Protein AF-A0A9R1VFV7-F1 (afdb_monomer)

Structure (mmCIF, N/CA/C/O backbone):
data_AF-A0A9R1VFV7-F1
#
_entry.id   AF-A0A9R1VFV7-F1
#
loop_
_atom_site.group_PDB
_atom_site.id
_atom_site.type_symbol
_atom_site.label_atom_id
_atom_site.label_alt_id
_atom_site.label_comp_id
_atom_site.label_asym_id
_atom_site.label_entity_id
_atom_site.label_seq_id
_atom_site.pdbx_PDB_ins_code
_atom_site.Cartn_x
_atom_site.Cartn_y
_atom_site.Cartn_z
_atom_site.occupancy
_atom_site.B_iso_or_equiv
_atom_site.auth_seq_id
_atom_site.auth_comp_id
_atom_site.auth_asym_id
_atom_site.auth_atom_id
_atom_site.pdbx_PDB_model_num
ATOM 1 N N . MET A 1 1 ? 31.420 9.671 32.120 1.00 35.88 1 MET A N 1
ATOM 2 C CA . MET A 1 1 ? 32.542 8.918 32.723 1.00 35.88 1 MET A CA 1
ATOM 3 C C . MET A 1 1 ? 32.533 7.517 32.139 1.00 35.88 1 MET A C 1
ATOM 5 O O . MET A 1 1 ? 31.451 6.956 32.094 1.00 35.88 1 MET A O 1
ATOM 9 N N . ALA A 1 2 ? 33.716 7.031 31.729 1.00 34.94 2 ALA A N 1
ATOM 10 C CA . ALA A 1 2 ? 34.080 5.657 31.325 1.00 34.94 2 ALA A CA 1
ATOM 11 C C . ALA A 1 2 ? 33.270 5.057 30.147 1.00 34.94 2 ALA A C 1
ATOM 13 O O . ALA A 1 2 ? 32.084 4.809 30.283 1.00 34.94 2 ALA A O 1
ATOM 14 N N . ALA A 1 3 ? 33.772 4.902 28.915 1.00 38.59 3 ALA A N 1
ATOM 15 C CA . ALA A 1 3 ? 34.985 4.222 28.431 1.00 38.59 3 ALA A CA 1
ATOM 16 C C . ALA A 1 3 ? 35.086 2.756 28.885 1.00 38.59 3 ALA A C 1
ATOM 18 O O . ALA A 1 3 ? 35.377 2.530 30.052 1.00 38.59 3 ALA A O 1
ATOM 19 N N . VAL A 1 4 ? 34.884 1.814 27.947 1.00 32.47 4 VAL A N 1
ATOM 20 C CA . VAL A 1 4 ? 35.770 0.676 27.597 1.00 32.47 4 VAL A CA 1
ATOM 21 C C . VAL A 1 4 ? 35.176 -0.064 26.373 1.00 32.47 4 VAL A C 1
ATOM 23 O O . VAL A 1 4 ? 34.070 -0.588 26.421 1.00 32.47 4 VAL A O 1
ATOM 26 N N . SER A 1 5 ? 35.923 -0.050 25.265 1.00 33.59 5 SER A N 1
ATOM 27 C CA . SER A 1 5 ? 35.802 -0.882 24.042 1.00 33.59 5 SER A CA 1
ATOM 28 C C . SER A 1 5 ? 36.440 -2.285 24.282 1.00 33.59 5 SER A C 1
ATOM 30 O O . SER A 1 5 ? 36.865 -2.503 25.414 1.00 33.59 5 SER A O 1
ATOM 32 N N . PRO A 1 6 ? 36.704 -3.203 23.308 1.00 50.75 6 PRO A N 1
ATOM 33 C CA . PRO A 1 6 ? 36.389 -3.259 21.867 1.00 50.75 6 PRO A CA 1
ATOM 34 C C . PRO A 1 6 ? 36.013 -4.685 21.343 1.00 50.75 6 PRO A C 1
ATOM 36 O O . PRO A 1 6 ? 35.930 -5.651 22.092 1.00 50.75 6 PRO A O 1
ATOM 39 N N . SER A 1 7 ? 35.944 -4.801 20.008 1.00 27.62 7 SER A N 1
ATOM 40 C CA . SER A 1 7 ? 36.258 -5.973 19.160 1.00 27.62 7 SER A CA 1
ATOM 41 C C . SER A 1 7 ? 35.084 -6.722 18.521 1.00 27.62 7 SER A C 1
ATOM 43 O O . SER A 1 7 ? 34.422 -7.535 19.143 1.00 27.62 7 SER A O 1
ATOM 45 N N . LEU A 1 8 ? 34.918 -6.494 17.215 1.00 30.03 8 LEU A N 1
ATOM 46 C CA . LEU A 1 8 ? 34.858 -7.555 16.210 1.00 30.03 8 LEU A CA 1
ATOM 47 C C . LEU A 1 8 ? 35.412 -6.981 14.899 1.00 30.03 8 LEU A C 1
ATOM 49 O O . LEU A 1 8 ? 34.871 -6.047 14.312 1.00 30.03 8 LEU A O 1
ATOM 53 N N . GLN A 1 9 ? 36.573 -7.501 14.508 1.00 34.50 9 GLN A N 1
ATOM 54 C CA . GLN A 1 9 ? 37.175 -7.289 13.199 1.00 34.50 9 GLN A CA 1
ATOM 55 C C . GLN A 1 9 ? 36.287 -7.956 12.146 1.00 34.50 9 GLN A C 1
ATOM 57 O O . GLN A 1 9 ? 36.057 -9.159 12.217 1.00 34.50 9 GLN A O 1
ATOM 62 N N . ALA A 1 10 ? 35.864 -7.202 11.137 1.00 29.47 10 ALA A N 1
ATOM 63 C CA . ALA A 1 10 ? 35.450 -7.766 9.863 1.00 29.47 10 ALA A CA 1
ATOM 64 C C . ALA A 1 10 ? 36.141 -6.978 8.747 1.00 29.47 10 ALA A C 1
ATOM 66 O O . ALA A 1 10 ? 36.064 -5.756 8.647 1.00 29.47 10 ALA A O 1
ATOM 67 N N . SER A 1 11 ? 36.910 -7.727 7.974 1.00 27.67 11 SER A N 1
ATOM 68 C CA . SER A 1 11 ? 37.728 -7.351 6.833 1.00 27.67 11 SER A CA 1
ATOM 69 C C . SER A 1 11 ? 37.006 -6.461 5.815 1.00 27.67 11 SER A C 1
ATOM 71 O O . SER A 1 11 ? 36.109 -6.919 5.109 1.00 27.67 11 SER A O 1
ATOM 73 N N . PHE A 1 12 ? 37.483 -5.226 5.650 1.00 25.97 12 PHE A N 1
ATOM 74 C CA . PHE A 1 12 ? 37.239 -4.435 4.444 1.00 25.97 12 PHE A CA 1
ATOM 75 C C . PHE A 1 12 ? 38.085 -5.004 3.298 1.00 25.97 12 PHE A C 1
ATOM 77 O O . PHE A 1 12 ? 39.218 -4.586 3.068 1.00 25.97 12 PHE A O 1
ATOM 84 N N . ASN A 1 13 ? 37.527 -5.971 2.570 1.00 28.41 13 ASN A N 1
ATOM 85 C CA . ASN A 1 13 ? 37.997 -6.283 1.226 1.00 28.41 13 ASN A CA 1
ATOM 86 C C . ASN A 1 13 ? 37.398 -5.252 0.268 1.00 28.41 13 ASN A C 1
ATOM 88 O O . ASN A 1 13 ? 36.244 -5.356 -0.145 1.00 28.41 13 ASN A O 1
ATOM 92 N N . ALA A 1 14 ? 38.207 -4.257 -0.090 1.00 32.44 14 ALA A N 1
ATOM 93 C CA . ALA A 1 14 ? 37.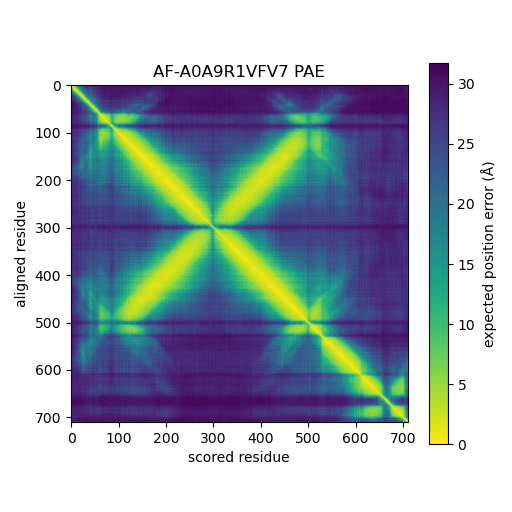961 -3.393 -1.232 1.00 32.44 14 ALA A CA 1
ATOM 94 C C . ALA A 1 14 ? 38.007 -4.241 -2.515 1.00 32.44 14 ALA A C 1
ATOM 96 O O . ALA A 1 14 ? 39.058 -4.433 -3.121 1.00 32.44 14 ALA A O 1
ATOM 97 N N . SER A 1 15 ? 36.853 -4.773 -2.910 1.00 30.17 15 SER A N 1
ATOM 98 C CA . SER A 1 15 ? 36.656 -5.368 -4.228 1.00 30.17 15 SER A CA 1
ATOM 99 C C . SER A 1 15 ? 36.107 -4.270 -5.123 1.00 30.17 15 SER A C 1
ATOM 101 O O . SER A 1 15 ? 34.937 -3.911 -5.029 1.00 30.17 15 SER A O 1
ATOM 103 N N . SER A 1 16 ? 36.969 -3.687 -5.954 1.00 33.12 16 SER A N 1
ATOM 104 C CA . SER A 1 16 ? 36.544 -2.769 -7.004 1.00 33.12 16 SER A CA 1
ATOM 105 C C . SER A 1 16 ? 35.653 -3.526 -7.991 1.00 33.12 16 SER A C 1
ATOM 107 O O . SER A 1 16 ? 36.114 -4.336 -8.799 1.00 33.12 16 SER A O 1
ATOM 109 N N . SER A 1 17 ? 34.345 -3.290 -7.911 1.00 28.91 17 SER A N 1
ATOM 110 C CA . SER A 1 17 ? 33.389 -3.758 -8.904 1.00 28.91 17 SER A CA 1
ATOM 111 C C . SER A 1 17 ? 33.622 -2.973 -10.192 1.00 28.91 17 SER A C 1
ATOM 113 O O . SER A 1 17 ? 33.165 -1.851 -10.391 1.00 28.91 17 SER A O 1
ATOM 115 N N . LYS A 1 18 ? 34.403 -3.581 -11.086 1.00 33.56 18 LYS A N 1
ATOM 116 C CA . LYS A 1 18 ? 34.443 -3.224 -12.501 1.00 33.56 18 LYS A CA 1
ATOM 117 C C . LYS A 1 18 ? 33.012 -3.310 -13.034 1.00 33.56 18 LYS A C 1
ATOM 119 O O . LYS A 1 18 ? 32.481 -4.407 -13.189 1.00 33.56 18 LYS A O 1
ATOM 124 N N . LEU A 1 19 ? 32.403 -2.160 -13.310 1.00 28.11 19 LEU A N 1
ATOM 125 C CA . LEU A 1 19 ? 31.178 -2.056 -14.097 1.00 28.11 19 LEU A CA 1
ATOM 126 C C . LEU A 1 19 ? 31.478 -2.543 -15.520 1.00 28.11 19 LEU A C 1
ATOM 128 O O . LEU A 1 19 ? 31.919 -1.797 -16.392 1.00 28.11 19 LEU A O 1
ATOM 132 N N . CYS A 1 20 ? 31.292 -3.843 -15.730 1.00 26.14 20 CYS A N 1
ATOM 133 C CA . CYS A 1 20 ? 31.208 -4.443 -17.047 1.00 26.14 20 CYS A CA 1
ATOM 134 C C . CYS A 1 20 ? 29.867 -4.044 -17.668 1.00 26.14 20 CYS A C 1
ATOM 136 O O . CYS A 1 20 ? 28.825 -4.586 -17.310 1.00 26.14 20 CYS A O 1
ATOM 138 N N . PHE A 1 21 ? 29.904 -3.124 -18.632 1.00 25.69 21 PHE A N 1
ATOM 139 C CA . PHE A 1 21 ? 28.820 -2.930 -19.590 1.00 25.69 21 PHE A CA 1
ATOM 140 C C . PHE A 1 21 ? 28.635 -4.223 -20.393 1.00 25.69 21 PHE A C 1
ATOM 142 O O . PHE A 1 21 ? 29.341 -4.487 -21.366 1.00 25.69 21 PHE A O 1
ATOM 149 N N . VAL A 1 22 ? 27.691 -5.060 -19.970 1.00 29.09 22 VAL A N 1
ATOM 150 C CA . VAL A 1 22 ? 27.203 -6.184 -20.766 1.00 29.09 22 VAL A CA 1
ATOM 151 C C . VAL A 1 22 ? 26.049 -5.659 -21.609 1.00 29.09 22 VAL A C 1
ATOM 153 O O . VAL A 1 22 ? 24.908 -5.628 -21.162 1.00 29.09 22 VAL A O 1
ATOM 156 N N . ARG A 1 23 ? 26.345 -5.262 -22.853 1.00 29.94 23 ARG A N 1
ATOM 157 C CA . ARG A 1 23 ? 25.314 -5.150 -23.891 1.00 29.94 23 ARG A CA 1
ATOM 158 C C . ARG A 1 23 ? 24.674 -6.531 -24.070 1.00 29.94 23 ARG A C 1
ATOM 160 O O . ARG A 1 23 ? 25.354 -7.540 -24.313 1.00 29.94 23 ARG A O 1
ATOM 167 N N . LEU A 1 24 ? 23.369 -6.582 -23.832 1.00 30.23 24 LEU A N 1
ATOM 168 C CA . LEU A 1 24 ? 22.514 -7.719 -24.119 1.00 30.23 24 LEU A CA 1
ATOM 169 C C . LEU A 1 24 ? 21.962 -7.499 -25.520 1.00 30.23 24 LEU A C 1
ATOM 171 O O . LEU A 1 24 ? 21.436 -6.442 -25.832 1.00 30.23 24 LEU A O 1
ATOM 175 N N . ASP A 1 25 ? 22.174 -8.489 -26.364 1.00 36.62 25 ASP A N 1
ATOM 176 C CA . ASP A 1 25 ? 22.058 -8.364 -27.801 1.00 36.62 25 ASP A CA 1
ATOM 177 C C . ASP A 1 25 ? 21.383 -9.647 -28.286 1.00 36.62 25 ASP A C 1
ATOM 179 O O . ASP A 1 25 ? 22.013 -10.703 -28.249 1.00 36.62 25 ASP A O 1
ATOM 183 N N . ARG A 1 26 ? 20.083 -9.572 -28.603 1.00 33.28 26 ARG A N 1
ATOM 184 C CA . ARG A 1 26 ? 19.175 -10.600 -29.172 1.00 33.28 26 ARG A CA 1
ATOM 185 C C . ARG A 1 26 ? 17.804 -9.921 -29.350 1.00 33.28 26 ARG A C 1
ATOM 187 O O . ARG A 1 26 ? 17.348 -9.310 -28.402 1.00 33.28 26 ARG A O 1
ATOM 194 N N . PHE A 1 27 ? 17.021 -10.027 -30.421 1.00 28.38 27 PHE A N 1
ATOM 195 C CA . PHE A 1 27 ? 17.021 -10.784 -31.677 1.00 28.38 27 PHE A CA 1
ATOM 196 C C . PHE A 1 27 ? 15.933 -10.114 -32.549 1.00 28.38 27 PHE A C 1
ATOM 198 O O . PHE A 1 27 ? 14.828 -9.933 -32.048 1.00 28.38 27 PHE A O 1
ATOM 205 N N . ASN A 1 28 ? 16.139 -9.907 -33.856 1.00 26.11 28 ASN A N 1
ATOM 206 C CA . ASN A 1 28 ? 15.265 -10.562 -34.836 1.00 26.11 28 ASN A CA 1
ATOM 207 C C . ASN A 1 28 ? 15.829 -10.546 -36.258 1.00 26.11 28 ASN A C 1
ATOM 209 O O . ASN A 1 28 ? 16.295 -9.537 -36.780 1.00 26.11 28 ASN A O 1
ATOM 213 N N . ARG A 1 29 ? 15.724 -11.709 -36.899 1.00 40.19 29 ARG A N 1
ATOM 214 C CA . ARG A 1 29 ? 16.043 -11.925 -38.305 1.00 40.19 29 ARG A CA 1
ATOM 215 C C . ARG A 1 29 ? 15.117 -11.080 -39.174 1.00 40.19 29 ARG A C 1
ATOM 217 O O . ARG A 1 29 ? 13.907 -11.296 -39.166 1.00 40.19 29 ARG A O 1
ATOM 224 N N . ARG A 1 30 ? 15.687 -10.269 -40.061 1.00 26.03 30 ARG A N 1
ATOM 225 C CA . ARG A 1 30 ? 15.102 -10.055 -41.387 1.00 26.03 30 ARG A CA 1
ATOM 226 C C . ARG A 1 30 ? 16.166 -10.268 -42.446 1.00 26.03 30 ARG A C 1
ATOM 228 O O . ARG A 1 30 ? 17.239 -9.681 -42.422 1.00 26.03 30 ARG A O 1
ATOM 235 N N . SER A 1 31 ? 15.833 -11.194 -43.337 1.00 34.66 31 SER A N 1
ATOM 236 C CA . SER A 1 31 ? 16.522 -11.478 -44.584 1.00 34.66 31 SER A CA 1
ATOM 237 C C . SER A 1 31 ? 16.691 -10.178 -45.363 1.00 34.66 31 SER A C 1
ATOM 239 O O . SER A 1 31 ? 15.744 -9.705 -45.988 1.00 34.66 31 SER A O 1
ATOM 241 N N . PHE A 1 32 ? 17.886 -9.594 -45.337 1.00 26.88 32 PHE A N 1
ATOM 242 C CA . PHE A 1 32 ? 18.258 -8.626 -46.351 1.00 26.88 32 PHE A CA 1
ATOM 243 C C . PHE A 1 32 ? 18.908 -9.393 -47.490 1.00 26.88 32 PHE A C 1
ATOM 245 O O . PHE A 1 32 ? 20.097 -9.700 -47.507 1.00 26.88 32 PHE A O 1
ATOM 252 N N . HIS A 1 33 ? 18.058 -9.719 -48.462 1.00 29.36 33 HIS A N 1
ATOM 253 C CA . HIS A 1 33 ? 18.467 -9.774 -49.853 1.00 29.36 33 HIS A CA 1
ATOM 254 C C . HIS A 1 33 ? 19.195 -8.466 -50.185 1.00 29.36 33 HIS A C 1
ATOM 256 O O . HIS A 1 33 ? 18.577 -7.506 -50.645 1.00 29.36 33 HIS A O 1
ATOM 262 N N . CYS A 1 34 ? 20.513 -8.429 -50.000 1.00 25.59 34 CYS A N 1
ATOM 263 C CA . CYS A 1 34 ? 21.324 -7.480 -50.737 1.00 25.59 34 CYS A CA 1
ATOM 264 C C . CYS A 1 34 ? 21.365 -8.008 -52.171 1.00 25.59 34 CYS A C 1
ATOM 266 O O . CYS A 1 34 ? 22.183 -8.851 -52.548 1.00 25.59 34 CYS A O 1
ATOM 268 N N . LYS A 1 35 ? 20.353 -7.602 -52.949 1.00 29.08 35 LYS A N 1
ATOM 269 C CA . LYS A 1 35 ? 20.354 -7.765 -54.396 1.00 29.08 35 LYS A CA 1
ATOM 270 C C . LYS A 1 35 ? 21.691 -7.233 -54.890 1.00 29.08 35 LYS A C 1
ATOM 272 O O . LYS A 1 35 ? 21.997 -6.059 -54.710 1.00 29.08 35 LYS A O 1
ATOM 277 N N . LYS A 1 36 ? 22.449 -8.137 -55.512 1.00 42.97 36 LYS A N 1
ATOM 278 C CA . LYS A 1 36 ? 23.548 -7.858 -56.433 1.00 42.97 36 LYS A CA 1
ATOM 279 C C . LYS A 1 36 ? 23.432 -6.459 -57.036 1.00 42.97 36 LYS A C 1
ATOM 281 O O . LYS A 1 36 ? 22.487 -6.209 -57.782 1.00 42.97 36 LYS A O 1
ATOM 286 N N . LYS A 1 37 ? 24.444 -5.633 -56.793 1.00 32.47 37 LYS A N 1
ATOM 287 C CA . LYS A 1 37 ? 25.005 -4.715 -57.787 1.00 32.47 37 LYS A CA 1
ATOM 288 C C . LYS A 1 37 ? 26.513 -4.634 -57.572 1.00 32.47 37 LYS A C 1
ATOM 290 O O . LYS A 1 37 ? 27.033 -3.668 -57.033 1.00 32.47 37 LYS A O 1
ATOM 295 N N . SER A 1 38 ? 27.211 -5.692 -57.974 1.00 29.86 38 SER A N 1
ATOM 296 C CA . SER A 1 38 ? 28.655 -5.654 -58.205 1.00 29.86 38 SER A CA 1
ATOM 297 C C . SER A 1 38 ? 28.916 -5.114 -59.615 1.00 29.86 38 SER A C 1
ATOM 299 O O . SER A 1 38 ? 29.451 -5.832 -60.450 1.00 29.86 38 SER A O 1
ATOM 301 N N . ASP A 1 39 ? 28.472 -3.893 -59.913 1.00 32.25 39 ASP A N 1
ATOM 302 C CA . ASP A 1 39 ? 28.566 -3.352 -61.281 1.00 32.25 39 ASP A CA 1
ATOM 303 C C . ASP A 1 39 ? 29.435 -2.087 -61.385 1.00 32.25 39 ASP A C 1
ATOM 305 O O . ASP A 1 39 ? 29.641 -1.578 -62.486 1.00 32.25 39 ASP A O 1
ATOM 309 N N . SER A 1 40 ? 30.001 -1.576 -60.289 1.00 36.75 40 SER A N 1
ATOM 310 C CA . SER A 1 40 ? 30.558 -0.213 -60.309 1.00 36.75 40 SER A CA 1
ATOM 311 C C . SER A 1 40 ? 31.988 -0.082 -60.843 1.00 36.75 40 SER A C 1
ATOM 313 O O . SER A 1 40 ? 32.343 1.001 -61.294 1.00 36.75 40 SER A O 1
ATOM 315 N N . CYS A 1 41 ? 32.774 -1.161 -60.939 1.00 34.41 41 CYS A N 1
ATOM 316 C CA . CYS A 1 41 ? 34.041 -1.107 -61.693 1.00 34.41 41 CYS A CA 1
ATOM 317 C C . CYS A 1 41 ? 33.850 -1.328 -63.205 1.00 34.41 41 CYS A C 1
ATOM 319 O O . CYS A 1 41 ? 34.775 -1.119 -63.981 1.00 34.41 41 CYS A O 1
ATOM 321 N N . SER A 1 42 ? 32.651 -1.719 -63.659 1.00 34.56 42 SER A N 1
ATOM 322 C CA . SER A 1 42 ? 32.397 -2.025 -65.078 1.00 34.56 42 SER A CA 1
ATOM 323 C C . SER A 1 42 ? 32.013 -0.810 -65.931 1.00 34.56 42 SER A C 1
ATOM 325 O O . SER A 1 42 ? 32.014 -0.908 -67.157 1.00 34.56 42 SER A O 1
ATOM 327 N N . TRP A 1 43 ? 31.650 0.329 -65.331 1.00 27.88 43 TRP A N 1
ATOM 328 C CA . TRP A 1 43 ? 31.010 1.426 -66.076 1.00 27.88 43 TRP A CA 1
ATOM 329 C C . TRP A 1 43 ? 31.966 2.414 -66.747 1.00 27.88 43 TRP A C 1
ATOM 331 O O . TRP A 1 43 ? 31.548 3.103 -67.672 1.00 27.88 43 TRP A O 1
ATOM 341 N N . ILE A 1 44 ? 33.246 2.445 -66.367 1.00 34.38 44 ILE A N 1
ATOM 342 C CA . ILE A 1 44 ? 34.223 3.344 -67.007 1.00 34.38 44 ILE A CA 1
ATOM 343 C C . ILE A 1 44 ? 34.843 2.712 -68.273 1.00 34.38 44 ILE A C 1
ATOM 345 O O . ILE A 1 44 ? 35.400 3.416 -69.105 1.00 34.38 44 ILE A O 1
ATOM 349 N N . ILE A 1 45 ? 34.645 1.409 -68.520 1.00 35.19 45 ILE A N 1
ATOM 350 C CA . ILE A 1 45 ? 35.242 0.692 -69.666 1.00 35.19 45 ILE A CA 1
ATOM 351 C C . ILE A 1 45 ? 34.170 0.229 -70.666 1.00 35.19 45 ILE A C 1
ATOM 353 O O . ILE A 1 45 ? 34.130 -0.927 -71.082 1.00 35.19 45 ILE A O 1
ATOM 357 N N . LYS A 1 46 ? 33.254 1.121 -71.060 1.00 31.78 46 LYS A N 1
ATOM 358 C CA . LYS A 1 46 ? 32.340 0.856 -72.192 1.00 31.78 46 LYS A CA 1
ATOM 359 C C . LYS A 1 46 ? 32.481 1.803 -73.377 1.00 31.78 46 LYS A C 1
ATOM 361 O O . LYS A 1 46 ? 31.831 1.567 -74.390 1.00 31.78 46 LYS A O 1
ATOM 366 N N . SER A 1 47 ? 33.347 2.812 -73.309 1.00 35.28 47 SER A N 1
ATOM 367 C CA . SER A 1 47 ? 33.549 3.747 -74.426 1.00 35.28 47 SER A CA 1
ATOM 368 C C . SER A 1 47 ? 34.876 3.600 -75.171 1.00 35.28 47 SER A C 1
ATOM 370 O O . SER A 1 47 ? 35.060 4.295 -76.162 1.00 35.28 47 SER A O 1
ATOM 372 N N . VAL A 1 48 ? 35.772 2.687 -74.777 1.00 37.66 48 VAL A N 1
ATOM 373 C CA . VAL A 1 48 ? 37.101 2.557 -75.416 1.00 37.66 48 VAL A CA 1
ATOM 374 C C . VAL A 1 48 ? 37.423 1.109 -75.793 1.00 37.66 48 VAL A C 1
ATOM 376 O O . VAL A 1 48 ? 38.532 0.629 -75.628 1.00 37.66 48 VAL A O 1
ATOM 379 N N . ILE A 1 49 ? 36.434 0.370 -76.298 1.00 33.66 49 ILE A N 1
ATOM 380 C CA . ILE A 1 49 ? 36.693 -0.901 -76.990 1.00 33.66 49 ILE A CA 1
ATOM 381 C C . ILE A 1 49 ? 35.874 -0.890 -78.273 1.00 33.66 49 ILE A C 1
ATOM 383 O O . ILE A 1 49 ? 34.804 -1.485 -78.369 1.00 33.66 49 ILE A O 1
ATOM 387 N N . ASN A 1 50 ? 36.374 -0.164 -79.269 1.00 27.34 50 ASN A N 1
ATOM 388 C CA . ASN A 1 50 ? 35.995 -0.404 -80.652 1.00 27.34 50 ASN A CA 1
ATOM 389 C C . ASN A 1 50 ? 37.236 -0.949 -81.359 1.00 27.34 50 ASN A C 1
ATOM 391 O O . ASN A 1 50 ? 38.009 -0.214 -81.969 1.00 27.34 50 ASN A O 1
ATOM 395 N N . ASN A 1 51 ? 37.452 -2.256 -81.194 1.00 32.09 51 ASN A N 1
ATOM 396 C CA . ASN A 1 51 ? 38.538 -2.994 -81.823 1.00 32.09 51 ASN A CA 1
ATOM 397 C C . ASN A 1 51 ? 38.336 -3.009 -83.338 1.00 32.09 51 ASN A C 1
ATOM 399 O O . ASN A 1 51 ? 37.631 -3.861 -83.880 1.00 32.09 51 ASN A O 1
ATOM 403 N N . LYS A 1 52 ? 38.998 -2.083 -84.030 1.00 30.00 52 LYS A N 1
ATOM 404 C CA . LYS A 1 52 ? 39.290 -2.217 -85.454 1.00 30.00 52 LYS A CA 1
ATOM 405 C C . LYS A 1 52 ? 40.759 -2.608 -85.580 1.00 30.00 52 LYS A C 1
ATOM 407 O O . LYS A 1 52 ? 41.640 -1.765 -85.668 1.00 30.00 52 LYS A O 1
ATOM 412 N N . SER A 1 53 ? 41.004 -3.916 -85.526 1.00 31.77 53 SER A N 1
ATOM 413 C CA . SER A 1 53 ? 42.296 -4.510 -85.858 1.00 31.77 53 SER A CA 1
ATOM 414 C C . SER A 1 53 ? 42.584 -4.211 -87.332 1.00 31.77 53 SER A C 1
ATOM 416 O O . SER A 1 53 ? 41.932 -4.759 -88.223 1.00 31.77 53 SER A O 1
ATOM 418 N N . ILE A 1 54 ? 43.498 -3.276 -87.591 1.00 29.16 54 ILE A N 1
ATOM 419 C CA . ILE A 1 54 ? 44.037 -3.042 -88.930 1.00 29.16 54 ILE A CA 1
ATOM 420 C C . ILE A 1 54 ? 45.181 -4.039 -89.100 1.00 29.16 54 ILE A C 1
ATOM 422 O O . ILE A 1 54 ? 46.337 -3.758 -88.807 1.00 29.16 54 ILE A O 1
ATOM 426 N N . ASN A 1 55 ? 44.825 -5.245 -89.540 1.00 34.03 55 ASN A N 1
ATOM 427 C CA . ASN A 1 55 ? 45.775 -6.127 -90.198 1.00 34.03 55 ASN A CA 1
ATOM 428 C C . ASN A 1 55 ? 46.125 -5.508 -91.552 1.00 34.03 55 ASN A C 1
ATOM 430 O O . ASN A 1 55 ? 45.250 -5.315 -92.396 1.00 34.03 55 ASN A O 1
ATOM 434 N N . GLY A 1 56 ? 47.405 -5.214 -91.739 1.00 28.03 56 GLY A N 1
ATOM 435 C CA . GLY A 1 56 ? 47.948 -4.661 -92.971 1.00 28.03 56 GLY A CA 1
ATOM 436 C C . GLY A 1 56 ? 49.464 -4.553 -92.905 1.00 28.03 56 GLY A C 1
ATOM 437 O O . GLY A 1 56 ? 50.009 -3.492 -93.192 1.00 28.03 56 GLY A O 1
ATOM 438 N N . ASP A 1 57 ? 50.131 -5.632 -92.486 1.00 38.09 57 ASP A N 1
ATOM 439 C CA . ASP A 1 57 ? 51.579 -5.790 -92.633 1.00 38.09 57 ASP A CA 1
ATOM 440 C C . ASP A 1 57 ? 51.870 -6.131 -94.101 1.00 38.09 57 ASP A C 1
ATOM 442 O O . ASP A 1 57 ? 52.044 -7.281 -94.503 1.00 38.09 57 ASP A O 1
ATOM 446 N N . GLU A 1 58 ? 51.776 -5.110 -94.947 1.00 34.12 58 GLU A N 1
ATOM 447 C CA . GLU A 1 58 ? 52.298 -5.165 -96.301 1.00 34.12 58 GLU A CA 1
ATOM 448 C C . GLU A 1 58 ? 53.761 -4.740 -96.191 1.00 34.12 58 GLU A C 1
ATOM 450 O O . GLU A 1 58 ? 54.048 -3.608 -95.795 1.00 34.12 58 GLU A O 1
ATOM 455 N N . ALA A 1 59 ? 54.678 -5.677 -96.456 1.00 43.00 59 ALA A N 1
ATOM 456 C CA . ALA A 1 59 ? 56.124 -5.488 -96.385 1.00 43.00 59 ALA A CA 1
ATOM 457 C C . ALA A 1 59 ? 56.585 -4.467 -97.439 1.00 43.00 59 ALA A C 1
ATOM 459 O O . ALA A 1 59 ? 57.108 -4.805 -98.500 1.00 43.00 59 ALA A O 1
ATOM 460 N N . ILE A 1 60 ? 56.333 -3.198 -97.144 1.00 52.34 60 ILE A N 1
ATOM 461 C CA . ILE A 1 60 ? 56.770 -2.043 -97.907 1.00 52.34 60 ILE A CA 1
ATOM 462 C C . ILE A 1 60 ? 58.245 -1.833 -97.577 1.00 52.34 60 ILE A C 1
ATOM 464 O O . ILE A 1 60 ? 58.644 -1.784 -96.413 1.00 52.34 60 ILE A O 1
ATOM 468 N N . GLU A 1 61 ? 59.064 -1.722 -98.618 1.00 55.31 61 GLU A N 1
ATOM 469 C CA . GLU A 1 61 ? 60.485 -1.426 -98.491 1.00 55.31 61 GLU A CA 1
ATOM 470 C C . GLU A 1 61 ? 60.681 -0.151 -97.637 1.00 55.31 61 GLU A C 1
ATOM 472 O O . GLU A 1 61 ? 60.101 0.887 -97.967 1.00 55.31 61 GLU A O 1
ATOM 477 N N . PRO A 1 62 ? 61.442 -0.200 -96.521 1.00 63.69 62 PRO A N 1
ATOM 478 C CA . PRO A 1 62 ? 61.562 0.925 -95.598 1.00 63.69 62 PRO A CA 1
ATOM 479 C C . PRO A 1 62 ? 61.958 2.213 -96.322 1.00 63.69 62 PRO A C 1
ATOM 481 O O . PRO A 1 62 ? 62.869 2.188 -97.152 1.00 63.69 62 PRO A O 1
ATOM 484 N N . ALA A 1 63 ? 61.344 3.348 -95.959 1.00 65.06 63 ALA A N 1
ATOM 485 C CA . ALA A 1 63 ? 61.650 4.661 -96.549 1.00 65.06 63 ALA A CA 1
ATOM 486 C C . ALA A 1 63 ? 63.164 4.939 -96.601 1.00 65.06 63 ALA A C 1
ATOM 488 O O . ALA A 1 63 ? 63.663 5.501 -97.569 1.00 65.06 63 ALA A O 1
ATOM 489 N N . ARG A 1 64 ? 63.907 4.447 -95.601 1.00 64.50 64 ARG A N 1
ATOM 490 C CA . ARG A 1 64 ? 65.375 4.441 -95.543 1.00 64.50 64 ARG A CA 1
ATOM 491 C C . ARG A 1 64 ? 66.035 3.769 -96.752 1.00 64.50 64 ARG A C 1
ATOM 493 O O . ARG A 1 64 ? 66.930 4.356 -97.346 1.00 64.50 64 ARG A O 1
ATOM 500 N N . ILE A 1 65 ? 65.617 2.554 -97.109 1.00 66.81 65 ILE A N 1
ATOM 501 C CA . ILE A 1 65 ? 66.197 1.774 -98.217 1.00 66.81 65 ILE A CA 1
ATOM 502 C C . ILE A 1 65 ? 65.868 2.438 -99.559 1.00 66.81 65 ILE A C 1
ATOM 504 O O . ILE A 1 65 ? 66.711 2.478 -100.458 1.00 66.81 65 ILE A O 1
ATOM 508 N N . LEU A 1 66 ? 64.673 3.020 -99.671 1.00 67.75 66 LEU A N 1
ATOM 509 C CA . LEU A 1 66 ? 64.259 3.789 -100.842 1.00 67.75 66 LEU A CA 1
ATOM 510 C C . LEU A 1 66 ? 65.068 5.088 -100.984 1.00 67.75 66 LEU A C 1
ATOM 512 O O . LEU A 1 66 ? 65.579 5.372 -102.062 1.00 67.75 66 LEU A O 1
ATOM 516 N N . LEU A 1 67 ? 65.275 5.840 -99.900 1.00 68.81 67 LEU A N 1
ATOM 517 C CA . LEU A 1 67 ? 66.080 7.069 -99.899 1.00 68.81 67 LEU A CA 1
ATOM 518 C C . LEU A 1 67 ? 67.575 6.798 -100.128 1.00 68.81 67 LEU A C 1
ATOM 520 O O . LEU A 1 67 ? 68.235 7.554 -100.837 1.00 68.81 67 LEU A O 1
ATOM 524 N N . GLU A 1 68 ? 68.106 5.696 -99.597 1.00 68.62 68 GLU A N 1
ATOM 525 C CA . GLU A 1 68 ? 69.474 5.230 -99.853 1.00 68.62 68 GLU A CA 1
ATOM 526 C C . GLU A 1 68 ? 69.668 4.851 -101.328 1.00 68.62 68 GLU A C 1
ATOM 528 O O . GLU A 1 68 ? 70.640 5.265 -101.965 1.00 68.62 68 GLU A O 1
ATOM 533 N N . ARG A 1 69 ? 68.699 4.140 -101.918 1.00 72.81 69 ARG A N 1
ATOM 534 C CA . ARG A 1 69 ? 68.682 3.832 -103.354 1.00 72.81 69 ARG A CA 1
ATOM 535 C C . ARG A 1 69 ? 68.618 5.097 -104.207 1.00 72.81 69 ARG A C 1
ATOM 537 O O . ARG A 1 69 ? 69.381 5.209 -105.167 1.00 72.81 69 ARG A O 1
ATOM 544 N N . LEU A 1 70 ? 67.762 6.047 -103.837 1.00 69.25 70 LEU A N 1
ATOM 545 C CA . LEU A 1 70 ? 67.628 7.340 -104.504 1.00 69.25 70 LEU A CA 1
ATOM 546 C C . LEU A 1 70 ? 68.905 8.160 -104.450 1.00 69.25 70 LEU A C 1
ATOM 548 O O . LEU A 1 70 ? 69.329 8.710 -105.465 1.00 69.25 70 LEU A O 1
ATOM 552 N N . PHE A 1 71 ? 69.558 8.209 -103.295 1.00 68.06 71 PHE A N 1
ATOM 553 C CA . PHE A 1 71 ? 70.803 8.941 -103.139 1.00 68.06 71 PHE A CA 1
ATOM 554 C C . PHE A 1 71 ? 71.917 8.352 -104.012 1.00 68.06 71 PHE A C 1
ATOM 556 O O . PHE A 1 71 ? 72.565 9.078 -104.763 1.00 68.06 71 PHE A O 1
ATOM 563 N N . VAL A 1 72 ? 72.081 7.025 -103.996 1.00 71.25 72 VAL A N 1
ATOM 564 C CA . VAL A 1 72 ? 73.062 6.320 -104.838 1.00 71.25 72 VAL A CA 1
ATOM 565 C C . VAL A 1 72 ? 72.777 6.527 -106.330 1.00 71.25 72 VAL A C 1
ATOM 567 O O . VAL A 1 72 ? 73.708 6.661 -107.127 1.00 71.25 72 VAL A O 1
ATOM 570 N N . GLN A 1 73 ? 71.507 6.562 -106.737 1.00 68.94 73 GLN A N 1
ATOM 571 C CA . GLN A 1 73 ? 71.128 6.869 -108.118 1.00 68.94 73 GLN A CA 1
ATOM 572 C C . GLN A 1 73 ? 71.388 8.337 -108.487 1.00 68.94 73 GLN A C 1
ATOM 574 O O . GLN A 1 73 ? 71.888 8.598 -109.579 1.00 68.94 73 GLN A O 1
ATOM 579 N N . THR A 1 74 ? 71.138 9.277 -107.572 1.00 67.75 74 THR A N 1
ATOM 580 C CA . THR A 1 74 ? 71.395 10.715 -107.767 1.00 67.75 74 THR A CA 1
ATOM 581 C C . THR A 1 74 ? 72.893 11.004 -107.876 1.00 67.75 74 THR A C 1
ATOM 583 O O . THR A 1 74 ? 73.312 11.730 -108.769 1.00 67.75 74 THR A O 1
ATOM 586 N N . GLN A 1 75 ? 73.726 10.364 -107.050 1.00 66.44 75 GLN A N 1
ATOM 587 C CA . GLN A 1 75 ? 75.186 10.485 -107.111 1.00 66.44 75 GLN A CA 1
ATOM 588 C C . GLN A 1 75 ? 75.753 9.912 -108.421 1.00 66.44 75 GLN A C 1
ATOM 590 O O . GLN A 1 75 ? 76.616 10.523 -109.047 1.00 66.44 75 GLN A O 1
ATOM 595 N N . LYS A 1 76 ? 75.224 8.774 -108.894 1.00 67.69 76 LYS A N 1
ATOM 596 C CA . LYS A 1 76 ? 75.566 8.217 -110.218 1.00 67.69 76 LYS A CA 1
ATOM 597 C C . LYS A 1 76 ? 75.169 9.146 -111.369 1.00 67.69 76 LYS A C 1
ATOM 599 O O . LYS A 1 76 ? 75.810 9.110 -112.417 1.00 67.69 76 LYS A O 1
ATOM 604 N N . LEU A 1 77 ? 74.119 9.949 -111.195 1.00 66.56 77 LEU A N 1
ATOM 605 C CA . LEU A 1 77 ? 73.678 10.955 -112.160 1.00 66.56 77 LEU A CA 1
ATOM 606 C C .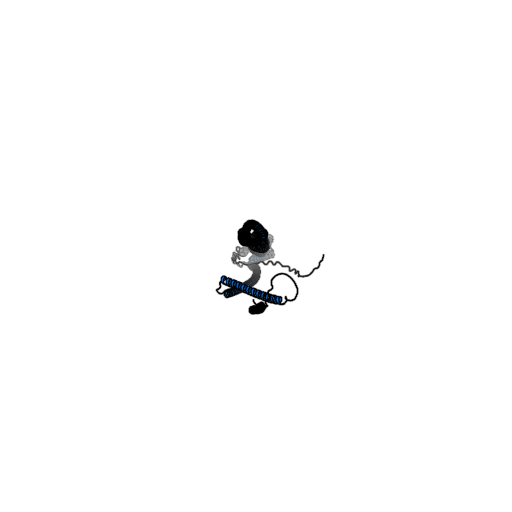 LEU A 1 77 ? 74.574 12.208 -112.111 1.00 66.56 77 LEU A C 1
ATOM 608 O O . LEU A 1 77 ? 75.036 12.666 -113.151 1.00 66.56 77 LEU A O 1
ATOM 612 N N . GLU A 1 78 ? 74.917 12.689 -110.916 1.00 63.00 78 GLU A N 1
ATOM 613 C CA . GLU A 1 78 ? 75.840 13.810 -110.678 1.00 63.00 78 GLU A CA 1
ATOM 614 C C . GLU A 1 78 ? 77.261 13.520 -111.201 1.00 63.00 78 GLU A C 1
ATOM 616 O O . GLU A 1 78 ? 77.860 14.356 -111.878 1.00 63.00 78 GLU A O 1
ATOM 621 N N . GLU A 1 79 ? 77.780 12.302 -111.001 1.00 64.38 79 GLU A N 1
ATOM 622 C CA . GLU A 1 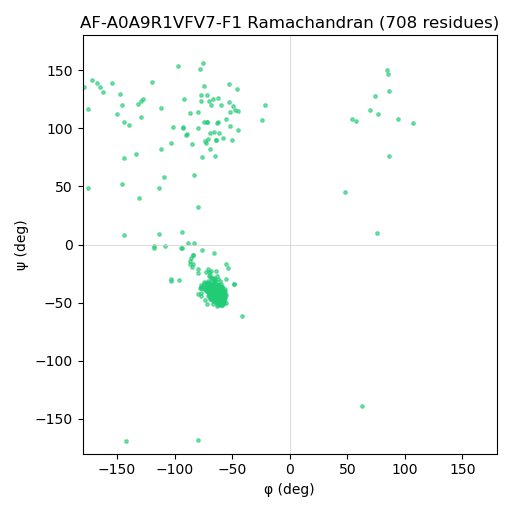79 ? 79.058 11.865 -111.581 1.00 64.38 79 GLU A CA 1
ATOM 623 C C . GLU A 1 79 ? 79.023 11.784 -113.113 1.00 64.38 79 GLU A C 1
ATOM 625 O O . GLU A 1 79 ? 80.025 12.094 -113.760 1.00 64.38 79 GLU A O 1
ATOM 630 N N . LYS A 1 80 ? 77.888 11.383 -113.707 1.00 62.91 80 LYS A N 1
ATOM 631 C CA . LYS A 1 80 ? 77.707 11.343 -115.169 1.00 62.91 80 LYS A CA 1
ATOM 632 C C . LYS A 1 80 ? 77.610 12.744 -115.783 1.00 62.91 80 LYS A C 1
ATOM 634 O O . LYS A 1 80 ? 78.061 12.919 -116.914 1.00 62.91 80 LYS A O 1
ATOM 639 N N . ILE A 1 81 ? 77.066 13.719 -115.049 1.00 59.62 81 ILE A N 1
ATOM 640 C CA . ILE A 1 81 ? 76.965 15.127 -115.467 1.00 59.62 81 ILE A CA 1
ATOM 641 C C . ILE A 1 81 ? 78.315 15.853 -115.317 1.00 59.62 81 ILE A C 1
ATOM 643 O O . ILE A 1 81 ? 78.714 16.571 -116.228 1.00 59.62 81 ILE A O 1
ATOM 647 N N . ASN A 1 82 ? 79.067 15.632 -114.230 1.00 56.88 82 ASN A N 1
ATOM 648 C CA . ASN A 1 82 ? 80.348 16.320 -113.987 1.00 56.88 82 ASN A CA 1
ATOM 649 C C . ASN A 1 82 ? 81.554 15.742 -114.756 1.00 56.88 82 ASN A C 1
ATOM 651 O O . ASN A 1 82 ? 82.556 16.437 -114.915 1.00 56.88 82 ASN A O 1
ATOM 655 N N . LYS A 1 83 ? 81.504 14.485 -115.226 1.00 53.41 83 LYS A N 1
ATOM 656 C CA . LYS A 1 83 ? 82.639 13.837 -115.923 1.00 53.41 83 LYS A CA 1
ATOM 657 C C . LYS A 1 83 ? 82.616 13.952 -117.457 1.00 53.41 83 LYS A C 1
ATOM 659 O O . LYS A 1 83 ? 83.587 13.532 -118.078 1.00 53.41 83 LYS A O 1
ATOM 664 N N . ASN A 1 84 ? 81.590 14.543 -118.082 1.00 41.78 84 ASN A N 1
ATOM 665 C CA . ASN A 1 84 ? 81.458 14.562 -119.547 1.00 41.78 84 ASN A CA 1
ATOM 666 C C . ASN A 1 84 ? 81.199 15.963 -120.127 1.00 41.78 84 ASN A C 1
ATOM 668 O O . ASN A 1 84 ? 80.088 16.477 -120.072 1.00 41.78 84 ASN A O 1
ATOM 672 N N . SER A 1 85 ? 82.194 16.522 -120.820 1.00 46.81 85 SER A N 1
ATOM 673 C CA . SER A 1 85 ? 82.046 17.696 -121.699 1.00 46.81 85 SER A CA 1
ATOM 674 C C . SER A 1 85 ? 81.455 17.352 -123.083 1.00 46.81 85 SER A C 1
ATOM 676 O O . SER A 1 85 ? 81.834 17.974 -124.070 1.00 46.81 85 SER A O 1
ATOM 678 N N . ASN A 1 86 ? 80.570 16.351 -123.184 1.00 49.03 86 ASN A N 1
ATOM 679 C CA . ASN A 1 86 ? 79.776 16.024 -124.381 1.00 49.03 86 ASN A CA 1
ATOM 680 C C . ASN A 1 86 ? 78.480 15.287 -123.970 1.00 49.03 86 ASN A C 1
ATOM 682 O O . ASN A 1 86 ? 78.545 14.427 -123.089 1.00 49.03 86 ASN A O 1
ATOM 686 N N . PRO A 1 87 ? 77.319 15.589 -124.586 1.00 44.75 87 PRO A N 1
ATOM 687 C CA . PRO A 1 87 ? 76.026 15.045 -124.169 1.00 44.75 87 PRO A CA 1
ATOM 688 C C . PRO A 1 87 ? 75.905 13.550 -124.536 1.00 44.75 87 PRO A C 1
ATOM 690 O O . PRO A 1 87 ? 76.139 13.199 -125.695 1.00 44.75 87 PRO A O 1
ATOM 693 N N . PRO A 1 88 ? 75.540 12.652 -123.602 1.00 46.00 88 PRO A N 1
ATOM 694 C CA . PRO A 1 88 ? 75.199 11.262 -123.921 1.00 46.00 88 PRO A CA 1
ATOM 695 C C . PRO A 1 88 ? 73.777 11.146 -124.509 1.00 46.00 88 PRO A C 1
ATOM 697 O O . PRO A 1 88 ? 72.911 11.944 -124.165 1.00 46.00 88 PRO A O 1
ATOM 700 N N . GLN A 1 89 ? 73.535 10.142 -125.365 1.00 48.81 89 GLN A N 1
ATOM 701 C CA . GLN A 1 89 ? 72.246 9.841 -126.019 1.00 48.81 89 GLN A CA 1
ATOM 702 C C . GLN A 1 89 ? 71.013 9.865 -125.078 1.00 48.81 89 GLN A C 1
ATOM 704 O O . GLN A 1 89 ? 71.016 9.211 -124.034 1.00 48.81 89 GLN A O 1
ATOM 709 N N . ASP A 1 90 ? 69.930 10.520 -125.528 1.00 53.56 90 ASP A N 1
ATOM 710 C CA . ASP A 1 90 ? 68.659 10.770 -124.809 1.00 53.56 90 ASP A CA 1
ATOM 711 C C . ASP A 1 90 ? 68.029 9.541 -124.111 1.00 53.56 90 ASP A C 1
ATOM 713 O O . ASP A 1 90 ? 67.468 9.672 -123.028 1.00 53.56 90 ASP A O 1
ATOM 717 N N . ILE A 1 91 ? 68.155 8.331 -124.668 1.00 54.78 91 ILE A N 1
ATOM 718 C CA . ILE A 1 91 ? 67.368 7.154 -124.238 1.00 54.78 91 ILE A CA 1
ATOM 719 C C . ILE A 1 91 ? 67.884 6.519 -122.925 1.00 54.78 91 ILE A C 1
ATOM 721 O O . ILE A 1 91 ? 67.099 6.029 -122.113 1.00 54.78 91 ILE A O 1
ATOM 725 N N . GLU A 1 92 ? 69.200 6.519 -122.669 1.00 55.22 92 GLU A N 1
ATOM 726 C CA . GLU A 1 92 ? 69.741 5.978 -121.406 1.00 55.22 92 GLU A CA 1
ATOM 727 C C . GLU A 1 92 ? 69.540 6.948 -120.239 1.00 55.22 92 GLU A C 1
ATOM 729 O O . GLU A 1 92 ? 69.262 6.515 -119.119 1.00 55.22 92 GLU A O 1
ATOM 734 N N . LEU A 1 93 ? 69.651 8.256 -120.491 1.00 61.56 93 LEU A N 1
ATOM 735 C CA . LEU A 1 93 ? 69.340 9.288 -119.502 1.00 61.56 93 LEU A CA 1
ATOM 736 C C . LEU A 1 93 ? 67.865 9.224 -119.101 1.00 61.56 93 LEU A C 1
ATOM 738 O O . LEU A 1 93 ? 67.592 9.225 -117.906 1.00 61.56 93 LEU A O 1
ATOM 742 N N . GLU A 1 94 ? 66.949 9.060 -120.058 1.00 59.56 94 GLU A N 1
ATOM 743 C CA . GLU A 1 94 ? 65.505 8.925 -119.825 1.00 59.56 94 GLU A CA 1
ATOM 744 C C . GLU A 1 94 ? 65.154 7.686 -118.977 1.00 59.56 94 GLU A C 1
ATOM 746 O O . GLU A 1 94 ? 64.352 7.781 -118.051 1.00 59.56 94 GLU A O 1
ATOM 751 N N . HIS A 1 95 ? 65.824 6.544 -119.185 1.00 66.00 95 HIS A N 1
ATOM 752 C CA . HIS A 1 95 ? 65.624 5.345 -118.357 1.00 66.00 95 HIS A CA 1
ATOM 753 C C . HIS A 1 95 ? 66.187 5.492 -116.926 1.00 66.00 95 HIS A C 1
ATOM 755 O O . HIS A 1 95 ? 65.588 5.000 -115.967 1.00 66.00 95 HIS A O 1
ATOM 761 N N . TYR A 1 96 ? 67.333 6.162 -116.741 1.00 66.06 96 TYR A N 1
ATOM 762 C CA . TYR A 1 96 ? 67.863 6.464 -115.400 1.00 66.06 96 TYR A CA 1
ATOM 763 C C . TYR A 1 96 ? 67.019 7.519 -114.673 1.00 66.06 96 TYR A C 1
ATOM 765 O O . TYR A 1 96 ? 66.785 7.365 -113.475 1.00 66.06 96 TYR A O 1
ATOM 773 N N . LEU A 1 97 ? 66.540 8.545 -115.387 1.00 70.50 97 LEU A N 1
ATOM 774 C CA . LEU A 1 97 ? 65.637 9.561 -114.847 1.00 70.50 97 LEU A CA 1
ATOM 775 C C . LEU A 1 97 ? 64.294 8.943 -114.458 1.00 70.50 97 LEU A C 1
ATOM 777 O O . LEU A 1 97 ? 63.844 9.166 -113.345 1.00 70.50 97 LEU A O 1
ATOM 781 N N . GLY A 1 98 ? 63.698 8.117 -115.323 1.00 73.81 98 GLY A N 1
ATOM 782 C CA . GLY A 1 98 ? 62.425 7.446 -115.057 1.00 73.81 98 GLY A CA 1
ATOM 783 C C . GLY A 1 98 ? 62.507 6.451 -113.896 1.00 73.81 98 GLY A C 1
ATOM 784 O O . GLY A 1 98 ? 61.571 6.339 -113.107 1.00 73.81 98 GLY A O 1
ATOM 785 N N . LYS A 1 99 ? 63.651 5.771 -113.720 1.00 72.94 99 LYS A N 1
ATOM 786 C CA . LYS A 1 99 ? 63.890 4.924 -112.540 1.00 72.94 99 LYS A CA 1
ATOM 787 C C . LYS A 1 99 ? 64.056 5.748 -111.259 1.00 72.94 99 LYS A C 1
ATOM 789 O O . LYS A 1 99 ? 63.472 5.384 -110.244 1.00 72.94 99 LYS A O 1
ATOM 794 N N . LEU A 1 100 ? 64.793 6.860 -111.320 1.00 73.56 100 LEU A N 1
ATOM 795 C CA . LEU A 1 100 ? 64.940 7.796 -110.202 1.00 73.56 100 LEU A CA 1
ATOM 796 C C . LEU A 1 100 ? 63.593 8.436 -109.830 1.00 73.56 100 LEU A C 1
ATOM 798 O O . LEU A 1 100 ? 63.286 8.572 -108.653 1.00 73.56 100 LEU A O 1
ATOM 802 N N . GLU A 1 101 ? 62.772 8.785 -110.821 1.00 75.81 101 GLU A N 1
ATOM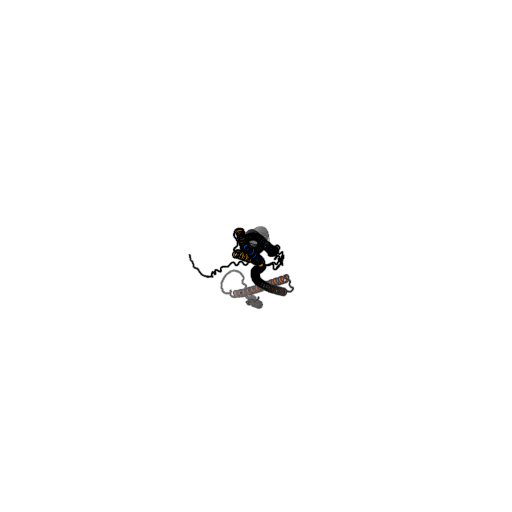 803 C CA . GLU A 1 101 ? 61.422 9.323 -110.650 1.00 75.81 101 GLU A CA 1
ATOM 804 C C . GLU A 1 101 ? 60.478 8.290 -110.021 1.00 75.81 101 GLU A C 1
ATOM 806 O O . GLU A 1 101 ? 59.785 8.610 -109.059 1.00 75.81 101 GLU A O 1
ATOM 811 N N . SER A 1 102 ? 60.500 7.038 -110.490 1.00 78.50 102 SER A N 1
ATOM 812 C CA . SER A 1 102 ? 59.735 5.932 -109.895 1.00 78.50 102 SER A CA 1
ATOM 813 C C . SER A 1 102 ? 60.154 5.658 -108.448 1.00 78.50 102 SER A C 1
ATOM 815 O O . SER A 1 102 ? 59.300 5.489 -107.574 1.00 78.50 102 SER A O 1
ATOM 817 N N . ASP A 1 103 ? 61.459 5.626 -108.167 1.00 74.19 103 ASP A N 1
ATOM 818 C CA . ASP A 1 103 ? 61.979 5.441 -106.811 1.00 74.19 103 ASP A CA 1
ATOM 819 C C . ASP A 1 103 ? 61.622 6.657 -105.919 1.00 74.19 103 ASP A C 1
ATOM 821 O O . ASP A 1 103 ? 61.314 6.475 -104.741 1.00 74.19 103 ASP A O 1
ATOM 825 N N . LEU A 1 104 ? 61.570 7.882 -106.475 1.00 76.38 104 LEU A N 1
ATOM 826 C CA . LEU A 1 104 ? 61.183 9.124 -105.780 1.00 76.38 104 LEU A CA 1
ATOM 827 C C . LEU A 1 104 ? 59.702 9.113 -105.433 1.00 76.38 104 LEU A C 1
ATOM 829 O O . LEU A 1 104 ? 59.336 9.406 -104.298 1.00 76.38 104 LEU A O 1
ATOM 833 N N . GLN A 1 105 ? 58.853 8.745 -106.388 1.00 77.44 105 GLN A N 1
ATOM 834 C CA . GLN A 1 105 ? 57.420 8.591 -106.169 1.00 77.44 105 GLN A CA 1
ATOM 835 C C . GLN A 1 105 ? 57.150 7.520 -105.108 1.00 77.44 105 GLN A C 1
ATOM 837 O O . GLN A 1 105 ? 56.380 7.765 -104.181 1.00 77.44 105 GLN A O 1
ATOM 842 N N . THR A 1 106 ? 57.848 6.382 -105.169 1.00 77.44 106 THR A N 1
ATOM 843 C CA . THR A 1 106 ? 57.732 5.319 -104.161 1.00 77.44 106 THR A CA 1
ATOM 844 C C . THR A 1 106 ? 58.167 5.829 -102.782 1.00 77.44 106 THR A C 1
ATOM 846 O O . THR A 1 106 ? 57.393 5.747 -101.831 1.00 77.44 106 THR A O 1
ATOM 849 N N . ALA A 1 107 ? 59.340 6.459 -102.660 1.00 74.81 107 ALA A N 1
ATOM 850 C CA . ALA A 1 107 ? 59.809 7.030 -101.394 1.00 74.81 107 ALA A CA 1
ATOM 851 C C . ALA A 1 107 ? 58.850 8.091 -100.829 1.00 74.81 107 ALA A C 1
ATOM 853 O O . ALA A 1 107 ? 58.571 8.088 -99.631 1.00 74.81 107 ALA A O 1
ATOM 854 N N . LEU A 1 108 ? 58.294 8.959 -101.681 1.00 76.06 108 LEU A N 1
ATOM 855 C CA . LEU A 1 108 ? 57.307 9.965 -101.286 1.00 76.06 108 LEU A CA 1
ATOM 856 C C . LEU A 1 108 ? 56.010 9.335 -100.774 1.00 76.06 108 LEU A C 1
ATOM 858 O O . LEU A 1 108 ? 55.456 9.828 -99.796 1.00 76.06 108 LEU A O 1
ATOM 862 N N . THR A 1 109 ? 55.529 8.248 -101.385 1.00 78.50 109 THR A N 1
ATOM 863 C CA . THR A 1 109 ? 54.340 7.540 -100.875 1.00 78.50 109 THR A CA 1
ATOM 864 C C . THR A 1 109 ? 54.585 6.904 -99.506 1.00 78.50 109 THR A C 1
ATOM 866 O O . THR A 1 109 ? 53.733 7.019 -98.629 1.00 78.50 109 THR A O 1
ATOM 869 N N . VAL A 1 110 ? 55.761 6.304 -99.283 1.00 76.75 110 VAL A N 1
ATOM 870 C CA . VAL A 1 110 ? 56.113 5.698 -97.987 1.00 76.75 110 VAL A CA 1
ATOM 871 C C . VAL A 1 110 ? 56.306 6.762 -96.904 1.00 76.75 110 VAL A C 1
ATOM 873 O O . VAL A 1 110 ? 55.828 6.585 -95.786 1.00 76.75 110 VAL A O 1
ATOM 876 N N . LEU A 1 111 ? 56.964 7.881 -97.223 1.00 77.25 111 LEU A N 1
ATOM 877 C CA . LEU A 1 111 ? 57.131 8.997 -96.289 1.00 77.25 111 LEU A CA 1
ATOM 878 C C . LEU A 1 111 ? 55.800 9.668 -95.946 1.00 77.25 111 LEU A C 1
ATOM 880 O O . LEU A 1 111 ? 55.571 9.959 -94.779 1.00 77.25 111 LEU A O 1
ATOM 884 N N . ARG A 1 112 ? 54.905 9.851 -96.925 1.00 79.81 112 ARG A N 1
ATOM 885 C CA . ARG A 1 112 ? 53.561 10.395 -96.688 1.00 79.81 112 ARG A CA 1
ATOM 886 C C . ARG A 1 112 ? 52.744 9.494 -95.768 1.00 79.81 112 ARG A C 1
ATOM 888 O O . ARG A 1 112 ? 52.158 9.983 -94.817 1.00 79.81 112 ARG A O 1
ATOM 895 N N . LYS A 1 113 ? 52.787 8.177 -95.986 1.00 80.50 113 LYS A N 1
ATOM 896 C CA . LYS A 1 113 ? 52.154 7.208 -95.081 1.00 80.50 113 LYS A CA 1
ATOM 897 C C . LYS A 1 113 ? 52.726 7.295 -93.660 1.00 80.50 113 LYS A C 1
ATOM 899 O O . LYS A 1 113 ? 51.983 7.183 -92.700 1.00 80.50 113 LYS A O 1
ATOM 904 N N . LYS A 1 114 ? 54.036 7.522 -93.506 1.00 76.94 114 LYS A N 1
ATOM 905 C CA . LYS A 1 114 ? 54.669 7.683 -92.185 1.00 76.94 114 LYS A CA 1
ATOM 906 C C . LYS A 1 114 ? 54.340 9.010 -91.504 1.00 76.94 114 LYS A C 1
ATOM 908 O O . LYS A 1 114 ? 54.243 9.043 -90.285 1.00 76.94 114 LYS A O 1
ATOM 913 N N . GLU A 1 115 ? 54.167 10.076 -92.275 1.00 80.94 115 GLU A N 1
ATOM 914 C CA . GLU A 1 115 ? 53.644 11.354 -91.788 1.00 80.94 115 GLU A CA 1
ATOM 915 C C . GLU A 1 115 ? 52.192 11.197 -91.310 1.00 80.94 115 GLU A C 1
ATOM 917 O O . GLU A 1 115 ? 51.878 11.625 -90.205 1.00 80.94 115 GLU A O 1
ATOM 922 N N . GLU A 1 116 ? 51.352 10.484 -92.068 1.00 81.25 116 GLU A N 1
ATOM 923 C CA . GLU A 1 116 ? 49.982 10.123 -91.671 1.00 81.25 116 GLU A CA 1
ATOM 924 C C . GLU A 1 116 ? 49.953 9.232 -90.411 1.00 81.25 116 GLU A C 1
ATOM 926 O O . GLU A 1 116 ? 49.158 9.484 -89.506 1.00 81.25 116 GLU A O 1
ATOM 931 N N . ASP A 1 117 ? 50.828 8.220 -90.312 1.00 79.62 117 ASP A N 1
ATOM 932 C CA . ASP A 1 117 ? 50.970 7.361 -89.123 1.00 79.62 117 ASP A CA 1
ATOM 933 C C . ASP A 1 117 ? 51.377 8.190 -87.884 1.00 79.62 117 ASP A C 1
ATOM 935 O O . ASP A 1 117 ? 50.837 7.997 -86.792 1.00 79.62 117 ASP A O 1
ATOM 939 N N . LEU A 1 118 ? 52.314 9.133 -88.045 1.00 81.31 118 LEU A N 1
ATOM 940 C CA . LEU A 1 118 ? 52.794 10.003 -86.968 1.00 81.31 118 LEU A CA 1
ATOM 941 C C . LEU A 1 118 ? 51.724 11.008 -86.531 1.00 81.31 118 LEU A C 1
ATOM 943 O O . LEU A 1 118 ? 51.508 11.183 -85.333 1.00 81.31 118 LEU A O 1
ATOM 947 N N . GLU A 1 119 ? 51.007 11.614 -87.478 1.00 83.12 119 GLU A N 1
ATOM 948 C CA . GLU A 1 119 ? 49.854 12.476 -87.199 1.00 83.12 119 GLU A CA 1
ATOM 949 C C . GLU A 1 119 ? 48.733 11.685 -86.499 1.00 83.12 119 GLU A C 1
ATOM 951 O O . GLU A 1 119 ? 48.096 12.172 -85.561 1.00 83.12 119 GLU A O 1
ATOM 956 N N . ALA A 1 120 ? 48.502 10.428 -86.890 1.00 82.75 120 ALA A N 1
ATOM 957 C CA . ALA A 1 120 ? 47.564 9.543 -86.206 1.00 82.75 120 ALA A CA 1
ATOM 958 C C . ALA A 1 120 ? 48.012 9.224 -84.767 1.00 82.75 120 ALA A C 1
ATOM 960 O O . ALA A 1 120 ? 47.179 9.231 -83.855 1.00 82.75 120 ALA A O 1
ATOM 961 N N . ALA A 1 121 ? 49.309 8.995 -84.539 1.00 80.25 121 ALA A N 1
ATOM 962 C CA . ALA A 1 121 ? 49.877 8.790 -83.207 1.00 80.25 121 ALA A CA 1
ATOM 963 C C . ALA A 1 121 ? 49.763 10.051 -82.328 1.00 80.25 121 ALA A C 1
ATOM 965 O O . ALA A 1 121 ? 49.362 9.950 -81.167 1.00 80.25 121 ALA A O 1
ATOM 966 N N . GLU A 1 122 ? 50.024 11.239 -82.878 1.00 82.81 122 GLU A N 1
ATOM 967 C CA . GLU A 1 122 ? 49.863 12.529 -82.192 1.00 82.81 122 GLU A CA 1
ATOM 968 C C . GLU A 1 122 ? 48.400 12.784 -81.790 1.00 82.81 122 GLU A C 1
ATOM 970 O O . GLU A 1 122 ? 48.099 13.147 -80.644 1.00 82.81 122 GLU A O 1
ATOM 975 N N . ASN A 1 123 ? 47.466 12.515 -82.704 1.00 85.56 123 ASN A N 1
ATOM 976 C CA . ASN A 1 123 ? 46.033 12.595 -82.433 1.00 85.56 123 ASN A CA 1
ATOM 977 C C . ASN A 1 123 ? 45.591 11.585 -81.362 1.00 85.56 123 ASN A C 1
ATOM 979 O O . ASN A 1 123 ? 44.769 11.919 -80.502 1.00 85.56 123 ASN A O 1
ATOM 983 N N . LYS A 1 124 ? 46.150 10.367 -81.372 1.00 84.94 124 LYS A N 1
ATOM 984 C CA . LYS A 1 124 ? 45.875 9.336 -80.362 1.00 84.94 124 LYS A CA 1
ATOM 985 C C . LYS A 1 124 ? 46.405 9.735 -78.983 1.00 84.94 124 LYS A C 1
ATOM 987 O O . LYS A 1 124 ? 45.646 9.671 -78.022 1.00 84.94 124 LYS A O 1
ATOM 992 N N . ILE A 1 125 ? 47.646 10.216 -78.882 1.00 84.19 125 ILE A N 1
ATOM 993 C CA . ILE A 1 125 ? 48.213 10.744 -77.627 1.00 84.19 125 ILE A CA 1
ATOM 994 C C . ILE A 1 125 ? 47.341 11.890 -77.093 1.00 84.19 125 ILE A C 1
ATOM 996 O O . ILE A 1 125 ? 47.020 11.929 -75.907 1.00 84.19 125 ILE A O 1
ATOM 1000 N N . SER A 1 126 ? 46.890 12.794 -77.966 1.00 84.19 126 SER A N 1
ATOM 1001 C CA . SER A 1 126 ? 46.007 13.904 -77.584 1.00 84.19 126 SER A CA 1
ATOM 1002 C C . SER A 1 126 ? 44.636 13.443 -77.068 1.00 84.19 126 SER A C 1
ATOM 1004 O O . SER A 1 126 ? 44.081 14.053 -76.151 1.00 84.19 126 SER A O 1
ATOM 1006 N N . LEU A 1 127 ? 44.072 12.374 -77.642 1.00 84.12 127 LEU A N 1
ATOM 1007 C CA . LEU A 1 127 ? 42.834 11.753 -77.163 1.00 84.12 127 LEU A CA 1
ATOM 1008 C C . LEU A 1 127 ? 43.030 11.110 -75.784 1.00 84.12 127 LEU A C 1
ATOM 1010 O O . LEU A 1 127 ? 42.255 11.393 -74.875 1.00 84.12 127 LEU A O 1
ATOM 1014 N N . GLU A 1 128 ? 44.097 10.338 -75.607 1.00 83.50 128 GLU A N 1
ATOM 1015 C CA . GLU A 1 128 ? 44.439 9.698 -74.331 1.00 83.50 128 GLU A CA 1
ATOM 1016 C C . GLU A 1 128 ? 44.705 10.733 -73.222 1.00 83.50 128 GLU A C 1
ATOM 1018 O O . GLU A 1 128 ? 44.246 10.564 -72.096 1.00 83.50 128 GLU A O 1
ATOM 1023 N N . TYR A 1 129 ? 45.353 11.867 -73.524 1.00 84.75 129 TYR A N 1
ATOM 1024 C CA . TYR A 1 129 ? 45.497 12.979 -72.570 1.00 84.75 129 TYR A CA 1
ATOM 1025 C C . TYR A 1 129 ? 44.150 13.592 -72.163 1.00 84.75 129 TYR A C 1
ATOM 1027 O O . TYR A 1 129 ? 43.966 13.979 -71.004 1.00 84.75 129 TYR A O 1
ATOM 1035 N N . ARG A 1 130 ? 43.194 13.692 -73.096 1.00 85.81 130 ARG A N 1
ATOM 1036 C CA . ARG A 1 130 ? 41.833 14.160 -72.793 1.00 85.81 130 ARG A CA 1
ATOM 1037 C C . ARG A 1 130 ? 41.121 13.178 -71.865 1.00 85.81 130 ARG A C 1
ATOM 1039 O O . ARG A 1 130 ? 40.495 13.611 -70.898 1.00 85.81 130 ARG A O 1
ATOM 1046 N N . ASP A 1 131 ? 41.249 11.884 -72.130 1.00 83.56 131 ASP A N 1
ATOM 1047 C CA . ASP A 1 131 ? 40.654 10.826 -71.314 1.00 83.56 131 ASP A CA 1
ATOM 1048 C C . ASP A 1 131 ? 41.308 10.742 -69.926 1.00 83.56 131 ASP A C 1
ATOM 1050 O O . ASP A 1 131 ? 40.597 10.646 -68.924 1.00 83.56 131 ASP A O 1
ATOM 1054 N N . LEU A 1 132 ? 42.630 10.922 -69.834 1.00 85.81 132 LEU A N 1
ATOM 1055 C CA . LEU A 1 132 ? 43.362 11.069 -68.572 1.00 85.81 132 LEU A CA 1
ATOM 1056 C C . LEU A 1 132 ? 42.829 12.256 -67.758 1.00 85.81 132 LEU A C 1
ATOM 1058 O O . LEU A 1 132 ? 42.559 12.123 -66.565 1.00 85.81 132 LEU A O 1
ATOM 1062 N N . ASN A 1 133 ? 42.640 13.418 -68.389 1.00 86.25 133 ASN A N 1
ATOM 1063 C CA . ASN A 1 133 ? 42.102 14.598 -67.713 1.00 86.25 133 ASN A CA 1
ATOM 1064 C C . ASN A 1 133 ? 40.651 14.386 -67.240 1.00 86.25 133 ASN A C 1
ATOM 1066 O O . ASN A 1 133 ? 40.284 14.799 -66.139 1.00 86.25 133 ASN A O 1
ATOM 1070 N N . ASN A 1 134 ? 39.829 13.691 -68.031 1.00 86.00 134 ASN A N 1
ATOM 1071 C CA . ASN A 1 134 ? 38.482 13.294 -67.620 1.00 86.00 134 ASN A CA 1
ATOM 1072 C C . ASN A 1 134 ? 38.514 12.334 -66.419 1.00 86.00 134 ASN A C 1
ATOM 1074 O O . ASN A 1 134 ? 37.741 12.514 -65.477 1.00 86.00 134 ASN A O 1
ATOM 1078 N N . ALA A 1 135 ? 39.434 11.366 -66.408 1.00 84.00 135 ALA A N 1
ATOM 1079 C CA . ALA A 1 135 ? 39.633 10.452 -65.287 1.00 84.00 135 ALA A CA 1
ATOM 1080 C C . ALA A 1 135 ? 40.108 11.182 -64.016 1.00 84.00 135 ALA A C 1
ATOM 1082 O O . ALA A 1 135 ? 39.617 10.876 -62.930 1.00 84.00 135 ALA A O 1
ATOM 1083 N N . LYS A 1 136 ? 40.979 12.198 -64.139 1.00 88.50 136 LYS A N 1
ATOM 1084 C CA . LYS A 1 136 ? 41.388 13.070 -63.017 1.00 88.50 136 LYS A CA 1
ATOM 1085 C C . LYS A 1 136 ? 40.193 13.815 -62.423 1.00 88.50 136 LYS A C 1
ATOM 1087 O O . LYS A 1 136 ? 40.019 13.838 -61.208 1.00 88.50 136 LYS A O 1
ATOM 1092 N N . ASN A 1 137 ? 39.331 14.371 -63.272 1.00 88.75 137 ASN A N 1
ATOM 1093 C CA . ASN A 1 137 ? 38.110 15.036 -62.816 1.00 88.75 137 ASN A CA 1
ATOM 1094 C C . ASN A 1 137 ? 37.159 14.066 -62.099 1.00 88.75 137 ASN A C 1
ATOM 1096 O O . ASN A 1 137 ? 36.541 14.432 -61.103 1.00 88.75 137 ASN A O 1
ATOM 1100 N N . GLU A 1 138 ? 37.047 12.826 -62.574 1.00 87.12 138 GLU A N 1
ATOM 1101 C CA . GLU A 1 138 ? 36.219 11.806 -61.928 1.00 87.12 138 GLU A CA 1
ATOM 1102 C C . GLU A 1 138 ? 36.814 11.315 -60.595 1.00 87.12 138 GLU A C 1
ATOM 1104 O O . GLU A 1 138 ? 36.073 11.029 -59.655 1.00 87.12 138 GLU A O 1
ATOM 1109 N N . LEU A 1 139 ? 38.145 11.266 -60.474 1.00 87.56 139 LEU A N 1
ATOM 1110 C CA . LEU A 1 139 ? 38.834 11.004 -59.208 1.00 87.56 139 LEU A CA 1
ATOM 1111 C C . LEU A 1 139 ? 38.542 12.109 -58.180 1.00 87.56 139 LEU A C 1
ATOM 1113 O O . LEU A 1 139 ? 38.219 11.798 -57.036 1.00 87.56 139 LEU A O 1
ATOM 1117 N N . ASN A 1 140 ? 38.561 13.379 -58.601 1.00 90.62 140 ASN A N 1
ATOM 1118 C CA . ASN A 1 140 ? 38.211 14.512 -57.737 1.00 90.62 140 ASN A CA 1
ATOM 1119 C C . ASN A 1 140 ? 36.765 14.423 -57.225 1.00 90.62 140 ASN A C 1
ATOM 1121 O O . ASN A 1 140 ? 36.532 14.573 -56.030 1.00 90.62 140 ASN A O 1
ATOM 1125 N N . LYS A 1 141 ? 35.793 14.087 -58.085 1.00 90.31 141 LYS A N 1
ATOM 1126 C CA . LYS A 1 141 ? 34.403 13.863 -57.640 1.00 90.31 141 LYS A CA 1
ATOM 1127 C C . LYS A 1 141 ? 34.281 12.713 -56.640 1.00 90.31 141 LYS A C 1
ATOM 1129 O O . LYS A 1 141 ? 33.455 12.761 -55.734 1.00 90.31 141 LYS A O 1
ATOM 1134 N N . ARG A 1 142 ? 35.080 11.650 -56.786 1.00 86.44 142 ARG A N 1
ATOM 1135 C CA . ARG A 1 142 ? 35.110 10.565 -55.793 1.00 86.44 142 ARG A CA 1
ATOM 1136 C C . ARG A 1 142 ? 35.678 11.032 -54.452 1.00 86.44 142 ARG A C 1
ATOM 1138 O O . ARG A 1 142 ? 35.192 10.570 -53.425 1.00 86.44 142 ARG A O 1
ATOM 1145 N N . GLU A 1 143 ? 36.646 11.945 -54.447 1.00 91.38 143 GLU A N 1
ATOM 1146 C CA . GLU A 1 143 ? 37.144 12.573 -53.214 1.00 91.38 143 GLU A CA 1
ATOM 1147 C C . GLU A 1 143 ? 36.053 13.386 -52.510 1.00 91.38 143 GLU A C 1
ATOM 1149 O O . GLU A 1 143 ? 35.890 13.288 -51.291 1.00 91.38 143 GLU A O 1
ATOM 1154 N N . GLU A 1 144 ? 35.257 14.132 -53.279 1.00 93.44 144 GLU A N 1
ATOM 1155 C CA . GLU A 1 144 ? 34.077 14.836 -52.769 1.00 93.44 144 GLU A CA 1
ATOM 1156 C C . GLU A 1 144 ? 33.065 13.842 -52.176 1.00 93.44 144 GLU A C 1
ATOM 1158 O O . GLU A 1 144 ? 32.665 13.996 -51.025 1.00 93.44 144 GLU A O 1
ATOM 1163 N N . ASN A 1 145 ? 32.745 12.750 -52.882 1.00 91.00 145 ASN A N 1
ATOM 1164 C CA . ASN A 1 145 ? 31.844 11.706 -52.374 1.00 91.00 145 ASN A CA 1
ATOM 1165 C C . ASN A 1 145 ? 32.356 11.048 -51.078 1.00 91.00 145 ASN A C 1
ATOM 1167 O O . ASN A 1 145 ? 31.566 10.754 -50.181 1.00 91.00 145 ASN A O 1
ATOM 1171 N N . ILE A 1 146 ? 33.669 10.807 -50.963 1.00 90.62 146 ILE A N 1
ATOM 1172 C CA . ILE A 1 146 ? 34.291 10.292 -49.732 1.00 90.62 146 ILE A CA 1
ATOM 1173 C C . ILE A 1 146 ? 34.132 11.310 -48.600 1.00 90.62 146 ILE A C 1
ATOM 1175 O O . ILE A 1 146 ? 33.782 10.927 -47.484 1.00 90.62 146 ILE A O 1
ATOM 1179 N N . SER A 1 147 ? 34.355 12.593 -48.884 1.00 95.12 147 SER A N 1
ATOM 1180 C CA . SER A 1 147 ? 34.207 13.684 -47.913 1.00 95.12 147 SER A CA 1
ATOM 1181 C C . SER A 1 147 ? 32.760 13.810 -47.422 1.00 95.12 147 SER A C 1
ATOM 1183 O O . SER A 1 147 ? 32.520 13.870 -46.217 1.00 95.12 147 SER A O 1
ATOM 1185 N N . ASP A 1 148 ? 31.787 13.741 -48.329 1.00 95.06 148 ASP A N 1
ATOM 1186 C CA . ASP A 1 148 ? 30.360 13.730 -47.998 1.00 95.06 148 ASP A CA 1
ATOM 1187 C C . ASP A 1 148 ? 29.972 12.511 -47.151 1.00 95.06 148 ASP A C 1
ATOM 1189 O O . ASP A 1 148 ? 29.203 12.630 -46.191 1.00 95.06 148 ASP A O 1
ATOM 1193 N N . ALA A 1 149 ? 30.509 11.329 -47.470 1.00 92.38 149 ALA A N 1
ATOM 1194 C CA . ALA A 1 149 ? 30.282 10.119 -46.686 1.00 92.38 149 ALA A CA 1
ATOM 1195 C C . ALA A 1 149 ? 30.863 10.250 -45.265 1.00 92.38 149 ALA A C 1
ATOM 1197 O O . ALA A 1 149 ? 30.194 9.887 -44.296 1.00 92.38 149 ALA A O 1
ATOM 1198 N N . PHE A 1 150 ? 32.052 10.841 -45.113 1.00 94.12 150 PHE A N 1
ATOM 1199 C CA . PHE A 1 150 ? 32.632 11.147 -43.802 1.00 94.12 150 PHE A CA 1
ATOM 1200 C C . PHE A 1 150 ? 31.791 12.127 -42.987 1.00 94.12 150 PHE A C 1
ATOM 1202 O O . PHE A 1 150 ? 31.566 11.881 -41.804 1.00 94.12 150 PHE A O 1
ATOM 1209 N N . LEU A 1 151 ? 31.282 13.198 -43.603 1.00 95.31 151 LEU A N 1
ATOM 1210 C CA . LEU A 1 151 ? 30.394 14.147 -42.924 1.00 95.31 151 LEU A CA 1
ATOM 1211 C C . LEU A 1 151 ? 29.113 13.459 -42.425 1.00 95.31 151 LEU A C 1
ATOM 1213 O O . LEU A 1 151 ? 28.638 13.737 -41.322 1.00 95.31 151 LEU A O 1
ATOM 1217 N N . ARG A 1 152 ? 28.559 12.517 -43.202 1.00 94.12 152 ARG A N 1
ATOM 1218 C CA . ARG A 1 152 ? 27.424 11.690 -42.756 1.00 94.12 152 ARG A CA 1
ATOM 1219 C C . ARG A 1 152 ? 27.801 10.777 -41.589 1.00 94.12 152 ARG A C 1
ATOM 1221 O O . ARG A 1 152 ? 27.022 10.685 -40.643 1.00 94.12 152 ARG A O 1
ATOM 1228 N N . GLN A 1 153 ? 28.970 10.134 -41.634 1.00 94.81 153 GLN A N 1
ATOM 1229 C CA . GLN A 1 153 ? 29.468 9.300 -40.535 1.00 94.81 153 GLN A CA 1
ATOM 1230 C C . GLN A 1 153 ? 29.627 10.119 -39.247 1.00 94.81 153 GLN A C 1
ATOM 1232 O O . GLN A 1 153 ? 29.127 9.702 -38.207 1.00 94.81 153 GLN A O 1
ATOM 1237 N N . GLU A 1 154 ? 30.272 11.285 -39.310 1.00 95.19 154 GLU A N 1
ATOM 1238 C CA . GLU A 1 154 ? 30.468 12.171 -38.157 1.00 95.19 154 GLU A CA 1
ATOM 1239 C C . GLU A 1 154 ? 29.125 12.611 -37.558 1.00 95.19 154 GLU A C 1
ATOM 1241 O O . GLU A 1 154 ? 28.929 12.571 -36.342 1.00 95.19 154 GLU A O 1
ATOM 1246 N N . LYS A 1 155 ? 28.156 12.972 -38.409 1.00 95.81 155 LYS A N 1
ATOM 1247 C CA . LYS A 1 155 ? 26.801 13.307 -37.964 1.00 95.81 155 LYS A CA 1
ATOM 1248 C C . LYS A 1 155 ? 26.138 12.141 -37.223 1.00 95.81 155 LYS A C 1
ATOM 1250 O O . LYS A 1 155 ? 25.587 12.358 -36.146 1.00 95.81 155 LYS A O 1
ATOM 1255 N N . LEU A 1 156 ? 26.214 10.921 -37.762 1.00 93.19 156 LEU A N 1
ATOM 1256 C CA . LEU A 1 156 ? 25.676 9.721 -37.110 1.00 93.19 156 LEU A CA 1
ATOM 1257 C C . LEU A 1 156 ? 26.378 9.427 -35.776 1.00 93.19 156 LEU A C 1
ATOM 1259 O O . LEU A 1 156 ? 25.707 9.088 -34.806 1.00 93.19 156 LEU A O 1
ATOM 1263 N N . GLU A 1 157 ? 27.702 9.589 -35.693 1.00 93.62 157 GLU A N 1
ATOM 1264 C CA . GLU A 1 157 ? 28.463 9.412 -34.445 1.00 93.62 157 GLU A CA 1
ATOM 1265 C C . GLU A 1 157 ? 28.043 10.420 -33.373 1.00 93.62 157 GLU A C 1
ATOM 1267 O O . GLU A 1 157 ? 27.830 10.046 -32.219 1.00 93.62 157 GLU A O 1
ATOM 1272 N N . ASN A 1 158 ? 27.858 11.685 -33.751 1.00 93.62 158 ASN A N 1
ATOM 1273 C CA . ASN A 1 158 ? 27.396 12.725 -32.837 1.00 93.62 158 ASN A CA 1
ATOM 1274 C C . ASN A 1 158 ? 25.957 12.477 -32.356 1.00 93.62 158 ASN A C 1
ATOM 1276 O O . ASN A 1 158 ? 25.688 12.579 -31.157 1.00 93.62 158 ASN A O 1
ATOM 1280 N N . GLU A 1 159 ? 25.043 12.102 -33.258 1.00 92.31 159 GLU A N 1
ATOM 1281 C CA . GLU A 1 159 ? 23.667 11.717 -32.907 1.00 92.31 159 GLU A CA 1
ATOM 1282 C C . GLU A 1 159 ? 23.641 10.505 -31.962 1.00 92.31 159 GLU A C 1
ATOM 1284 O O . GLU A 1 159 ? 22.880 10.494 -30.993 1.00 92.31 159 GLU A O 1
ATOM 1289 N N . LEU A 1 160 ? 24.503 9.511 -32.200 1.00 92.56 160 LEU A N 1
ATOM 1290 C CA . LEU A 1 160 ? 24.626 8.315 -31.370 1.00 92.56 160 LEU A CA 1
ATOM 1291 C C . LEU A 1 160 ? 25.177 8.639 -29.976 1.00 92.56 160 LEU A C 1
ATOM 1293 O O . LEU A 1 160 ? 24.658 8.146 -28.977 1.00 92.56 160 LEU A O 1
ATOM 1297 N N . ASN A 1 161 ? 26.207 9.482 -29.887 1.00 91.19 161 ASN A N 1
ATOM 1298 C CA . ASN A 1 161 ? 26.768 9.924 -28.609 1.00 91.19 161 ASN A CA 1
ATOM 1299 C C . ASN A 1 161 ? 25.726 10.680 -27.774 1.00 91.19 161 ASN A C 1
ATOM 1301 O O . ASN A 1 161 ? 25.589 10.418 -26.579 1.00 91.19 161 ASN A O 1
ATOM 1305 N N . LEU A 1 162 ? 24.955 11.569 -28.406 1.00 93.69 162 LEU A N 1
ATOM 1306 C CA . LEU A 1 162 ? 23.886 12.306 -27.736 1.00 93.69 162 LEU A CA 1
ATOM 1307 C C . LEU A 1 162 ? 22.759 11.375 -27.262 1.00 93.69 162 LEU A C 1
ATOM 1309 O O . LEU A 1 162 ? 22.318 11.481 -26.121 1.00 93.69 162 LEU A O 1
ATOM 1313 N N . ALA A 1 163 ? 22.323 10.437 -28.107 1.00 92.12 163 ALA A N 1
ATOM 1314 C CA . ALA A 1 163 ? 21.291 9.465 -27.748 1.00 92.12 163 ALA A CA 1
ATOM 1315 C C . ALA A 1 163 ? 21.746 8.505 -26.633 1.00 92.12 163 ALA A C 1
ATOM 1317 O O . ALA A 1 163 ? 20.945 8.151 -25.774 1.00 92.12 163 ALA A O 1
ATOM 1318 N N . ASN A 1 164 ? 23.027 8.123 -26.600 1.00 92.31 164 ASN A N 1
ATOM 1319 C CA . ASN A 1 164 ? 23.602 7.335 -25.506 1.00 92.31 164 ASN A CA 1
ATOM 1320 C C . ASN A 1 164 ? 23.595 8.096 -24.174 1.00 92.31 164 ASN A C 1
ATOM 1322 O O . ASN A 1 164 ? 23.329 7.497 -23.133 1.00 92.31 164 ASN A O 1
ATOM 1326 N N . LEU A 1 165 ? 23.876 9.402 -24.197 1.00 94.00 165 LEU A N 1
ATOM 1327 C CA . LEU A 1 165 ? 23.818 10.238 -22.999 1.00 94.00 165 LEU A CA 1
ATOM 1328 C C . LEU A 1 165 ? 22.378 10.357 -22.469 1.00 94.00 165 LEU A C 1
ATOM 1330 O O . LEU A 1 165 ? 22.161 10.202 -21.270 1.00 94.00 165 LEU A O 1
ATOM 1334 N N . ASP A 1 166 ? 21.402 10.568 -23.359 1.00 92.56 166 ASP A N 1
ATOM 1335 C CA . ASP A 1 166 ? 19.972 10.584 -23.010 1.00 92.56 166 ASP A CA 1
ATOM 1336 C C . ASP A 1 166 ? 19.514 9.234 -22.435 1.00 92.56 166 ASP A C 1
ATOM 1338 O O . ASP A 1 166 ? 18.871 9.182 -21.388 1.00 92.56 166 ASP A O 1
ATOM 1342 N N . LEU A 1 167 ? 19.922 8.122 -23.059 1.00 94.31 167 LEU A N 1
ATOM 1343 C CA . LEU A 1 167 ? 19.612 6.777 -22.575 1.00 94.31 167 LEU A CA 1
ATOM 1344 C C . LEU A 1 167 ? 20.205 6.529 -21.179 1.00 94.31 167 LEU A C 1
ATOM 1346 O O . LEU A 1 167 ? 19.521 5.985 -20.315 1.00 94.31 167 LEU A O 1
ATOM 1350 N N . ALA A 1 168 ? 21.443 6.964 -20.924 1.00 94.12 168 ALA A N 1
ATOM 1351 C CA . ALA A 1 168 ? 22.064 6.858 -19.604 1.00 94.12 168 ALA A CA 1
ATOM 1352 C C . ALA A 1 168 ? 21.317 7.683 -18.541 1.00 94.12 168 ALA A C 1
ATOM 1354 O O . ALA A 1 168 ? 21.075 7.178 -17.447 1.00 94.12 168 ALA A O 1
ATOM 1355 N N . SER A 1 169 ? 20.896 8.909 -18.872 1.00 95.19 169 SER A N 1
ATOM 1356 C CA . SER A 1 169 ? 20.078 9.749 -17.982 1.00 95.19 169 SER A CA 1
ATOM 1357 C C . SER A 1 169 ? 18.733 9.092 -17.654 1.00 95.19 169 SER A C 1
ATOM 1359 O O . SER A 1 169 ? 18.308 9.052 -16.502 1.00 95.19 169 SER A O 1
ATOM 1361 N N . ARG A 1 170 ? 18.064 8.508 -18.651 1.00 95.69 170 ARG A N 1
ATOM 1362 C CA . ARG A 1 170 ? 16.800 7.786 -18.444 1.00 95.69 170 ARG A CA 1
ATOM 1363 C C . ARG A 1 170 ? 16.985 6.508 -17.626 1.00 95.69 170 ARG A C 1
ATOM 1365 O O . ARG A 1 170 ? 16.125 6.183 -16.815 1.00 95.69 170 ARG A O 1
ATOM 1372 N N . ALA A 1 171 ? 18.105 5.799 -17.797 1.00 94.94 171 ALA A N 1
ATOM 1373 C CA . ALA A 1 171 ? 18.438 4.646 -16.959 1.00 94.94 171 ALA A CA 1
ATOM 1374 C C . ALA A 1 171 ? 18.562 5.046 -15.482 1.00 94.94 171 ALA A C 1
ATOM 1376 O O . ALA A 1 171 ? 18.066 4.325 -14.619 1.00 94.94 171 ALA A O 1
ATOM 1377 N N . THR A 1 172 ? 19.184 6.197 -15.195 1.00 95.69 172 THR A N 1
ATOM 1378 C CA . THR A 1 172 ? 19.275 6.708 -13.820 1.00 95.69 172 THR A CA 1
ATOM 1379 C C . THR A 1 172 ? 17.910 7.108 -13.263 1.00 95.69 172 THR A C 1
ATOM 1381 O O . THR A 1 172 ? 17.600 6.729 -12.142 1.00 95.69 172 THR A O 1
ATOM 1384 N N . GLU A 1 173 ? 17.045 7.755 -14.054 1.00 97.12 173 GLU A N 1
ATOM 1385 C CA . GLU A 1 173 ? 15.673 8.085 -13.626 1.00 97.12 173 GLU A CA 1
ATOM 1386 C C . GLU A 1 173 ? 14.839 6.835 -13.302 1.00 97.12 173 GLU A C 1
ATOM 1388 O O . GLU A 1 173 ? 14.098 6.815 -12.322 1.00 97.12 173 GLU A O 1
ATOM 1393 N N . ILE A 1 174 ? 14.956 5.780 -14.117 1.00 98.06 174 ILE A N 1
ATOM 1394 C CA . ILE A 1 174 ? 14.287 4.493 -13.880 1.00 98.06 174 ILE A CA 1
ATOM 1395 C C . ILE A 1 174 ? 14.753 3.880 -12.559 1.00 98.06 174 ILE A C 1
ATOM 1397 O O . ILE A 1 174 ? 13.935 3.360 -11.803 1.00 98.06 174 ILE A O 1
ATOM 1401 N N . GLU A 1 175 ? 16.053 3.930 -12.276 1.00 98.06 175 GLU A N 1
ATOM 1402 C CA . GLU A 1 175 ? 16.603 3.405 -11.029 1.00 98.06 175 GLU A CA 1
ATOM 1403 C C . GLU A 1 175 ? 16.151 4.228 -9.815 1.00 98.06 175 GLU A C 1
ATOM 1405 O O . GLU A 1 175 ? 15.722 3.656 -8.814 1.00 98.06 175 GLU A O 1
ATOM 1410 N N . ASP A 1 176 ? 16.128 5.557 -9.929 1.00 97.94 176 ASP A N 1
ATOM 1411 C CA . ASP A 1 176 ? 15.613 6.442 -8.883 1.00 97.94 176 ASP A CA 1
ATOM 1412 C C . ASP A 1 176 ? 14.131 6.165 -8.577 1.00 97.94 176 ASP A C 1
ATOM 1414 O O . ASP A 1 176 ? 13.734 6.142 -7.410 1.00 97.94 176 ASP A O 1
ATOM 1418 N N . LEU A 1 177 ? 13.305 5.911 -9.602 1.00 98.38 177 LEU A N 1
ATOM 1419 C CA . LEU A 1 177 ? 11.899 5.526 -9.427 1.00 98.38 177 LEU A CA 1
ATOM 1420 C C . LEU A 1 177 ? 11.756 4.169 -8.724 1.00 98.38 177 LEU A C 1
ATOM 1422 O O . LEU A 1 177 ? 10.908 4.035 -7.841 1.00 98.38 177 LEU A O 1
ATOM 1426 N N . LYS A 1 178 ? 12.589 3.173 -9.056 1.00 98.31 178 LYS A N 1
ATOM 1427 C CA . LYS A 1 178 ? 12.590 1.881 -8.344 1.00 98.31 178 LYS A CA 1
ATOM 1428 C C . LYS A 1 178 ? 12.939 2.052 -6.870 1.00 98.31 178 LYS A C 1
ATOM 1430 O O . LYS A 1 178 ? 12.227 1.525 -6.023 1.00 98.31 178 LYS A O 1
ATOM 1435 N N . LEU A 1 179 ? 13.980 2.826 -6.561 1.00 97.38 179 LEU A N 1
ATOM 1436 C CA . LEU A 1 179 ? 14.376 3.102 -5.178 1.00 97.38 179 LEU A CA 1
ATOM 1437 C C . LEU A 1 179 ? 13.271 3.837 -4.405 1.00 97.38 179 LEU A C 1
ATOM 1439 O O . LEU A 1 179 ? 13.045 3.557 -3.227 1.00 97.38 179 LEU A O 1
ATOM 1443 N N . GLN A 1 180 ? 12.554 4.759 -5.055 1.00 98.12 180 GLN A N 1
ATOM 1444 C CA . GLN A 1 180 ? 11.389 5.418 -4.456 1.00 98.12 180 GLN A CA 1
ATOM 1445 C C . GLN A 1 180 ? 10.258 4.430 -4.155 1.00 98.12 180 GLN A C 1
ATOM 1447 O O . GLN A 1 180 ? 9.681 4.499 -3.068 1.00 98.12 180 GLN A O 1
ATOM 1452 N N . ILE A 1 181 ? 9.970 3.504 -5.075 1.00 98.00 181 ILE A N 1
ATOM 1453 C CA . ILE A 1 181 ? 8.983 2.436 -4.869 1.00 98.00 181 ILE A CA 1
ATOM 1454 C C . ILE A 1 181 ? 9.391 1.555 -3.691 1.00 98.00 181 ILE A C 1
ATOM 1456 O O . ILE A 1 181 ? 8.585 1.377 -2.788 1.00 98.00 181 ILE A O 1
ATOM 1460 N N . GLU A 1 182 ? 10.629 1.057 -3.650 1.00 97.31 182 GLU A N 1
ATOM 1461 C CA . GLU A 1 182 ? 11.114 0.198 -2.559 1.00 97.31 182 GLU A CA 1
ATOM 1462 C C . GLU A 1 182 ? 11.013 0.890 -1.197 1.00 97.31 182 GLU A C 1
ATOM 1464 O O . GLU A 1 182 ? 10.529 0.306 -0.226 1.00 97.31 182 GLU A O 1
ATOM 1469 N N . LYS A 1 183 ? 11.418 2.165 -1.129 1.00 97.50 183 LYS A N 1
ATOM 1470 C CA . LYS A 1 183 ? 11.315 2.965 0.092 1.00 97.50 183 LYS A CA 1
ATOM 1471 C C . LYS A 1 183 ? 9.860 3.108 0.550 1.00 97.50 183 LYS A C 1
ATOM 1473 O O . LYS A 1 183 ? 9.571 2.896 1.726 1.00 97.50 183 LYS A O 1
ATOM 1478 N N . ARG A 1 184 ? 8.950 3.454 -0.364 1.00 96.81 184 ARG A N 1
ATOM 1479 C CA . ARG A 1 184 ? 7.523 3.646 -0.059 1.00 96.81 184 ARG A CA 1
ATOM 1480 C C . ARG A 1 184 ? 6.822 2.333 0.282 1.00 96.81 184 ARG A C 1
ATOM 1482 O O . ARG A 1 184 ? 6.057 2.303 1.239 1.00 96.81 184 ARG A O 1
ATOM 1489 N N . ASP A 1 185 ? 7.115 1.252 -0.439 1.00 97.88 185 ASP A N 1
ATOM 1490 C CA . ASP A 1 185 ? 6.602 -0.094 -0.152 1.00 97.88 185 ASP A CA 1
ATOM 1491 C C . ASP A 1 185 ? 7.031 -0.537 1.262 1.00 97.88 185 ASP A C 1
ATOM 1493 O O . ASP A 1 185 ? 6.222 -1.097 2.004 1.00 97.88 185 ASP A O 1
ATOM 1497 N N . HIS A 1 186 ? 8.263 -0.223 1.687 1.00 96.62 186 HIS A N 1
ATOM 1498 C CA . HIS A 1 186 ? 8.718 -0.491 3.054 1.00 96.62 186 HIS A CA 1
ATOM 1499 C C . HIS A 1 186 ? 8.000 0.373 4.105 1.00 96.62 186 HIS A C 1
ATOM 1501 O O . HIS A 1 186 ? 7.545 -0.153 5.118 1.00 96.62 186 HIS A O 1
ATOM 1507 N N . GLU A 1 187 ? 7.841 1.679 3.864 1.00 96.75 187 GLU A N 1
ATOM 1508 C CA . GLU A 1 187 ? 7.080 2.581 4.748 1.00 96.75 187 GLU A CA 1
ATOM 1509 C C . GLU A 1 187 ? 5.623 2.106 4.919 1.00 96.75 187 GLU A C 1
ATOM 1511 O O . GLU A 1 187 ? 5.117 2.029 6.040 1.00 96.75 187 GLU A O 1
ATOM 1516 N N . VAL A 1 188 ? 4.967 1.710 3.823 1.00 97.81 188 VAL A N 1
ATOM 1517 C CA . VAL A 1 188 ? 3.605 1.156 3.821 1.00 97.81 188 VAL A CA 1
ATOM 1518 C C . VAL A 1 188 ? 3.532 -0.190 4.541 1.00 97.81 188 VAL A C 1
ATOM 1520 O O . VAL A 1 188 ? 2.557 -0.444 5.245 1.00 97.81 188 VAL A O 1
ATOM 1523 N N . MET A 1 189 ? 4.539 -1.056 4.395 1.00 97.62 189 MET A N 1
ATOM 1524 C CA . MET A 1 189 ? 4.619 -2.325 5.126 1.00 97.62 189 MET A CA 1
ATOM 1525 C C . MET A 1 189 ? 4.675 -2.088 6.639 1.00 97.62 189 MET A C 1
ATOM 1527 O O . MET A 1 189 ? 3.886 -2.676 7.374 1.00 97.62 189 MET A O 1
ATOM 1531 N N . LEU A 1 190 ? 5.558 -1.196 7.100 1.00 97.50 190 LEU A N 1
ATOM 1532 C CA . LEU A 1 190 ? 5.671 -0.857 8.522 1.00 97.50 190 LEU A CA 1
ATOM 1533 C C . LEU A 1 190 ? 4.373 -0.245 9.063 1.00 97.50 190 LEU A C 1
ATOM 1535 O O . LEU A 1 190 ? 3.918 -0.618 10.144 1.00 97.50 190 LEU A O 1
ATOM 1539 N N . ALA A 1 191 ? 3.753 0.658 8.298 1.00 96.69 191 ALA A N 1
ATOM 1540 C CA . ALA A 1 191 ? 2.477 1.261 8.664 1.00 96.69 191 ALA A CA 1
ATOM 1541 C C . ALA A 1 191 ? 1.346 0.221 8.743 1.00 96.69 191 ALA A C 1
ATOM 1543 O O . ALA A 1 191 ? 0.550 0.279 9.674 1.00 96.69 191 ALA A O 1
ATOM 1544 N N . ARG A 1 192 ? 1.297 -0.760 7.827 1.00 98.00 192 ARG A N 1
ATOM 1545 C CA . ARG A 1 192 ? 0.337 -1.880 7.880 1.00 98.00 192 ARG A CA 1
ATOM 1546 C C . ARG A 1 192 ? 0.470 -2.687 9.164 1.00 98.00 192 ARG A C 1
ATOM 1548 O O . ARG A 1 192 ? -0.525 -2.859 9.851 1.00 98.00 192 ARG A O 1
ATOM 1555 N N . SER A 1 193 ? 1.680 -3.129 9.504 1.00 97.50 193 SER A N 1
ATOM 1556 C CA . SER A 1 193 ? 1.904 -3.929 10.716 1.00 97.50 193 SER A CA 1
ATOM 1557 C C . SER A 1 193 ? 1.595 -3.152 11.996 1.00 97.50 193 SER A C 1
ATOM 1559 O O . SER A 1 193 ? 1.051 -3.707 12.944 1.00 97.50 193 SER A O 1
ATOM 1561 N N . MET A 1 194 ? 1.908 -1.852 12.035 1.00 98.12 194 MET A N 1
ATOM 1562 C CA . MET A 1 194 ? 1.533 -1.000 13.167 1.00 98.12 194 MET A CA 1
ATOM 1563 C C . MET A 1 194 ? 0.013 -0.837 13.283 1.00 98.12 194 MET A C 1
ATOM 1565 O O . MET A 1 194 ? -0.519 -0.799 14.389 1.00 98.12 194 MET A O 1
ATOM 1569 N N . LEU A 1 195 ? -0.681 -0.727 12.151 1.00 97.75 195 LEU A N 1
ATOM 1570 C CA . LEU A 1 195 ? -2.125 -0.551 12.110 1.00 97.75 195 LEU A CA 1
ATOM 1571 C C . LEU A 1 195 ? -2.875 -1.830 12.512 1.00 97.75 195 LEU A C 1
ATOM 1573 O O . LEU A 1 195 ? -3.856 -1.737 13.238 1.00 97.75 195 LEU A O 1
ATOM 1577 N N . GLU A 1 196 ? -2.375 -2.999 12.111 1.00 97.50 196 GLU A N 1
ATOM 1578 C CA . GLU A 1 196 ? -2.870 -4.317 12.540 1.00 97.50 196 GLU A CA 1
ATOM 1579 C C . GLU A 1 196 ? -2.771 -4.488 14.066 1.00 97.50 196 GLU A C 1
ATOM 1581 O O . GLU A 1 196 ? -3.745 -4.858 14.714 1.00 97.50 196 GLU A O 1
ATOM 1586 N N . LEU A 1 197 ? -1.645 -4.094 14.674 1.00 97.94 197 LEU A N 1
ATOM 1587 C CA . LEU A 1 197 ? -1.497 -4.112 16.134 1.00 97.94 197 LEU A CA 1
ATOM 1588 C C . LEU A 1 197 ? -2.552 -3.234 16.834 1.00 97.94 197 LEU A C 1
ATOM 1590 O O . LEU A 1 197 ? -3.156 -3.654 17.818 1.00 97.94 197 LEU A O 1
ATOM 1594 N N . LYS A 1 198 ? -2.780 -2.014 16.326 1.00 97.81 198 LYS A N 1
ATOM 1595 C CA . LYS A 1 198 ? -3.797 -1.101 16.873 1.00 97.81 198 LYS A CA 1
ATOM 1596 C C . LYS A 1 198 ? -5.219 -1.634 16.676 1.00 97.81 198 LYS A C 1
ATOM 1598 O O . LYS A 1 198 ? -6.067 -1.420 17.537 1.00 97.81 198 LYS A O 1
ATOM 1603 N N . GLU A 1 199 ? -5.496 -2.298 15.553 1.00 98.19 199 GLU A N 1
ATOM 1604 C CA . GLU A 1 199 ? -6.777 -2.974 15.309 1.00 98.19 199 GLU A CA 1
ATOM 1605 C C . GLU A 1 199 ? -7.052 -4.049 16.353 1.00 98.19 199 GLU A C 1
ATOM 1607 O O . GLU A 1 199 ? -8.145 -4.073 16.921 1.00 98.19 199 GLU A O 1
ATOM 1612 N N . ASP A 1 200 ? -6.065 -4.902 16.618 1.00 97.56 200 ASP A N 1
ATOM 1613 C CA . ASP A 1 200 ? -6.181 -5.967 17.608 1.00 97.56 200 ASP A CA 1
ATOM 1614 C C . ASP A 1 200 ? -6.356 -5.402 19.024 1.00 97.56 200 ASP A C 1
ATOM 1616 O O . ASP A 1 200 ? -7.223 -5.865 19.764 1.00 97.56 200 ASP A O 1
ATOM 1620 N N . GLU A 1 201 ? -5.609 -4.355 19.390 1.00 98.25 201 GLU A N 1
ATOM 1621 C CA . GLU A 1 201 ? -5.750 -3.677 20.686 1.00 98.25 201 GLU A CA 1
ATOM 1622 C C . GLU A 1 201 ? -7.150 -3.061 20.859 1.00 98.25 201 GLU A C 1
ATOM 1624 O O . GLU A 1 201 ? -7.811 -3.288 21.874 1.00 98.25 201 GLU A O 1
ATOM 1629 N N . ILE A 1 202 ? -7.655 -2.342 19.848 1.00 98.25 202 ILE A N 1
ATOM 1630 C CA . ILE A 1 202 ? -9.015 -1.778 19.867 1.00 98.25 202 ILE A CA 1
ATOM 1631 C C . ILE A 1 202 ? -10.065 -2.884 19.948 1.00 98.25 202 ILE A C 1
ATOM 1633 O O . ILE A 1 202 ? -11.055 -2.731 20.660 1.00 98.25 202 ILE A O 1
ATOM 1637 N N . LYS A 1 203 ? -9.867 -4.005 19.249 1.00 98.38 203 LYS A N 1
ATOM 1638 C CA . LYS A 1 203 ? -10.783 -5.146 19.306 1.00 98.38 203 LYS A CA 1
ATOM 1639 C C . LYS A 1 203 ? -10.859 -5.737 20.714 1.00 98.38 203 LYS A C 1
ATOM 1641 O O . LYS A 1 203 ? -11.964 -5.975 21.193 1.00 98.38 203 LYS A O 1
ATOM 1646 N N . VAL A 1 204 ? -9.716 -5.918 21.378 1.00 98.31 204 VAL A N 1
ATOM 1647 C CA . VAL A 1 204 ? -9.669 -6.374 22.776 1.00 98.31 204 VAL A CA 1
ATOM 1648 C C . VAL A 1 204 ? -10.414 -5.394 23.684 1.00 98.31 204 VAL A C 1
ATOM 1650 O O . VAL A 1 204 ? -11.291 -5.822 24.427 1.00 98.31 204 VAL A O 1
ATOM 1653 N N . MET A 1 205 ? -10.165 -4.086 23.560 1.00 98.19 205 MET A N 1
ATOM 1654 C CA . MET A 1 205 ? -10.877 -3.070 24.350 1.00 98.19 205 MET A CA 1
ATOM 1655 C C . MET A 1 205 ? -12.395 -3.078 24.106 1.00 98.19 205 MET A C 1
ATOM 1657 O O . MET A 1 205 ? -13.177 -2.933 25.042 1.00 98.19 205 MET A O 1
ATOM 1661 N N . VAL A 1 206 ? -12.840 -3.276 22.860 1.00 98.38 206 VAL A N 1
ATOM 1662 C CA . VAL A 1 206 ? -14.269 -3.402 22.521 1.00 98.38 206 VAL A CA 1
ATOM 1663 C C . VAL A 1 206 ? -14.891 -4.637 23.179 1.00 98.38 206 VAL A C 1
ATOM 1665 O O . VAL A 1 206 ? -16.005 -4.553 23.701 1.00 98.38 206 VAL A O 1
ATOM 1668 N N . ASP A 1 207 ? -14.197 -5.776 23.157 1.00 97.75 207 ASP A N 1
ATOM 1669 C CA . ASP A 1 207 ? -14.662 -7.006 23.800 1.00 97.75 207 ASP A CA 1
ATOM 1670 C C . ASP A 1 207 ? -14.714 -6.868 25.331 1.00 97.75 207 ASP A C 1
ATOM 1672 O O . ASP A 1 207 ? -15.702 -7.275 25.943 1.00 97.75 207 ASP A O 1
ATOM 1676 N N . GLU A 1 208 ? -13.714 -6.231 25.946 1.00 97.69 208 GLU A N 1
ATOM 1677 C CA . GLU A 1 208 ? -13.705 -5.917 27.381 1.00 97.69 208 GLU A CA 1
ATOM 1678 C C . GLU A 1 208 ? -14.852 -4.972 27.770 1.00 97.69 208 GLU A C 1
ATOM 1680 O O . GLU A 1 208 ? -15.580 -5.246 28.727 1.00 97.69 208 GLU A O 1
ATOM 1685 N N . LEU A 1 209 ? -15.074 -3.895 27.004 1.00 97.75 209 LEU A N 1
ATOM 1686 C CA . LEU A 1 209 ? -16.182 -2.962 27.227 1.00 97.75 209 LEU A CA 1
ATOM 1687 C C . LEU A 1 209 ? -17.540 -3.671 27.123 1.00 97.75 209 LEU A C 1
ATOM 1689 O O . LEU A 1 209 ? -18.446 -3.399 27.912 1.00 97.75 209 LEU A O 1
ATOM 1693 N N . ARG A 1 210 ? -17.691 -4.592 26.164 1.00 97.81 210 ARG A N 1
ATOM 1694 C CA . ARG A 1 210 ? -18.914 -5.388 26.000 1.00 97.81 210 ARG A CA 1
ATOM 1695 C C . ARG A 1 210 ? -19.207 -6.216 27.249 1.00 97.81 210 ARG A C 1
ATOM 1697 O O . ARG A 1 210 ? -20.328 -6.154 27.746 1.00 97.81 210 ARG A O 1
ATOM 1704 N N . VAL A 1 211 ? -18.209 -6.926 27.777 1.00 97.50 211 VAL A N 1
ATOM 1705 C CA . VAL A 1 211 ? -18.363 -7.728 29.002 1.00 97.50 211 VAL A CA 1
ATOM 1706 C C . VAL A 1 211 ? -18.731 -6.839 30.192 1.00 97.50 211 VAL A C 1
ATOM 1708 O O . VAL A 1 211 ? -19.738 -7.093 30.850 1.00 97.50 211 VAL A O 1
ATOM 1711 N N . LYS A 1 212 ? -18.003 -5.737 30.419 1.00 96.81 212 LYS A N 1
ATOM 1712 C CA . LYS A 1 212 ? -18.319 -4.797 31.511 1.00 96.81 212 LYS A CA 1
ATOM 1713 C C . LYS A 1 212 ? -19.720 -4.185 31.371 1.00 96.81 212 LYS A C 1
ATOM 1715 O O . LYS A 1 212 ? -20.402 -3.952 32.368 1.00 96.81 212 LYS A O 1
ATOM 1720 N N . SER A 1 213 ? -20.176 -3.924 30.143 1.00 96.38 213 SER A N 1
ATOM 1721 C CA . SER A 1 213 ? -21.528 -3.417 29.883 1.00 96.38 213 SER A CA 1
ATOM 1722 C C . SER A 1 213 ? -22.610 -4.446 30.219 1.00 96.38 213 SER A C 1
ATOM 1724 O O . SER A 1 213 ? -23.668 -4.059 30.716 1.00 96.38 213 SER A O 1
ATOM 1726 N N . GLU A 1 214 ? -22.376 -5.732 29.949 1.00 96.19 214 GLU A N 1
ATOM 1727 C CA . GLU A 1 214 ? -23.283 -6.821 30.338 1.00 96.19 214 GLU A CA 1
ATOM 1728 C C . GLU A 1 214 ? -23.323 -6.979 31.868 1.00 96.19 214 GLU A C 1
ATOM 1730 O O . GLU A 1 214 ? -24.403 -7.074 32.455 1.00 96.19 214 GLU A O 1
ATOM 1735 N N . GLU A 1 215 ? -22.166 -6.916 32.534 1.00 93.75 215 GLU A N 1
ATOM 1736 C CA . GLU A 1 215 ? -22.068 -6.929 33.999 1.00 93.75 215 GLU A CA 1
ATOM 1737 C C . GLU A 1 215 ? -22.812 -5.746 34.638 1.00 93.75 215 GLU A C 1
ATOM 1739 O O . GLU A 1 215 ? -23.588 -5.946 35.573 1.00 93.75 215 GLU A O 1
ATOM 1744 N N . SER A 1 216 ? -22.651 -4.525 34.109 1.00 94.56 216 SER A N 1
ATOM 1745 C CA . SER A 1 216 ? -23.377 -3.342 34.597 1.00 94.56 216 SER A CA 1
ATOM 1746 C C . SER A 1 216 ? -24.893 -3.502 34.480 1.00 94.56 216 SER A C 1
ATOM 1748 O O . SER A 1 216 ? -25.612 -3.147 35.413 1.00 94.56 216 SER A O 1
ATOM 1750 N N . ALA A 1 217 ? -25.383 -4.074 33.375 1.00 95.56 217 ALA A N 1
ATOM 1751 C CA . ALA A 1 217 ? -26.810 -4.328 33.189 1.00 95.56 217 ALA A CA 1
ATOM 1752 C C . AL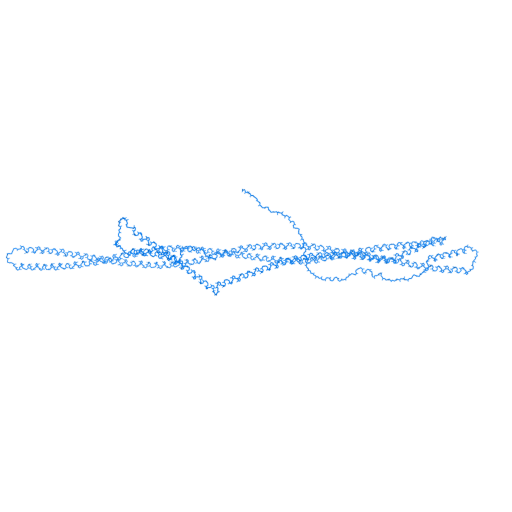A A 1 217 ? -27.346 -5.356 34.202 1.00 95.56 217 ALA A C 1
ATOM 1754 O O . ALA A 1 217 ? -28.433 -5.177 34.753 1.00 95.56 217 ALA A O 1
ATOM 1755 N N . ASN A 1 218 ? -26.571 -6.404 34.497 1.00 94.69 218 ASN A N 1
ATOM 1756 C CA . ASN A 1 218 ? -26.933 -7.395 35.512 1.00 94.69 218 ASN A CA 1
ATOM 1757 C C . ASN A 1 218 ? -26.972 -6.784 36.923 1.00 94.69 218 ASN A C 1
ATOM 1759 O O . ASN A 1 218 ? -27.929 -7.022 37.663 1.00 94.69 218 ASN A O 1
ATOM 1763 N N . PHE A 1 219 ? -25.986 -5.954 37.286 1.00 92.75 219 PHE A N 1
ATOM 1764 C CA . PHE A 1 219 ? -25.987 -5.241 38.568 1.00 92.75 219 PHE A CA 1
ATOM 1765 C C . PHE A 1 219 ? -27.164 -4.270 38.696 1.00 92.75 219 PHE A C 1
ATOM 1767 O O . PHE A 1 219 ? -27.771 -4.171 39.762 1.00 92.75 219 PHE A O 1
ATOM 1774 N N . GLU A 1 220 ? -27.526 -3.577 37.618 1.00 95.38 220 GLU A N 1
ATOM 1775 C CA . GLU A 1 220 ? -28.674 -2.671 37.607 1.00 95.38 220 GLU A CA 1
ATOM 1776 C C . GLU A 1 220 ? -29.998 -3.419 37.837 1.00 95.38 220 GLU A C 1
ATOM 1778 O O . GLU A 1 220 ? -30.835 -2.959 38.618 1.00 95.38 220 GLU A O 1
ATOM 1783 N N . LEU A 1 221 ? -30.159 -4.616 37.257 1.00 95.31 221 LEU A N 1
ATOM 1784 C CA . LEU A 1 221 ? -31.303 -5.493 37.533 1.00 95.31 221 LEU A CA 1
ATOM 1785 C C . LEU A 1 221 ? -31.342 -5.965 38.995 1.00 95.31 221 LEU A C 1
ATOM 1787 O O . LEU A 1 221 ? -32.408 -5.947 39.613 1.00 95.31 221 LEU A O 1
ATOM 1791 N N . GLU A 1 222 ? -30.199 -6.352 39.569 1.00 95.06 222 GLU A N 1
ATOM 1792 C CA . GLU A 1 222 ? -30.119 -6.758 40.979 1.00 95.06 222 GLU A CA 1
ATOM 1793 C C . GLU A 1 222 ? -30.495 -5.601 41.921 1.00 95.06 222 GLU A C 1
ATOM 1795 O O . GLU A 1 222 ? -31.254 -5.787 42.877 1.00 95.06 222 GLU A O 1
ATOM 1800 N N . ILE A 1 223 ? -30.009 -4.388 41.638 1.00 94.88 223 ILE A N 1
ATOM 1801 C CA . ILE A 1 223 ? -30.360 -3.172 42.383 1.00 94.88 223 ILE A CA 1
ATOM 1802 C C . ILE A 1 223 ? -31.863 -2.894 42.252 1.00 94.88 223 ILE A C 1
ATOM 1804 O O . ILE A 1 223 ? -32.532 -2.670 43.262 1.00 94.88 223 ILE A O 1
ATOM 1808 N N . MET A 1 224 ? -32.439 -2.962 41.050 1.00 94.94 224 MET A N 1
ATOM 1809 C CA . MET A 1 224 ? -33.882 -2.776 40.863 1.00 94.94 224 MET A CA 1
ATOM 1810 C C . MET A 1 224 ? -34.716 -3.752 41.701 1.00 94.94 224 MET A C 1
ATOM 1812 O O . MET A 1 224 ? -35.686 -3.340 42.343 1.00 94.94 224 MET A O 1
ATOM 1816 N N . GLU A 1 225 ? -34.327 -5.024 41.738 1.00 95.31 225 GLU A N 1
ATOM 1817 C CA . GLU A 1 225 ? -35.046 -6.041 42.503 1.00 95.31 225 GLU A CA 1
ATOM 1818 C C . GLU A 1 225 ? -34.910 -5.824 44.019 1.00 95.31 225 GLU A C 1
ATOM 1820 O O . GLU A 1 225 ? -35.908 -5.862 44.744 1.00 95.31 225 GLU A O 1
ATOM 1825 N N . LYS A 1 226 ? -33.710 -5.483 44.510 1.00 95.56 226 LYS A N 1
ATOM 1826 C CA . LYS A 1 226 ? -33.513 -5.099 45.920 1.00 95.56 226 LYS A CA 1
ATOM 1827 C C . LYS A 1 226 ? -34.346 -3.877 46.304 1.00 95.56 226 LYS A C 1
ATOM 1829 O O . LYS A 1 226 ? -34.933 -3.853 47.385 1.00 95.56 226 LYS A O 1
ATOM 1834 N N . SER A 1 227 ? -34.442 -2.884 45.419 1.00 95.25 227 SER A N 1
ATOM 1835 C CA . SER A 1 227 ? -35.280 -1.698 45.625 1.00 95.25 227 SER A CA 1
ATOM 1836 C C . SER A 1 227 ? -36.752 -2.077 45.803 1.00 95.25 227 SER A C 1
ATOM 1838 O O . SER A 1 227 ? -37.394 -1.637 46.759 1.00 95.25 227 SER A O 1
ATOM 1840 N N . ARG A 1 228 ? -37.269 -2.965 44.940 1.00 96.50 228 ARG A N 1
ATOM 1841 C CA . ARG A 1 228 ? -38.642 -3.483 45.020 1.00 96.50 228 ARG A CA 1
ATOM 1842 C C . ARG A 1 228 ? -38.914 -4.153 46.369 1.00 96.50 228 ARG A C 1
ATOM 1844 O O . ARG A 1 228 ? -39.870 -3.785 47.050 1.00 96.50 228 ARG A O 1
ATOM 1851 N N . VAL A 1 229 ? -38.044 -5.070 46.791 1.00 95.69 229 VAL A N 1
ATOM 1852 C CA . VAL A 1 229 ? -38.186 -5.791 48.069 1.00 95.69 229 VAL A CA 1
ATOM 1853 C C . VAL A 1 229 ? -38.106 -4.838 49.270 1.00 95.69 229 VAL A C 1
ATOM 1855 O O . VAL A 1 229 ? -38.903 -4.954 50.203 1.00 95.69 229 VAL A O 1
ATOM 1858 N N . LEU A 1 230 ? -37.206 -3.848 49.257 1.00 95.88 230 LEU A N 1
ATOM 1859 C CA . LEU A 1 230 ? -37.092 -2.847 50.331 1.00 95.88 230 LEU A CA 1
ATOM 1860 C C . LEU A 1 230 ? -38.317 -1.928 50.449 1.00 95.88 230 LEU A C 1
ATOM 1862 O O . LEU A 1 230 ? -38.616 -1.420 51.537 1.00 95.88 230 LEU A O 1
ATOM 1866 N N . ILE A 1 231 ? -39.020 -1.678 49.344 1.00 93.94 231 ILE A N 1
ATOM 1867 C CA . ILE A 1 231 ? -40.292 -0.947 49.348 1.00 93.94 231 ILE A CA 1
ATOM 1868 C C . ILE A 1 231 ? -41.386 -1.821 49.968 1.00 93.94 231 ILE A C 1
ATOM 1870 O O . ILE A 1 231 ? -42.032 -1.380 50.919 1.00 93.94 231 ILE A O 1
ATOM 1874 N N . GLU A 1 232 ? -41.539 -3.061 49.496 1.00 96.56 232 GLU A N 1
ATOM 1875 C CA . GLU A 1 232 ? -42.561 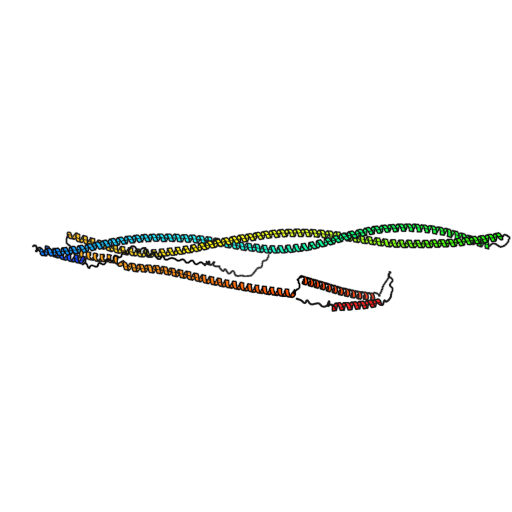-4.005 49.974 1.00 96.56 232 GLU A CA 1
ATOM 1876 C C . GLU A 1 232 ? -42.420 -4.310 51.475 1.00 96.56 232 GLU A C 1
ATOM 1878 O O . GLU A 1 232 ? -43.387 -4.216 52.231 1.00 96.56 232 GLU A O 1
ATOM 1883 N N . THR A 1 233 ? -41.206 -4.608 51.938 1.00 96.38 233 THR A N 1
ATOM 1884 C CA . THR A 1 233 ? -40.908 -4.872 53.361 1.00 96.38 233 THR A CA 1
ATOM 1885 C C . THR A 1 233 ? -41.222 -3.679 54.261 1.00 96.38 233 THR A C 1
ATOM 1887 O O . THR A 1 233 ? -41.805 -3.840 55.330 1.00 96.38 233 THR A O 1
ATOM 1890 N N . ASN A 1 234 ? -40.907 -2.464 53.818 1.00 94.88 234 ASN A N 1
ATOM 1891 C CA . ASN A 1 234 ? -41.217 -1.245 54.559 1.00 94.88 234 ASN A CA 1
ATOM 1892 C C . ASN A 1 234 ? -42.724 -0.947 54.608 1.00 94.88 234 ASN A C 1
ATOM 1894 O O . ASN A 1 234 ? -43.215 -0.410 55.597 1.00 94.88 234 ASN A O 1
ATOM 1898 N N . GLU A 1 235 ? -43.478 -1.290 53.561 1.00 95.81 235 GLU A N 1
ATOM 1899 C CA . GLU A 1 235 ? -44.942 -1.223 53.602 1.00 95.81 235 GLU A CA 1
ATOM 1900 C C . 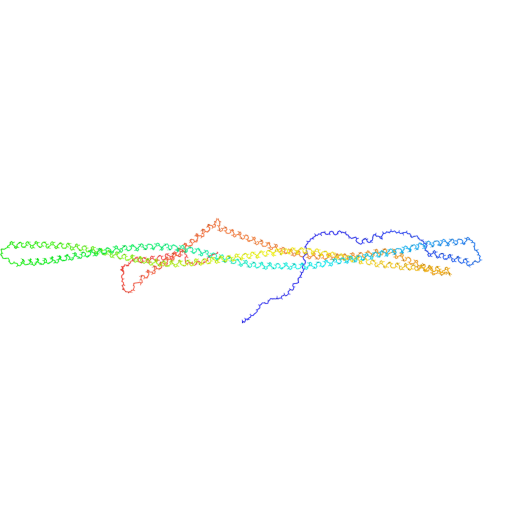GLU A 1 235 ? -45.538 -2.222 54.597 1.00 95.81 235 GLU A C 1
ATOM 1902 O O . GLU A 1 235 ? -46.503 -1.888 55.285 1.00 95.81 235 GLU A O 1
ATOM 1907 N N . ILE A 1 236 ? -44.971 -3.428 54.693 1.00 96.12 236 ILE A N 1
ATOM 1908 C CA . ILE A 1 236 ? -45.384 -4.436 55.678 1.00 96.12 236 ILE A CA 1
ATOM 1909 C C . ILE A 1 236 ? -45.077 -3.953 57.098 1.00 96.12 236 ILE A C 1
ATOM 1911 O O . ILE A 1 236 ? -45.980 -3.966 57.930 1.00 96.12 236 ILE A O 1
ATOM 1915 N N . LEU A 1 237 ? -43.867 -3.449 57.363 1.00 96.12 237 LEU A N 1
ATOM 1916 C CA . LEU A 1 237 ? -43.500 -2.924 58.684 1.00 96.12 237 LEU A CA 1
ATOM 1917 C C . LEU A 1 237 ? -44.426 -1.796 59.135 1.00 96.12 237 LEU A C 1
ATOM 1919 O O . LEU A 1 237 ? -44.938 -1.840 60.246 1.00 96.12 237 LEU A O 1
ATOM 1923 N N . LYS A 1 238 ? -44.748 -0.847 58.247 1.00 95.25 238 LYS A N 1
ATOM 1924 C CA . LYS A 1 238 ? -45.724 0.214 58.549 1.00 95.25 238 LYS A CA 1
ATOM 1925 C C . LYS A 1 238 ? -47.101 -0.331 58.923 1.00 95.25 238 LYS A C 1
ATOM 1927 O O . LYS A 1 238 ? -47.773 0.248 59.769 1.00 95.25 238 LYS A O 1
ATOM 1932 N N . LYS A 1 239 ? -47.548 -1.421 58.288 1.00 96.62 239 LYS A N 1
ATOM 1933 C CA . LYS A 1 239 ? -48.815 -2.077 58.652 1.00 96.62 239 LYS A CA 1
ATOM 1934 C C . LYS A 1 239 ? -48.724 -2.725 60.035 1.00 96.62 239 LYS A C 1
ATOM 1936 O O . LYS A 1 239 ? -49.652 -2.566 60.818 1.00 96.62 239 LYS A O 1
ATOM 1941 N N . GLN A 1 240 ? -47.617 -3.403 60.342 1.00 95.88 240 GLN A N 1
ATOM 1942 C CA . GLN A 1 240 ? -47.388 -4.018 61.656 1.00 95.88 240 GLN A CA 1
ATOM 1943 C C . GLN A 1 240 ? -47.257 -2.973 62.774 1.00 95.88 240 GLN A C 1
ATOM 1945 O O . GLN A 1 240 ? -47.744 -3.192 63.878 1.00 95.88 240 GLN A O 1
ATOM 1950 N N . GLU A 1 241 ? -46.652 -1.818 62.493 1.00 95.38 241 GLU A N 1
ATOM 1951 C CA . GLU A 1 241 ? -46.552 -0.700 63.437 1.00 95.38 241 GLU A CA 1
ATOM 1952 C C . GLU A 1 241 ? -47.940 -0.144 63.800 1.00 95.38 241 GLU A C 1
ATOM 1954 O O . GLU A 1 241 ? -48.227 0.082 64.977 1.00 95.38 241 GLU A O 1
ATOM 1959 N N . VAL A 1 242 ? -48.832 -0.001 62.810 1.00 95.62 242 VAL A N 1
ATOM 1960 C CA . VAL A 1 242 ? -50.237 0.384 63.036 1.00 95.62 242 VAL A CA 1
ATOM 1961 C C . VAL A 1 242 ? -50.976 -0.672 63.866 1.00 95.62 242 VAL A C 1
ATOM 1963 O O . VAL A 1 242 ? -51.629 -0.316 64.843 1.00 95.62 242 VAL A O 1
ATOM 1966 N N . GLU A 1 243 ? -50.833 -1.959 63.534 1.00 96.00 243 GLU A N 1
ATOM 1967 C CA . GLU A 1 243 ? -51.446 -3.069 64.285 1.00 96.00 243 GLU A CA 1
ATOM 1968 C C . GLU A 1 243 ? -50.988 -3.094 65.754 1.00 96.00 243 GLU A C 1
ATOM 1970 O O . GLU A 1 243 ? -51.802 -3.244 66.664 1.00 96.00 243 GLU A O 1
ATOM 1975 N N . ILE A 1 244 ? -49.691 -2.895 66.013 1.00 95.75 244 ILE A N 1
ATOM 1976 C CA . ILE A 1 244 ? -49.152 -2.792 67.376 1.00 95.75 244 ILE A CA 1
ATOM 1977 C C . ILE A 1 244 ? -49.815 -1.650 68.144 1.00 95.75 244 ILE A C 1
ATOM 1979 O O . ILE A 1 244 ? -50.125 -1.810 69.325 1.00 95.75 244 ILE A O 1
ATOM 1983 N N . GLU A 1 245 ? -50.007 -0.494 67.511 1.00 95.69 245 GLU A N 1
ATOM 1984 C CA . GLU A 1 245 ? -50.600 0.665 68.173 1.00 95.69 245 GLU A CA 1
ATOM 1985 C C . GLU A 1 245 ? -52.082 0.433 68.506 1.00 95.69 245 GLU A C 1
ATOM 1987 O O . GLU A 1 245 ? -52.513 0.730 69.620 1.00 95.69 245 GLU A O 1
ATOM 1992 N N . GLU A 1 246 ? -52.832 -0.206 67.604 1.00 96.31 246 GLU A N 1
ATOM 1993 C CA . GLU A 1 246 ? -54.211 -0.649 67.855 1.00 96.31 246 GLU A CA 1
ATOM 1994 C C . GLU A 1 246 ? -54.292 -1.672 69.008 1.00 96.31 246 GLU A C 1
ATOM 1996 O O . GLU A 1 246 ? -55.171 -1.589 69.875 1.00 96.31 246 GLU A O 1
ATOM 2001 N N . LEU A 1 247 ? -53.346 -2.614 69.086 1.00 95.12 247 LEU A N 1
ATOM 2002 C CA . LEU A 1 247 ? -53.271 -3.584 70.185 1.00 95.12 247 LEU A CA 1
ATOM 2003 C C . LEU A 1 247 ? -52.908 -2.924 71.526 1.00 95.12 247 LEU A C 1
ATOM 2005 O O . LEU A 1 247 ? -53.472 -3.290 72.560 1.00 95.12 247 LEU A O 1
ATOM 2009 N N . LYS A 1 248 ? -52.003 -1.935 71.535 1.00 95.06 248 LYS A N 1
ATOM 2010 C CA . LYS A 1 248 ? -51.665 -1.168 72.751 1.00 95.06 248 LYS A CA 1
ATOM 2011 C C . LYS A 1 248 ? -52.871 -0.404 73.281 1.00 95.06 248 LYS A C 1
ATOM 2013 O O . LYS A 1 248 ? -53.060 -0.347 74.495 1.00 95.06 248 LYS A O 1
ATOM 2018 N N . GLU A 1 249 ? -53.656 0.183 72.382 1.00 95.44 249 GLU A N 1
ATOM 2019 C CA . GLU A 1 249 ? -54.905 0.865 72.714 1.00 95.44 249 GLU A CA 1
ATOM 2020 C C . GLU A 1 249 ? -55.877 -0.094 73.403 1.00 95.44 249 GLU A C 1
ATOM 2022 O O . GLU A 1 249 ? -56.299 0.154 74.531 1.00 95.44 249 GLU A O 1
ATOM 2027 N N . THR A 1 250 ? -56.122 -1.247 72.778 1.00 95.75 250 THR A N 1
ATOM 2028 C CA . THR A 1 250 ? -57.044 -2.275 73.283 1.00 95.75 250 THR A CA 1
ATOM 2029 C C . THR A 1 250 ? -56.636 -2.787 74.670 1.00 95.75 250 THR A C 1
ATOM 2031 O O . THR A 1 250 ? -57.469 -2.920 75.567 1.00 95.75 250 THR A O 1
ATOM 2034 N N . ILE A 1 251 ? -55.342 -3.056 74.883 1.00 94.06 251 ILE A N 1
ATOM 2035 C CA . ILE A 1 251 ? -54.827 -3.485 76.192 1.00 94.06 251 ILE A CA 1
ATOM 2036 C C . ILE A 1 251 ? -54.986 -2.382 77.243 1.00 94.06 251 ILE A C 1
ATOM 2038 O O . ILE A 1 251 ? -55.283 -2.682 78.400 1.00 94.06 251 ILE A O 1
ATOM 2042 N N . ARG A 1 252 ? -54.795 -1.110 76.872 1.00 94.94 252 ARG A N 1
ATOM 2043 C CA . ARG A 1 252 ? -54.957 0.016 77.797 1.00 94.94 252 ARG A CA 1
ATOM 2044 C C . ARG A 1 252 ? -56.405 0.160 78.254 1.00 94.94 252 ARG A C 1
ATOM 2046 O O . ARG A 1 252 ? -56.632 0.230 79.457 1.00 94.94 252 ARG A O 1
ATOM 2053 N N . GLU A 1 253 ? -57.356 0.129 77.321 1.00 95.00 253 GLU A N 1
ATOM 2054 C CA . GLU A 1 253 ? -58.792 0.157 77.630 1.00 95.00 253 GLU A CA 1
ATOM 2055 C C . GLU A 1 253 ? -59.180 -0.981 78.587 1.00 95.00 253 GLU A C 1
ATOM 2057 O O . GLU A 1 253 ? -59.878 -0.762 79.577 1.00 95.00 253 GLU A O 1
ATOM 2062 N N . LYS A 1 254 ? -58.668 -2.197 78.348 1.00 94.19 254 LYS A N 1
ATOM 2063 C CA . LYS A 1 254 ? -58.910 -3.351 79.227 1.00 94.19 254 LYS A CA 1
ATOM 2064 C C . LYS A 1 254 ? -58.289 -3.203 80.613 1.00 94.19 254 LYS A C 1
ATOM 2066 O O . LYS A 1 254 ? -58.909 -3.580 81.603 1.00 94.19 254 LYS A O 1
ATOM 2071 N N . ASN A 1 255 ? -57.088 -2.642 80.701 1.00 93.31 255 ASN A N 1
ATOM 2072 C CA . ASN A 1 255 ? -56.428 -2.391 81.978 1.00 93.31 255 ASN A CA 1
ATOM 2073 C C . ASN A 1 255 ? -57.210 -1.366 82.821 1.00 93.31 255 ASN A C 1
ATOM 2075 O O . ASN A 1 255 ? -57.353 -1.559 84.025 1.00 93.31 255 ASN A O 1
ATOM 2079 N N . GLU A 1 256 ? -57.751 -0.316 82.193 1.00 93.38 256 GLU A N 1
ATOM 2080 C CA . GLU A 1 256 ? -58.642 0.656 82.847 1.00 93.38 256 GLU A CA 1
ATOM 2081 C C . GLU A 1 256 ? -59.950 -0.007 83.332 1.00 93.38 256 GLU A C 1
ATOM 2083 O O . GLU A 1 256 ? -60.391 0.241 84.455 1.00 93.38 256 GLU A O 1
ATOM 2088 N N . GLU A 1 257 ? -60.551 -0.897 82.531 1.00 93.75 257 GLU A N 1
ATOM 2089 C CA . GLU A 1 257 ? -61.754 -1.664 82.905 1.00 93.75 257 GLU A CA 1
ATOM 2090 C C . GLU A 1 257 ? -61.515 -2.577 84.126 1.00 93.75 257 GLU A C 1
ATOM 2092 O O . GLU A 1 257 ? -62.336 -2.609 85.055 1.00 93.75 257 GLU A O 1
ATOM 2097 N N . LEU A 1 258 ? -60.380 -3.288 84.165 1.00 92.06 258 LEU A N 1
ATOM 2098 C CA . LEU A 1 258 ? -60.006 -4.129 85.308 1.00 92.06 258 LEU A CA 1
ATOM 2099 C C . LEU A 1 258 ? -59.664 -3.306 86.556 1.00 92.06 258 LEU A C 1
ATOM 2101 O O . LEU A 1 258 ? -60.029 -3.706 87.662 1.00 92.06 258 LEU A O 1
ATOM 2105 N N . GLU A 1 259 ? -59.018 -2.146 86.410 1.00 92.94 259 GLU A N 1
ATOM 2106 C CA . GLU A 1 259 ? -58.723 -1.240 87.529 1.00 92.94 259 GLU A CA 1
ATOM 2107 C C . GLU A 1 259 ? -60.019 -0.740 88.189 1.00 92.94 259 GLU A C 1
ATOM 2109 O O . GLU A 1 259 ? -60.175 -0.833 89.409 1.00 92.94 259 GLU A O 1
ATOM 2114 N N . ILE A 1 260 ? -61.004 -0.320 87.383 1.00 94.00 260 ILE A N 1
ATOM 2115 C CA . ILE A 1 260 ? -62.342 0.058 87.867 1.00 94.00 260 ILE A CA 1
ATOM 2116 C C . ILE A 1 260 ? -63.019 -1.117 88.591 1.00 94.00 260 ILE A C 1
ATOM 2118 O O . ILE A 1 260 ? -63.593 -0.932 89.669 1.00 94.00 260 ILE A O 1
ATOM 2122 N N . SER A 1 261 ? -62.951 -2.325 88.023 1.00 92.25 261 SER A N 1
ATOM 2123 C CA . SER A 1 261 ? -63.564 -3.530 88.603 1.00 92.25 261 SER A CA 1
ATOM 2124 C C . SER A 1 261 ? -62.913 -3.938 89.930 1.00 92.25 261 SER A C 1
ATOM 2126 O O . SER A 1 261 ? -63.614 -4.303 90.875 1.00 92.25 261 SER A O 1
ATOM 2128 N N . THR A 1 262 ? -61.592 -3.793 90.040 1.00 92.81 262 THR A N 1
ATOM 2129 C CA . THR A 1 262 ? -60.823 -4.054 91.267 1.00 92.81 262 THR A CA 1
ATOM 2130 C C . THR A 1 262 ? -61.194 -3.062 92.369 1.00 92.81 262 THR A C 1
ATOM 2132 O O . THR A 1 262 ? -61.535 -3.476 93.477 1.00 92.81 262 THR A O 1
ATOM 2135 N N . MET A 1 263 ? -61.241 -1.759 92.057 1.00 91.94 263 MET A N 1
ATOM 2136 C CA . MET A 1 263 ? -61.683 -0.727 93.007 1.00 91.94 263 MET A CA 1
ATOM 2137 C C . MET A 1 263 ? -63.119 -0.965 93.499 1.00 91.94 263 MET A C 1
ATOM 2139 O O . MET A 1 263 ? -63.435 -0.737 94.672 1.00 91.94 263 MET A O 1
ATOM 2143 N N . LEU A 1 264 ? -64.010 -1.421 92.611 1.00 92.94 264 LEU A N 1
ATOM 2144 C CA . LEU A 1 264 ? -65.381 -1.767 92.977 1.00 92.94 264 LEU A CA 1
ATOM 2145 C C . LEU A 1 264 ? -65.408 -2.947 93.960 1.00 92.94 264 LEU A C 1
ATOM 2147 O O . LEU A 1 264 ? -66.068 -2.838 94.999 1.00 92.94 264 LEU A O 1
ATOM 2151 N N . LEU A 1 265 ? -64.666 -4.021 93.669 1.00 92.06 265 LEU A N 1
ATOM 2152 C CA . LEU A 1 265 ? -64.561 -5.210 94.518 1.00 92.06 265 LEU A CA 1
ATOM 2153 C C . LEU A 1 265 ? -64.006 -4.866 95.913 1.00 92.06 265 LEU A C 1
ATOM 2155 O O . LEU A 1 265 ? -64.583 -5.269 96.922 1.00 92.06 265 LEU A O 1
ATOM 2159 N N . GLU A 1 266 ? -62.945 -4.061 95.998 1.00 90.56 266 GLU A N 1
ATOM 2160 C CA . GLU A 1 266 ? -62.391 -3.587 97.276 1.00 90.56 266 GLU A CA 1
ATOM 2161 C C . GLU A 1 266 ? -63.435 -2.826 98.104 1.00 90.56 266 GLU A C 1
ATOM 2163 O O . GLU A 1 266 ? -63.583 -3.062 99.307 1.00 90.56 266 GLU A O 1
ATOM 2168 N N . SER A 1 267 ? -64.214 -1.952 97.457 1.00 91.00 267 SER A N 1
ATOM 2169 C CA . SER A 1 267 ? -65.273 -1.193 98.128 1.00 91.00 267 SER A CA 1
ATOM 2170 C C . SER A 1 267 ? -66.400 -2.086 98.668 1.00 91.00 267 SER A C 1
ATOM 2172 O O . SER A 1 267 ? -66.994 -1.776 99.704 1.00 91.00 267 SER A O 1
ATOM 2174 N N . GLU A 1 268 ? -66.723 -3.186 97.981 1.00 89.38 268 GLU A N 1
ATOM 2175 C CA . GLU A 1 268 ? -67.701 -4.177 98.441 1.00 89.38 268 GLU A CA 1
ATOM 2176 C C . GLU A 1 268 ? -67.142 -5.043 99.573 1.00 89.38 268 GLU A C 1
ATOM 2178 O O . GLU A 1 268 ? -67.853 -5.314 100.543 1.00 89.38 268 GLU A O 1
ATOM 2183 N N . ASN A 1 269 ? -65.861 -5.409 99.506 1.00 89.62 269 ASN A N 1
ATOM 2184 C CA . ASN A 1 269 ? -65.186 -6.165 100.554 1.00 89.62 269 ASN A CA 1
ATOM 2185 C C . ASN A 1 269 ? -65.107 -5.364 101.866 1.00 89.62 269 ASN A C 1
ATOM 2187 O O . ASN A 1 269 ? -65.405 -5.894 102.936 1.00 89.62 269 ASN A O 1
ATOM 2191 N N . GLU A 1 270 ? -64.809 -4.062 101.792 1.00 88.62 270 GLU A N 1
ATOM 2192 C CA . GLU A 1 270 ? -64.811 -3.182 102.968 1.00 88.62 270 GLU A CA 1
ATOM 2193 C C . GLU A 1 270 ? -66.219 -3.052 103.576 1.00 88.62 270 GLU A C 1
ATOM 2195 O O . GLU A 1 270 ? -66.382 -3.100 104.796 1.00 88.62 270 GLU A O 1
ATOM 2200 N N . LYS A 1 271 ? -67.274 -2.975 102.747 1.00 90.69 271 LYS A N 1
ATOM 2201 C CA . LYS A 1 271 ? -68.665 -3.014 103.240 1.00 90.69 271 LYS A CA 1
ATOM 2202 C C . LYS A 1 271 ? -68.973 -4.329 103.958 1.00 90.69 271 LYS A C 1
ATOM 2204 O O . LYS A 1 271 ? -69.609 -4.294 105.010 1.00 90.69 271 LYS A O 1
ATOM 2209 N N . LEU A 1 272 ? -68.540 -5.473 103.419 1.00 87.56 272 LEU A N 1
ATOM 2210 C CA . LEU A 1 272 ? -68.732 -6.772 104.074 1.00 87.56 272 LEU A CA 1
ATOM 2211 C C . LEU A 1 272 ? -67.985 -6.868 105.398 1.00 87.56 272 LEU A C 1
ATOM 2213 O O . LEU A 1 272 ? -68.550 -7.389 106.352 1.00 87.56 272 LEU A O 1
ATOM 2217 N N . LYS A 1 273 ? -66.775 -6.316 105.487 1.00 89.19 273 LYS A N 1
ATOM 2218 C CA . LYS A 1 273 ? -66.006 -6.248 106.731 1.00 89.19 273 LYS A CA 1
ATOM 2219 C C . LYS A 1 273 ? -66.720 -5.426 107.808 1.00 89.19 273 LYS A C 1
ATOM 2221 O O . LYS A 1 273 ? -66.818 -5.868 108.945 1.00 89.19 273 LYS A O 1
ATOM 2226 N N . VAL A 1 274 ? -67.307 -4.282 107.449 1.00 90.25 274 VAL A N 1
ATOM 2227 C CA . VAL A 1 274 ? -68.141 -3.493 108.378 1.00 90.25 274 VAL A CA 1
ATOM 2228 C C . VAL A 1 274 ? -69.356 -4.299 108.858 1.00 90.25 274 VAL A C 1
ATOM 2230 O O . VAL A 1 274 ? -69.714 -4.247 110.036 1.00 90.25 274 VAL A O 1
ATOM 2233 N N . VAL A 1 275 ? -70.001 -5.056 107.962 1.00 88.38 275 VAL A N 1
ATOM 2234 C CA . VAL A 1 275 ? -71.115 -5.949 108.328 1.00 88.38 275 VAL A CA 1
ATOM 2235 C C . VAL A 1 275 ? -70.635 -7.089 109.236 1.00 88.38 275 VAL A C 1
ATOM 2237 O O . VAL A 1 275 ? -71.333 -7.429 110.189 1.00 88.38 275 VAL A O 1
ATOM 2240 N N . GLU A 1 276 ? -69.445 -7.636 108.986 1.00 87.44 276 GLU A N 1
ATOM 2241 C CA . GLU A 1 276 ? -68.798 -8.676 109.791 1.00 87.44 276 GLU A CA 1
ATOM 2242 C C . GLU A 1 276 ? -68.492 -8.200 111.210 1.00 87.44 276 GLU A C 1
ATOM 2244 O O . GLU A 1 276 ? -68.956 -8.821 112.162 1.00 87.44 276 GLU A O 1
ATOM 2249 N N . GLU A 1 277 ? -67.808 -7.063 111.362 1.00 89.12 277 GLU A N 1
ATOM 2250 C CA . GLU A 1 277 ? -67.497 -6.449 112.661 1.00 89.12 277 GLU A CA 1
ATOM 2251 C C . GLU A 1 277 ? -68.778 -6.123 113.447 1.00 89.12 277 GLU A C 1
ATOM 2253 O O . GLU A 1 277 ? -68.856 -6.320 114.664 1.00 89.12 277 GLU A O 1
ATOM 2258 N N . ASN A 1 278 ? -69.826 -5.660 112.757 1.00 88.38 278 ASN A N 1
ATOM 2259 C CA . ASN A 1 278 ? -71.119 -5.397 113.380 1.00 88.38 278 ASN A CA 1
ATOM 2260 C C . ASN A 1 278 ? -71.819 -6.690 113.842 1.00 88.38 278 ASN A C 1
ATOM 2262 O O . ASN A 1 278 ? -72.377 -6.722 114.940 1.00 88.38 278 ASN A O 1
ATOM 2266 N N . LEU A 1 279 ? -71.778 -7.764 113.045 1.00 86.25 279 LEU A N 1
ATOM 2267 C CA . LEU A 1 279 ? -72.317 -9.074 113.433 1.00 86.25 279 LEU A CA 1
ATOM 2268 C C . LEU A 1 279 ? -71.504 -9.728 114.554 1.00 86.25 279 LEU A C 1
ATOM 2270 O O . LEU A 1 279 ? -72.087 -10.353 115.438 1.00 86.25 279 LEU A O 1
ATOM 2274 N N . GLU A 1 280 ? -70.181 -9.573 114.564 1.00 86.00 280 GLU A N 1
ATOM 2275 C CA . GLU A 1 280 ? -69.307 -10.037 115.645 1.00 86.00 280 GLU A CA 1
ATOM 2276 C C . GLU A 1 280 ? -69.646 -9.326 116.957 1.00 86.00 280 GLU A C 1
ATOM 2278 O O . GLU A 1 280 ? -69.834 -9.976 117.987 1.00 86.00 280 GLU A O 1
ATOM 2283 N N . LYS A 1 281 ? -69.844 -8.005 116.906 1.00 87.81 281 LYS A N 1
ATOM 2284 C CA . LYS A 1 281 ? -70.321 -7.227 118.050 1.00 87.81 281 LYS A CA 1
ATOM 2285 C C . LYS A 1 281 ? -71.683 -7.716 118.546 1.00 87.81 281 LYS A C 1
ATOM 2287 O O . LYS A 1 281 ? -71.822 -8.001 119.730 1.00 87.81 281 LYS A O 1
ATOM 2292 N N . GLN A 1 282 ? -72.663 -7.878 117.652 1.00 84.19 282 GLN A N 1
ATOM 2293 C CA . GLN A 1 282 ? -73.979 -8.428 118.009 1.00 84.19 282 GLN A CA 1
ATOM 2294 C C . GLN A 1 282 ? -73.878 -9.844 118.595 1.00 84.19 282 GLN A C 1
ATOM 2296 O O . GLN A 1 282 ? -74.641 -10.195 119.492 1.00 84.19 282 GLN A O 1
ATOM 2301 N N . THR A 1 283 ? -72.920 -10.646 118.124 1.00 85.12 283 THR A N 1
ATOM 2302 C CA . THR A 1 283 ? -72.643 -11.985 118.657 1.00 85.12 283 THR A CA 1
ATOM 2303 C C . THR A 1 283 ? -72.101 -11.918 120.081 1.00 85.12 283 THR A C 1
ATOM 2305 O O . THR A 1 283 ? -72.567 -12.669 120.937 1.00 85.12 283 THR A O 1
ATOM 2308 N N . MET A 1 284 ? -71.156 -11.017 120.360 1.00 83.44 284 MET A N 1
ATOM 2309 C CA . MET A 1 284 ? -70.625 -10.823 121.712 1.00 83.44 284 MET A CA 1
ATOM 2310 C C . MET A 1 284 ? -71.674 -10.250 122.664 1.00 83.44 284 MET A C 1
ATOM 2312 O O . MET A 1 284 ? -71.828 -10.766 123.768 1.00 83.44 284 MET A O 1
ATOM 2316 N N . ASP A 1 285 ? -72.451 -9.262 122.220 1.00 83.75 285 ASP A N 1
ATOM 2317 C CA . ASP A 1 285 ? -73.551 -8.688 122.999 1.00 83.75 285 ASP A CA 1
ATOM 2318 C C . ASP A 1 285 ? -74.623 -9.755 123.318 1.00 83.75 285 ASP A C 1
ATOM 2320 O O . ASP A 1 285 ? -75.125 -9.818 124.441 1.00 83.75 285 ASP A O 1
ATOM 2324 N N . TRP A 1 286 ? -74.942 -10.651 122.371 1.00 84.94 286 TRP A N 1
ATOM 2325 C CA . TRP A 1 286 ? -75.842 -11.789 122.604 1.00 84.94 286 TRP A CA 1
ATOM 2326 C C . TRP A 1 286 ? -75.256 -12.818 123.580 1.00 84.94 286 TRP A C 1
ATOM 2328 O O . TRP A 1 286 ? -75.992 -13.336 124.418 1.00 84.94 286 TRP A O 1
ATOM 2338 N N . LEU A 1 287 ? -73.951 -13.114 123.509 1.00 80.94 287 LEU A N 1
ATOM 2339 C CA . LEU A 1 287 ? -73.281 -14.019 124.452 1.00 80.94 287 LEU A CA 1
ATOM 2340 C C . LEU A 1 287 ? -73.331 -13.474 125.883 1.00 80.94 287 LEU A C 1
ATOM 2342 O O . LEU A 1 287 ? -73.685 -14.225 126.789 1.00 80.94 287 LEU A O 1
ATOM 2346 N N . VAL A 1 288 ? -73.064 -12.176 126.063 1.00 81.12 288 VAL A N 1
ATOM 2347 C CA . VAL A 1 288 ? -73.183 -11.484 127.357 1.00 81.12 288 VAL A CA 1
ATOM 2348 C C . VAL A 1 288 ? -74.630 -11.518 127.856 1.00 81.12 288 VAL A C 1
ATOM 2350 O O . VAL A 1 288 ? -74.875 -11.934 128.983 1.00 81.12 288 VAL A O 1
ATOM 2353 N N . ALA A 1 289 ? -75.609 -11.184 127.008 1.00 75.56 289 ALA A N 1
ATOM 2354 C CA . ALA A 1 289 ? -77.026 -11.243 127.376 1.00 75.56 289 ALA A CA 1
ATOM 2355 C C . ALA A 1 289 ? -77.501 -12.672 127.719 1.00 75.56 289 ALA A C 1
ATOM 2357 O O . ALA A 1 289 ? -78.342 -12.860 128.598 1.00 75.56 289 ALA A O 1
ATOM 2358 N N . ASN A 1 290 ? -76.967 -13.696 127.045 1.00 72.50 290 ASN A N 1
ATOM 2359 C CA . ASN A 1 290 ? -77.254 -15.100 127.335 1.00 72.50 290 ASN A CA 1
ATOM 2360 C C . ASN A 1 290 ? -76.607 -15.556 128.656 1.00 72.50 290 ASN A C 1
ATOM 2362 O O . ASN A 1 290 ? -77.244 -16.285 129.413 1.00 72.50 290 ASN A O 1
ATOM 2366 N N . GLU A 1 291 ? -75.383 -15.111 128.954 1.00 73.44 291 GLU A N 1
ATOM 2367 C CA . GLU A 1 291 ? -74.674 -15.380 130.213 1.00 73.44 291 GLU A CA 1
ATOM 2368 C C . GLU A 1 291 ? -75.383 -14.718 131.411 1.00 73.44 291 GLU A C 1
ATOM 2370 O O . GLU A 1 291 ? -75.704 -15.393 132.393 1.00 73.44 291 GLU A O 1
ATOM 2375 N N . GLU A 1 292 ? -75.776 -13.447 131.280 1.00 67.00 292 GLU A N 1
ATOM 2376 C CA . GLU A 1 292 ? -76.601 -12.727 132.262 1.00 67.00 292 GLU A CA 1
ATOM 2377 C C . GLU A 1 292 ? -77.953 -13.417 132.503 1.00 67.00 292 GLU A C 1
ATOM 2379 O O . GLU A 1 292 ? -78.437 -13.495 133.633 1.00 67.00 292 GLU A O 1
ATOM 2384 N N . MET A 1 293 ? -78.557 -13.990 131.459 1.00 59.50 293 MET A N 1
ATOM 2385 C CA . MET A 1 293 ? -79.804 -14.745 131.574 1.00 59.50 293 MET A CA 1
ATOM 2386 C C . MET A 1 293 ? -79.628 -16.113 132.257 1.00 59.50 293 MET A C 1
ATOM 2388 O O . MET A 1 293 ? -80.589 -16.638 132.829 1.00 59.50 293 MET A O 1
ATOM 2392 N N . THR A 1 294 ? -78.418 -16.683 132.237 1.00 56.16 294 THR A N 1
ATOM 2393 C CA . THR A 1 294 ? -78.068 -17.916 132.966 1.00 56.16 294 THR A CA 1
ATOM 2394 C C . THR A 1 294 ? -77.660 -17.686 134.427 1.00 56.16 294 THR A C 1
ATOM 2396 O O . THR A 1 294 ? -77.777 -18.618 135.222 1.00 56.16 294 THR A O 1
ATOM 2399 N N . GLU A 1 295 ? -77.267 -16.464 134.808 1.00 54.53 295 GLU A N 1
ATOM 2400 C CA . GLU A 1 295 ? -76.884 -16.082 136.183 1.00 54.53 295 GLU A CA 1
ATOM 2401 C C . GLU A 1 295 ? -78.053 -15.606 137.075 1.00 54.53 295 GLU A C 1
ATOM 2403 O O . GLU A 1 295 ? -77.864 -15.288 138.252 1.00 54.53 295 GLU A O 1
ATOM 2408 N N . LEU A 1 296 ? -79.294 -15.591 136.577 1.00 50.59 296 LEU A N 1
ATOM 2409 C CA . LEU A 1 296 ? -80.452 -15.190 137.384 1.00 50.59 296 LEU A CA 1
ATOM 2410 C C . LEU A 1 296 ? -80.908 -16.304 138.361 1.00 50.59 296 LEU A C 1
ATOM 2412 O O . LEU A 1 296 ? -81.268 -17.401 137.921 1.00 50.59 296 LEU A O 1
ATOM 2416 N N . PRO A 1 297 ? -80.985 -16.041 139.687 1.00 45.25 297 PRO A N 1
ATOM 2417 C CA . PRO A 1 297 ? -81.487 -16.999 140.668 1.00 45.25 297 PRO A CA 1
ATOM 2418 C C . PRO A 1 297 ? -82.997 -17.204 140.503 1.00 45.25 297 PRO A C 1
ATOM 2420 O O . PRO A 1 297 ? -83.801 -16.273 140.575 1.00 45.25 297 PRO A O 1
ATOM 2423 N N . SER A 1 298 ? -83.392 -18.457 140.298 1.00 39.91 298 SER A N 1
ATOM 2424 C CA . SER A 1 298 ? -84.774 -18.877 140.081 1.00 39.91 298 SER A CA 1
ATOM 2425 C C . SER A 1 298 ? -85.628 -18.742 141.349 1.00 39.91 298 SER A C 1
ATOM 2427 O O . SER A 1 298 ? -85.861 -19.725 142.052 1.00 39.91 298 SER A O 1
ATOM 2429 N N . THR A 1 299 ? -86.137 -17.543 141.633 1.00 43.00 299 THR A N 1
ATOM 2430 C CA . THR A 1 299 ? -87.218 -17.336 142.608 1.00 43.00 299 THR A CA 1
ATOM 2431 C C . THR A 1 299 ? -88.149 -16.192 142.184 1.00 43.00 299 THR A C 1
ATOM 2433 O O . THR A 1 299 ? -87.729 -15.042 142.147 1.00 43.00 299 THR A O 1
ATOM 2436 N N . VAL A 1 300 ? -89.432 -16.552 142.003 1.00 37.38 300 VAL A N 1
ATOM 2437 C CA . VAL A 1 300 ? -90.668 -15.733 141.912 1.00 37.38 300 VAL A CA 1
ATOM 2438 C C . VAL A 1 300 ? -91.176 -15.315 140.504 1.00 37.38 300 VAL A C 1
ATOM 2440 O O . VAL A 1 300 ? -90.630 -14.450 139.836 1.00 37.38 300 VAL A O 1
ATOM 2443 N N . GLU A 1 301 ? -92.283 -15.961 140.098 1.00 46.50 301 GLU A N 1
ATOM 2444 C CA . GLU A 1 301 ? -93.527 -15.413 139.498 1.00 46.50 301 GLU A CA 1
ATOM 2445 C C . GLU A 1 301 ? -93.479 -14.393 138.331 1.00 46.50 301 GLU A C 1
ATOM 2447 O O . GLU A 1 301 ? -94.262 -13.456 138.313 1.00 46.50 301 GLU A O 1
ATOM 2452 N N . TYR A 1 302 ? -92.643 -14.619 137.309 1.00 50.56 302 TYR A N 1
ATOM 2453 C CA . TYR A 1 302 ? -92.803 -14.083 135.933 1.00 50.56 302 TYR A CA 1
ATOM 2454 C C . TYR A 1 302 ? -92.274 -15.104 134.892 1.00 50.56 302 TYR A C 1
ATOM 2456 O O . TYR A 1 302 ? -91.418 -14.823 134.053 1.00 50.56 302 TYR A O 1
ATOM 2464 N N . PHE A 1 303 ? -92.746 -16.357 134.983 1.00 52.28 303 PHE A N 1
ATOM 2465 C CA . PHE A 1 303 ? -92.266 -17.481 134.155 1.00 52.28 303 PHE A CA 1
ATOM 2466 C C . PHE A 1 303 ? -92.567 -17.297 132.653 1.00 52.28 303 PHE A C 1
ATOM 2468 O O . PHE A 1 303 ? -91.780 -17.740 131.814 1.00 52.28 303 PHE A O 1
ATOM 2475 N N . ASP A 1 304 ? -93.659 -16.605 132.311 1.00 56.75 304 ASP A N 1
ATOM 2476 C CA . ASP A 1 304 ? -94.028 -16.313 130.918 1.00 56.75 304 ASP A CA 1
ATOM 2477 C C . ASP A 1 304 ? -93.070 -15.308 130.264 1.00 56.75 304 ASP A C 1
ATOM 2479 O O . ASP A 1 304 ? -92.679 -15.506 129.115 1.00 56.75 304 ASP A O 1
ATOM 2483 N N . ASP A 1 305 ? -92.600 -14.298 131.001 1.00 57.97 305 ASP A N 1
ATOM 2484 C CA . ASP A 1 305 ? -91.643 -13.317 130.479 1.00 57.97 305 ASP A CA 1
ATOM 2485 C C . ASP A 1 305 ? -90.238 -13.916 130.350 1.00 57.97 305 ASP A C 1
ATOM 2487 O O . ASP A 1 305 ? -89.581 -13.713 129.334 1.00 57.97 305 ASP A O 1
ATOM 2491 N N . LEU A 1 306 ? -89.802 -14.757 131.296 1.00 66.50 306 LEU A N 1
ATOM 2492 C CA . LEU A 1 306 ? -88.526 -15.478 131.183 1.00 66.50 306 LEU A CA 1
ATOM 2493 C C . LEU A 1 306 ? -88.529 -16.476 130.006 1.00 66.50 306 LEU A C 1
ATOM 2495 O O . LEU A 1 306 ? -87.515 -16.655 129.331 1.00 66.50 306 LEU A O 1
ATOM 2499 N N . THR A 1 307 ? -89.669 -17.121 129.737 1.00 67.12 307 THR A N 1
ATOM 2500 C CA . THR A 1 307 ? -89.840 -18.034 128.593 1.00 67.12 307 THR A CA 1
ATOM 2501 C C . THR A 1 307 ? -89.908 -17.260 127.275 1.00 67.12 307 THR A C 1
ATOM 2503 O O . THR A 1 307 ? -89.279 -17.666 126.300 1.00 67.12 307 THR A O 1
ATOM 2506 N N . ARG A 1 308 ? -90.584 -16.105 127.250 1.00 72.31 308 ARG A N 1
ATOM 2507 C CA . ARG A 1 308 ? -90.661 -15.206 126.090 1.00 72.31 308 ARG A CA 1
ATOM 2508 C C . ARG A 1 308 ? -89.310 -14.574 125.752 1.00 72.31 308 ARG A C 1
ATOM 2510 O O . ARG A 1 308 ? -88.945 -14.561 124.583 1.00 72.31 308 ARG A O 1
ATOM 2517 N N . VAL A 1 309 ? -88.542 -14.119 126.745 1.00 73.88 309 VAL A N 1
ATOM 2518 C CA . VAL A 1 309 ? -87.173 -13.615 126.535 1.00 73.88 309 VAL A CA 1
ATOM 2519 C C . VAL A 1 309 ? -86.263 -14.743 126.036 1.00 73.88 309 VAL A C 1
ATOM 2521 O O . VAL A 1 309 ? -85.447 -14.503 125.159 1.00 73.88 309 VAL A O 1
ATOM 2524 N N . ARG A 1 310 ? -86.447 -15.994 126.489 1.00 73.38 310 ARG A N 1
ATOM 2525 C CA . ARG A 1 310 ? -85.671 -17.158 126.012 1.00 73.38 310 ARG A CA 1
ATOM 2526 C C . ARG A 1 310 ? -86.018 -17.549 124.575 1.00 73.38 310 ARG A C 1
ATOM 2528 O O . ARG A 1 310 ? -85.132 -17.939 123.820 1.00 73.38 310 ARG A O 1
ATOM 2535 N N . MET A 1 311 ? -87.293 -17.436 124.200 1.00 78.56 311 MET A N 1
ATOM 2536 C CA . MET A 1 311 ? -87.734 -17.586 122.812 1.00 78.56 311 MET A CA 1
ATOM 2537 C C . MET A 1 311 ? -87.133 -16.484 121.936 1.00 78.56 311 MET A C 1
ATOM 2539 O O . MET A 1 311 ? -86.483 -16.808 120.953 1.00 78.56 311 MET A O 1
ATOM 2543 N N . LEU A 1 312 ? -87.218 -15.218 122.358 1.00 80.94 312 LEU A N 1
ATOM 2544 C CA . LEU A 1 312 ? -86.597 -14.090 121.654 1.00 80.94 312 LEU A CA 1
ATOM 2545 C C . LEU A 1 312 ? -85.073 -14.239 121.535 1.00 80.94 312 LEU A C 1
ATOM 2547 O O . LEU A 1 312 ? -84.525 -13.985 120.470 1.00 80.94 312 LEU A O 1
ATOM 2551 N N . LEU A 1 313 ? -84.378 -14.705 122.580 1.00 79.06 313 LEU A N 1
ATOM 2552 C CA . LEU A 1 313 ? -82.936 -14.971 122.523 1.00 79.06 313 LEU A CA 1
ATOM 2553 C C . LEU A 1 313 ? -82.599 -16.080 121.516 1.00 79.06 313 LEU A C 1
ATOM 2555 O O . LEU A 1 313 ? -81.563 -16.016 120.858 1.00 79.06 313 LEU A O 1
ATOM 2559 N N . SER A 1 314 ? -83.458 -17.096 121.395 1.00 80.00 314 SER A N 1
ATOM 2560 C CA . SER A 1 314 ? -83.318 -18.171 120.408 1.00 80.00 314 SER A CA 1
ATOM 2561 C C . SER A 1 314 ? -83.636 -17.704 118.986 1.00 80.00 314 SER A C 1
ATOM 2563 O O . SER A 1 314 ? -82.959 -18.142 118.057 1.00 80.00 314 SER A O 1
ATOM 2565 N N . ASP A 1 315 ? -84.613 -16.813 118.816 1.00 83.38 315 ASP A N 1
ATOM 2566 C CA . ASP A 1 315 ? -84.960 -16.203 117.530 1.00 83.38 315 ASP A CA 1
ATOM 2567 C C . ASP A 1 315 ? -83.813 -15.295 117.059 1.00 83.38 315 ASP A C 1
ATOM 2569 O O . ASP A 1 315 ? -83.290 -15.506 115.967 1.00 83.38 315 ASP A O 1
ATOM 2573 N N . VAL A 1 316 ? -83.296 -14.416 117.932 1.00 85.56 316 VAL A N 1
ATOM 2574 C CA . VAL A 1 316 ? -82.088 -13.603 117.680 1.00 85.56 316 VAL A CA 1
ATOM 2575 C C . VAL A 1 316 ? -80.886 -14.490 117.362 1.00 85.56 316 VAL A C 1
ATOM 2577 O O . VAL A 1 316 ? -80.137 -14.191 116.440 1.00 85.56 316 VAL A O 1
ATOM 2580 N N . ARG A 1 317 ? -80.712 -15.625 118.054 1.00 84.88 317 ARG A N 1
ATOM 2581 C CA . ARG A 1 317 ? -79.662 -16.602 117.724 1.00 84.88 317 ARG A CA 1
ATOM 2582 C C . ARG A 1 317 ? -79.858 -17.195 116.329 1.00 84.88 317 ARG A C 1
ATOM 2584 O O . ARG A 1 317 ? -78.882 -17.365 115.609 1.00 84.88 317 ARG A O 1
ATOM 2591 N N . SER A 1 318 ? -81.086 -17.543 115.950 1.00 83.06 318 SER A N 1
ATOM 2592 C CA . SER A 1 318 ? -81.376 -18.106 114.627 1.00 83.06 318 SER A CA 1
ATOM 2593 C C . SER A 1 318 ? -81.167 -17.086 113.506 1.00 83.06 318 SER A C 1
ATOM 2595 O O . SER A 1 318 ? -80.568 -17.421 112.487 1.00 83.06 318 SER A O 1
ATOM 2597 N N . GLU A 1 319 ? -81.545 -15.826 113.732 1.00 85.31 319 GLU A N 1
ATOM 2598 C CA . GLU A 1 319 ? -81.289 -14.711 112.822 1.00 85.31 319 GLU A CA 1
ATOM 2599 C C . GLU A 1 319 ? -79.787 -14.421 112.713 1.00 85.31 319 GLU A C 1
ATOM 2601 O O . GLU A 1 319 ? -79.265 -14.320 111.605 1.00 85.31 319 GLU A O 1
ATOM 2606 N N . LEU A 1 320 ? -79.065 -14.397 113.837 1.00 85.69 320 LEU A N 1
ATOM 2607 C CA . LEU A 1 320 ? -77.614 -14.209 113.890 1.00 85.69 320 LEU A CA 1
ATOM 2608 C C . LEU A 1 320 ? -76.864 -15.333 113.159 1.00 85.69 320 LEU A C 1
ATOM 2610 O O . LEU A 1 320 ? -75.946 -15.060 112.388 1.00 85.69 320 LEU A O 1
ATOM 2614 N N . VAL A 1 321 ? -77.280 -16.592 113.344 1.00 84.19 321 VAL A N 1
ATOM 2615 C CA . VAL A 1 321 ? -76.733 -17.745 112.610 1.00 84.19 321 VAL A CA 1
ATOM 2616 C C . VAL A 1 321 ? -77.051 -17.641 111.115 1.00 84.19 321 VAL A C 1
ATOM 2618 O O . VAL A 1 321 ? -76.148 -17.823 110.306 1.00 84.19 321 VAL A O 1
ATOM 2621 N N . SER A 1 322 ? -78.274 -17.260 110.728 1.00 84.19 322 SER A N 1
ATOM 2622 C CA . SER A 1 322 ? -78.643 -17.079 109.313 1.00 84.19 322 SER A CA 1
ATOM 2623 C C . SER A 1 322 ? -77.889 -15.925 108.635 1.00 84.19 322 SER A C 1
ATOM 2625 O O . SER A 1 322 ? -77.469 -16.035 107.484 1.00 84.19 322 SER A O 1
ATOM 2627 N N . SER A 1 323 ? -77.643 -14.834 109.366 1.00 84.81 323 SER A N 1
ATOM 2628 C CA . SER A 1 323 ? -76.871 -13.682 108.900 1.00 84.81 323 SER A CA 1
ATOM 2629 C C . SER A 1 323 ? -75.390 -14.036 108.756 1.00 84.81 323 SER A C 1
ATOM 2631 O O . SER A 1 323 ? -74.751 -13.667 107.774 1.00 84.81 323 SER A O 1
ATOM 2633 N N . ARG A 1 324 ? -74.861 -14.856 109.674 1.00 87.25 324 ARG A N 1
ATOM 2634 C CA . ARG A 1 324 ? -73.516 -15.434 109.580 1.00 87.25 324 ARG A CA 1
ATOM 2635 C C . ARG A 1 324 ? -73.374 -16.375 108.383 1.00 87.25 324 ARG A C 1
ATOM 2637 O O . ARG A 1 324 ? -72.384 -16.287 107.666 1.00 87.25 324 ARG A O 1
ATOM 2644 N N . GLU A 1 325 ? -74.349 -17.246 108.135 1.00 88.81 325 GLU A N 1
ATOM 2645 C CA . GLU A 1 325 ? -74.373 -18.112 106.947 1.00 88.81 325 GLU A CA 1
ATOM 2646 C C . GLU A 1 325 ? -74.446 -17.286 105.648 1.00 88.81 325 GLU A C 1
ATOM 2648 O O . GLU A 1 325 ? -73.702 -17.558 104.704 1.00 88.81 325 GLU A O 1
ATOM 2653 N N . SER A 1 326 ? -75.257 -16.222 105.613 1.00 86.00 326 SER A N 1
ATOM 2654 C CA . SER A 1 326 ? -75.324 -15.284 104.481 1.00 86.00 326 SER A CA 1
ATOM 2655 C C . SER A 1 326 ? -74.025 -14.497 104.281 1.00 86.00 326 SER A C 1
ATOM 2657 O O . SER A 1 326 ? -73.634 -14.245 103.141 1.00 86.00 326 SER A O 1
ATOM 2659 N N . LEU A 1 327 ? -73.341 -14.119 105.365 1.00 89.31 327 LEU A N 1
ATOM 2660 C CA . LEU A 1 327 ? -72.041 -13.454 105.316 1.00 89.31 327 LEU A CA 1
ATOM 2661 C C . LEU A 1 327 ? -70.973 -14.382 104.741 1.00 89.31 327 LEU A C 1
ATOM 2663 O O . LEU A 1 327 ? -70.228 -13.960 103.865 1.00 89.31 327 LEU A O 1
ATOM 2667 N N . ILE A 1 328 ? -70.943 -15.652 105.162 1.00 88.38 328 ILE A N 1
ATOM 2668 C CA . ILE A 1 328 ? -70.031 -16.665 104.607 1.00 88.38 328 ILE A CA 1
ATOM 2669 C C . ILE A 1 328 ? -70.280 -16.854 103.104 1.00 88.38 328 ILE A C 1
ATOM 2671 O O . ILE A 1 328 ? -69.328 -16.897 102.328 1.00 88.38 328 ILE A O 1
ATOM 2675 N N . LEU A 1 329 ? -71.543 -16.923 102.665 1.00 90.62 329 LEU A N 1
ATOM 2676 C CA . LEU A 1 329 ? -71.880 -17.020 101.239 1.00 90.62 329 LEU A CA 1
ATOM 2677 C C . LEU A 1 329 ? -71.461 -15.769 100.451 1.00 90.62 329 LEU A C 1
ATOM 2679 O O . LEU A 1 329 ? -70.946 -15.895 99.341 1.00 90.62 329 LEU A O 1
ATOM 2683 N N . SER A 1 330 ? -71.643 -14.572 101.016 1.00 89.38 330 SER A N 1
ATOM 2684 C CA . SER A 1 330 ? -71.211 -13.323 100.379 1.00 89.38 330 SER A CA 1
ATOM 2685 C C . SER A 1 330 ? -69.687 -13.194 100.331 1.00 89.38 330 SER A C 1
ATOM 2687 O O . SER A 1 330 ? -69.158 -12.743 99.322 1.00 89.38 330 SER A O 1
ATOM 2689 N N . ARG A 1 331 ? -68.982 -13.627 101.384 1.00 90.00 331 ARG A N 1
ATOM 2690 C CA . ARG A 1 331 ? -67.515 -13.692 101.446 1.00 90.00 331 ARG A CA 1
ATOM 2691 C C . ARG A 1 331 ? -66.971 -14.621 100.369 1.00 90.00 331 ARG A C 1
ATOM 2693 O O . ARG A 1 331 ? -66.122 -14.212 99.592 1.00 90.00 331 ARG A O 1
ATOM 2700 N N . LYS A 1 332 ? -67.536 -15.827 100.269 1.00 90.94 332 LYS A N 1
ATOM 2701 C CA . LYS A 1 332 ? -67.165 -16.795 99.237 1.00 90.94 332 LYS A CA 1
ATOM 2702 C C . LYS A 1 332 ? -67.385 -16.235 97.831 1.00 90.94 332 LYS A C 1
ATOM 2704 O O . LYS A 1 332 ? -66.519 -16.369 96.983 1.00 90.94 332 LYS A O 1
ATOM 2709 N N . LYS A 1 333 ? -68.517 -15.564 97.590 1.00 92.00 333 LYS A N 1
ATOM 2710 C CA . LYS A 1 333 ? -68.782 -14.908 96.302 1.00 92.00 333 LYS A CA 1
ATOM 2711 C C . LYS A 1 333 ? -67.734 -13.833 95.983 1.00 92.00 333 LYS A C 1
ATOM 2713 O O . LYS A 1 333 ? -67.285 -13.765 94.846 1.00 92.00 333 LYS A O 1
ATOM 2718 N N . MET A 1 334 ? -67.355 -13.015 96.964 1.00 90.62 334 MET A N 1
ATOM 2719 C CA . MET A 1 334 ? -66.306 -12.006 96.792 1.00 90.62 334 MET A CA 1
ATOM 2720 C C . MET A 1 334 ? -64.941 -12.631 96.514 1.00 90.62 334 MET A C 1
ATOM 2722 O O . MET A 1 334 ? -64.239 -12.147 95.639 1.00 90.62 334 MET A O 1
ATOM 2726 N N . GLU A 1 335 ? -64.588 -13.713 97.210 1.00 91.44 335 GLU A N 1
ATOM 2727 C CA . GLU A 1 335 ? -63.358 -14.478 96.963 1.00 91.44 335 GLU A CA 1
ATOM 2728 C C . GLU A 1 335 ? -63.343 -15.081 95.552 1.00 91.44 335 GLU A C 1
ATOM 2730 O O . GLU A 1 335 ? -62.344 -14.966 94.848 1.00 91.44 335 GLU A O 1
ATOM 2735 N N . ASP A 1 336 ? -64.461 -15.653 95.096 1.00 91.81 336 ASP A N 1
ATOM 2736 C CA . ASP A 1 336 ? -64.588 -16.177 93.733 1.00 91.81 336 ASP A CA 1
ATOM 2737 C C . ASP A 1 336 ? -64.456 -15.044 92.689 1.00 91.81 336 ASP A C 1
ATOM 2739 O O . ASP A 1 336 ? -63.777 -15.208 91.677 1.00 91.81 336 ASP A O 1
ATOM 2743 N N . GLN A 1 337 ? -65.062 -13.873 92.935 1.00 92.69 337 GLN A N 1
ATOM 2744 C CA . GLN A 1 337 ? -64.914 -12.693 92.068 1.00 92.69 337 GLN A CA 1
ATOM 2745 C C . GLN A 1 337 ? -63.482 -12.140 92.081 1.00 92.69 337 GLN A C 1
ATOM 2747 O O . GLN A 1 337 ? -62.985 -11.726 91.035 1.00 92.69 337 GLN A O 1
ATOM 2752 N N . GLN A 1 338 ? -62.807 -12.169 93.231 1.00 93.00 338 GLN A N 1
ATOM 2753 C CA . GLN A 1 338 ? -61.402 -11.795 93.358 1.00 93.00 338 GLN A CA 1
ATOM 2754 C C . GLN A 1 338 ? -60.509 -12.718 92.528 1.00 93.00 338 GLN A C 1
ATOM 2756 O O . GLN A 1 338 ? -59.687 -12.229 91.763 1.00 93.00 338 GLN A O 1
ATOM 2761 N N . ALA A 1 339 ? -60.710 -14.035 92.619 1.00 93.81 339 ALA A N 1
ATOM 2762 C CA . ALA A 1 339 ? -59.931 -15.009 91.859 1.00 93.81 339 ALA A CA 1
ATOM 2763 C C . ALA A 1 339 ? -60.101 -14.841 90.337 1.00 93.81 339 ALA A C 1
ATOM 2765 O O . ALA A 1 339 ? -59.141 -15.012 89.588 1.00 93.81 339 ALA A O 1
ATOM 2766 N N . VAL A 1 340 ? -61.305 -14.479 89.872 1.00 94.12 340 VAL A N 1
ATOM 2767 C CA . VAL A 1 340 ? -61.552 -14.171 88.453 1.00 94.12 340 VAL A CA 1
ATOM 2768 C C . VAL A 1 340 ? -60.816 -12.900 88.024 1.00 94.12 340 VAL A C 1
ATOM 2770 O O . VAL A 1 340 ? -60.130 -12.931 87.006 1.00 94.12 340 VAL A O 1
ATOM 2773 N N . LEU A 1 341 ? -60.891 -11.812 88.802 1.00 92.81 341 LEU A N 1
ATOM 2774 C CA . LEU A 1 341 ? -60.154 -10.580 88.485 1.00 92.81 341 LEU A CA 1
ATOM 2775 C C . LEU A 1 341 ? -58.636 -10.797 88.507 1.00 92.81 341 LEU A C 1
ATOM 2777 O O . LEU A 1 341 ? -57.937 -10.316 87.622 1.00 92.81 341 LEU A O 1
ATOM 2781 N N . GLU A 1 342 ? -58.116 -11.549 89.480 1.00 93.62 342 GLU A N 1
ATOM 2782 C CA . GLU A 1 342 ? -56.694 -11.905 89.550 1.00 93.62 342 GLU A CA 1
ATOM 2783 C C . GLU A 1 342 ? -56.247 -12.692 88.309 1.00 93.62 342 GLU A C 1
ATOM 2785 O O . GLU A 1 342 ? -55.172 -12.433 87.769 1.00 93.62 342 GLU A O 1
ATOM 2790 N N . HIS A 1 343 ? -57.082 -13.609 87.815 1.00 94.69 343 HIS A N 1
ATOM 2791 C CA . HIS A 1 343 ? -56.818 -14.339 86.577 1.00 94.69 343 HIS A CA 1
ATOM 2792 C C . HIS A 1 343 ? -56.810 -13.421 85.345 1.00 94.69 343 HIS A C 1
ATOM 2794 O O . HIS A 1 343 ? -55.875 -13.478 84.551 1.00 94.69 343 HIS A O 1
ATOM 2800 N N . GLU A 1 344 ? -57.807 -12.545 85.196 1.00 95.12 344 GLU A N 1
ATOM 2801 C CA . GLU A 1 344 ? -57.884 -11.591 84.077 1.00 95.12 344 GLU A CA 1
ATOM 2802 C C . GLU A 1 344 ? -56.711 -10.591 84.081 1.00 95.12 344 GLU A C 1
ATOM 2804 O O . GLU A 1 344 ? -56.181 -10.247 83.022 1.00 95.12 344 GLU A O 1
ATOM 2809 N N . ILE A 1 345 ? -56.246 -10.160 85.262 1.00 92.50 345 ILE A N 1
ATOM 2810 C CA . ILE A 1 345 ? -55.042 -9.324 85.409 1.00 92.50 345 ILE A CA 1
ATOM 2811 C C . ILE A 1 345 ? -53.800 -10.077 84.920 1.00 92.50 345 ILE A C 1
ATOM 2813 O O . ILE A 1 345 ? -52.984 -9.504 84.195 1.00 92.50 345 ILE A O 1
ATOM 2817 N N . LEU A 1 346 ? -53.655 -11.356 85.283 1.00 94.56 346 LEU A N 1
ATOM 2818 C CA . LEU A 1 346 ? -52.530 -12.182 84.837 1.00 94.56 346 LEU A CA 1
ATOM 2819 C C . LEU A 1 346 ? -52.536 -12.390 83.317 1.00 94.56 346 LEU A C 1
ATOM 2821 O O . LEU A 1 346 ? -51.484 -12.244 82.691 1.00 94.56 346 LEU A O 1
ATOM 2825 N N . GLU A 1 347 ? -53.697 -12.664 82.715 1.00 93.81 347 GLU A N 1
ATOM 2826 C CA . GLU A 1 347 ? -53.839 -12.772 81.256 1.00 93.81 347 GLU A CA 1
ATOM 2827 C C . GLU A 1 347 ? -53.492 -11.450 80.553 1.00 93.81 347 GLU A C 1
ATOM 2829 O O . GLU A 1 347 ? -52.728 -11.445 79.586 1.00 93.81 347 GLU A O 1
ATOM 2834 N N . LEU A 1 348 ? -53.973 -10.301 81.053 1.00 94.00 348 LEU A N 1
ATOM 2835 C CA . LEU A 1 348 ? -53.584 -8.995 80.504 1.00 94.00 348 LEU A CA 1
ATOM 2836 C C . LEU A 1 348 ? -52.083 -8.730 80.633 1.00 94.00 348 LEU A C 1
ATOM 2838 O O . LEU A 1 348 ? -51.483 -8.139 79.732 1.00 94.00 348 LEU A O 1
ATOM 2842 N N . GLU A 1 349 ? -51.456 -9.147 81.728 1.00 93.44 349 GLU A N 1
ATOM 2843 C CA . GLU A 1 349 ? -50.016 -8.998 81.912 1.00 93.44 349 GLU A CA 1
ATOM 2844 C C . GLU A 1 349 ? -49.218 -9.893 80.949 1.00 93.44 349 GLU A C 1
ATOM 2846 O O . GLU A 1 349 ? -48.182 -9.471 80.424 1.00 93.44 349 GLU A O 1
ATOM 2851 N N . GLU A 1 350 ? -49.719 -11.088 80.636 1.00 94.81 350 GLU A N 1
ATOM 2852 C CA . GLU A 1 350 ? -49.171 -11.950 79.587 1.00 94.81 350 GLU A CA 1
ATOM 2853 C C . GLU A 1 350 ? -49.336 -11.326 78.192 1.00 94.81 350 GLU A C 1
ATOM 2855 O O . GLU A 1 350 ? -48.362 -11.238 77.438 1.00 94.81 350 GLU A O 1
ATOM 2860 N N . HIS A 1 351 ? -50.513 -10.778 77.874 1.00 93.75 351 HIS A N 1
ATOM 2861 C CA . HIS A 1 351 ? -50.739 -10.035 76.632 1.00 93.75 351 HIS A CA 1
ATOM 2862 C C . HIS A 1 351 ? -49.830 -8.801 76.517 1.00 93.75 351 HIS A C 1
ATOM 2864 O O . HIS A 1 351 ? -49.281 -8.542 75.445 1.00 93.75 351 HIS A O 1
ATOM 2870 N N . ARG A 1 352 ? -49.587 -8.065 77.614 1.00 94.62 352 ARG A N 1
ATOM 2871 C CA . ARG A 1 352 ? -48.629 -6.940 77.650 1.00 94.62 352 ARG A CA 1
ATOM 2872 C C . ARG A 1 352 ? -47.204 -7.393 77.367 1.00 94.62 352 ARG A C 1
ATOM 2874 O O . ARG A 1 352 ? -46.489 -6.704 76.638 1.00 94.62 352 ARG A O 1
ATOM 2881 N N . LYS A 1 353 ? -46.783 -8.528 77.931 1.00 95.62 353 LYS A N 1
ATOM 2882 C CA . LYS A 1 353 ? -45.460 -9.110 77.657 1.00 95.62 353 LYS A CA 1
ATOM 2883 C C . LYS A 1 353 ? -45.340 -9.503 76.188 1.00 95.62 353 LYS A C 1
ATOM 2885 O O . LYS A 1 353 ? -44.421 -9.034 75.524 1.00 95.62 353 LYS A O 1
ATOM 2890 N N . SER A 1 354 ? -46.318 -10.239 75.661 1.00 94.88 354 SER A N 1
ATOM 2891 C CA . SER A 1 354 ? -46.354 -10.639 74.251 1.00 94.88 354 SER A CA 1
ATOM 2892 C C . SER A 1 354 ? -46.326 -9.433 73.299 1.00 94.88 354 SER A C 1
ATOM 2894 O O . SER A 1 354 ? -45.526 -9.403 72.365 1.00 94.88 354 SER A O 1
ATOM 2896 N N . LEU A 1 355 ? -47.106 -8.381 73.576 1.00 96.19 355 LEU A N 1
ATOM 2897 C CA . LEU A 1 355 ? -47.102 -7.152 72.776 1.00 96.19 355 LEU A CA 1
ATOM 2898 C C . LEU A 1 355 ? -45.780 -6.376 72.882 1.00 96.19 355 LEU A C 1
ATOM 2900 O O . LEU A 1 355 ? -45.333 -5.784 71.898 1.00 96.19 355 LEU A O 1
ATOM 2904 N N . SER A 1 356 ? -45.134 -6.370 74.052 1.00 95.12 356 SER A N 1
ATOM 2905 C CA . SER A 1 356 ? -43.800 -5.779 74.246 1.00 95.12 356 SER A CA 1
ATOM 2906 C C . SER A 1 356 ? -42.743 -6.499 73.405 1.00 95.12 356 SER A C 1
ATOM 2908 O O . SER A 1 356 ? -41.910 -5.848 72.770 1.00 95.12 356 SER A O 1
ATOM 2910 N N . ASP A 1 357 ? -42.815 -7.828 73.342 1.00 95.38 357 ASP A N 1
ATOM 2911 C CA . ASP A 1 357 ? -41.924 -8.647 72.523 1.00 95.38 357 ASP A CA 1
ATOM 2912 C C . ASP A 1 357 ? -42.196 -8.457 71.026 1.00 95.38 357 ASP A C 1
ATOM 2914 O O . ASP A 1 357 ? -41.251 -8.259 70.261 1.00 95.38 357 ASP A O 1
ATOM 2918 N N . TYR A 1 358 ? -43.467 -8.389 70.609 1.00 96.50 358 TYR A N 1
ATOM 2919 C CA . TYR A 1 358 ? -43.831 -8.068 69.223 1.00 96.50 358 TYR A CA 1
ATOM 2920 C C . TYR A 1 358 ? -43.358 -6.663 68.820 1.00 96.50 358 TYR A C 1
ATOM 2922 O O . TYR A 1 358 ? -42.726 -6.490 67.778 1.00 96.50 358 TYR A O 1
ATOM 2930 N N . THR A 1 359 ? -43.548 -5.668 69.694 1.00 96.56 359 THR A N 1
ATOM 2931 C CA . THR A 1 359 ? -43.043 -4.299 69.495 1.00 96.56 359 THR A CA 1
ATOM 2932 C C . THR A 1 359 ? -41.524 -4.271 69.351 1.00 96.56 359 THR A C 1
ATOM 2934 O O . THR A 1 359 ? -40.992 -3.510 68.543 1.00 96.56 359 THR A O 1
ATOM 2937 N N . ARG A 1 360 ? -40.804 -5.082 70.134 1.00 96.38 360 ARG A N 1
ATOM 2938 C CA . ARG A 1 360 ? -39.347 -5.200 70.023 1.00 96.38 360 ARG A CA 1
ATOM 2939 C C . ARG A 1 360 ? -38.946 -5.814 68.686 1.00 96.38 360 ARG A C 1
ATOM 2941 O O . ARG A 1 360 ? -38.106 -5.240 68.010 1.00 96.38 360 ARG A O 1
ATOM 2948 N N . SER A 1 361 ? -39.608 -6.893 68.271 1.00 96.25 361 SER A N 1
ATOM 2949 C CA . SER A 1 361 ? -39.345 -7.549 66.987 1.00 96.25 361 SER A CA 1
ATOM 2950 C C . SER A 1 361 ? -39.567 -6.623 65.786 1.00 96.25 361 SER A C 1
ATOM 2952 O O . SER A 1 361 ? -38.765 -6.654 64.856 1.00 96.25 361 SER A O 1
ATOM 2954 N N . VAL A 1 362 ? -40.627 -5.804 65.785 1.00 95.38 362 VAL A N 1
ATOM 2955 C CA . VAL A 1 362 ? -40.881 -4.840 64.697 1.00 95.38 362 VAL A CA 1
ATOM 2956 C C . VAL A 1 362 ? -39.818 -3.743 64.678 1.00 95.38 362 VAL A C 1
ATOM 2958 O O . VAL A 1 362 ? -39.285 -3.446 63.614 1.00 95.38 362 VAL A O 1
ATOM 2961 N N . LYS A 1 363 ? -39.413 -3.217 65.842 1.00 95.75 363 LYS A N 1
ATOM 2962 C CA . LYS A 1 363 ? -38.301 -2.252 65.929 1.00 95.75 363 LYS A CA 1
ATOM 2963 C C . LYS A 1 363 ? -36.977 -2.835 65.447 1.00 95.75 363 LYS A C 1
ATOM 2965 O O . LYS A 1 363 ? -36.241 -2.167 64.727 1.00 95.75 363 LYS A O 1
ATOM 2970 N N . ASP A 1 364 ? -36.663 -4.071 65.822 1.00 95.56 364 ASP A N 1
ATOM 2971 C CA . ASP A 1 364 ? -35.446 -4.736 65.358 1.00 95.56 364 ASP A CA 1
ATOM 2972 C C . ASP A 1 364 ? -35.473 -4.877 63.825 1.00 95.56 364 ASP A C 1
ATOM 2974 O O . ASP A 1 364 ? -34.498 -4.524 63.156 1.00 95.56 364 ASP A O 1
ATOM 2978 N N . ALA A 1 365 ? -36.619 -5.266 63.254 1.00 95.25 365 ALA A N 1
ATOM 2979 C CA . ALA A 1 365 ? -36.818 -5.334 61.808 1.00 95.25 365 ALA A CA 1
ATOM 2980 C C . ALA A 1 365 ? -36.735 -3.958 61.112 1.00 95.25 365 ALA A C 1
ATOM 2982 O O . ALA A 1 365 ? -36.141 -3.862 60.040 1.00 95.25 365 ALA A O 1
ATOM 2983 N N . GLU A 1 366 ? -37.243 -2.879 61.718 1.00 95.31 366 GLU A N 1
ATOM 2984 C CA . GLU A 1 366 ? -37.058 -1.502 61.227 1.00 95.31 366 GLU A CA 1
ATOM 2985 C C . GLU A 1 366 ? -35.580 -1.112 61.171 1.00 95.31 366 GLU A C 1
ATOM 2987 O O . GLU A 1 366 ? -35.125 -0.546 60.172 1.00 95.31 366 GLU A O 1
ATOM 2992 N N . THR A 1 367 ? -34.806 -1.432 62.216 1.00 94.81 367 THR A N 1
ATOM 2993 C CA . THR A 1 367 ? -33.367 -1.140 62.206 1.00 94.81 367 THR A CA 1
ATOM 2994 C C . THR A 1 367 ? -32.634 -1.922 61.123 1.00 94.81 367 THR A C 1
ATOM 2996 O O . THR A 1 367 ? -31.719 -1.378 60.508 1.00 94.81 367 THR A O 1
ATOM 2999 N N . GLU A 1 368 ? -33.035 -3.166 60.856 1.00 95.81 368 GLU A N 1
ATOM 3000 C CA . GLU A 1 368 ? -32.440 -3.984 59.801 1.00 95.81 368 GLU A CA 1
ATOM 3001 C C . GLU A 1 368 ? -32.795 -3.459 58.405 1.00 95.81 368 GLU A C 1
ATOM 3003 O O . GLU A 1 368 ? -31.910 -3.285 57.569 1.00 95.81 368 GLU A O 1
ATOM 3008 N N . VAL A 1 369 ? -34.058 -3.080 58.176 1.00 96.06 369 VAL A N 1
ATOM 3009 C CA . VAL A 1 369 ? -34.480 -2.435 56.924 1.00 96.06 369 VAL A CA 1
ATOM 3010 C C . VAL A 1 369 ? -33.740 -1.116 56.698 1.00 96.06 369 VAL A C 1
ATOM 3012 O O . VAL A 1 369 ? -33.352 -0.836 55.564 1.00 96.06 369 VAL A O 1
ATOM 3015 N N . GLU A 1 370 ? -33.486 -0.304 57.730 1.00 94.88 370 GLU A N 1
ATOM 3016 C CA . GLU A 1 370 ? -32.700 0.926 57.550 1.00 94.88 370 GLU A CA 1
ATOM 3017 C C . GLU A 1 370 ? -31.220 0.643 57.249 1.00 94.88 370 GLU A C 1
ATOM 3019 O O . GLU A 1 370 ? -30.634 1.328 56.406 1.00 94.88 370 GLU A O 1
ATOM 3024 N N . LYS A 1 371 ? -30.610 -0.387 57.855 1.00 95.50 371 LYS A N 1
ATOM 3025 C CA . LYS A 1 371 ? -29.249 -0.819 57.480 1.00 95.50 371 LYS A CA 1
ATOM 3026 C C . LYS A 1 371 ? -29.192 -1.233 56.011 1.00 95.50 371 LYS A C 1
ATOM 3028 O O . LYS A 1 371 ? -28.336 -0.738 55.275 1.00 95.50 371 LYS A O 1
ATOM 3033 N N . GLU A 1 372 ? -30.130 -2.065 55.568 1.00 95.56 372 GLU A N 1
ATOM 3034 C CA . GLU A 1 372 ? -30.214 -2.495 54.171 1.00 95.56 372 GLU A CA 1
ATOM 3035 C C . GLU A 1 372 ? -30.491 -1.320 53.223 1.00 95.56 372 GLU A C 1
ATOM 3037 O O . GLU A 1 372 ? -29.892 -1.232 52.154 1.00 95.56 372 GLU A O 1
ATOM 3042 N N . ARG A 1 373 ? -31.298 -0.329 53.626 1.00 94.81 373 ARG A N 1
ATOM 3043 C CA . ARG A 1 373 ? -31.495 0.919 52.861 1.00 94.81 373 ARG A CA 1
ATOM 3044 C C . ARG A 1 373 ? -30.204 1.716 52.692 1.00 94.81 373 ARG A C 1
ATOM 3046 O O . ARG A 1 373 ? -29.966 2.266 51.616 1.00 94.81 373 ARG A O 1
ATOM 3053 N N . VAL A 1 374 ? -29.376 1.818 53.733 1.00 95.81 374 VAL A N 1
ATOM 3054 C CA . VAL A 1 374 ? -28.063 2.479 53.641 1.00 95.81 374 VAL A CA 1
ATOM 3055 C C . VAL A 1 374 ? -27.150 1.717 52.679 1.00 95.81 374 VAL A C 1
ATOM 3057 O O . VAL A 1 374 ? -26.538 2.337 51.808 1.00 95.81 374 VAL A O 1
ATOM 3060 N N . MET A 1 375 ? -27.093 0.388 52.799 1.00 94.81 375 MET A N 1
ATOM 3061 C CA . MET A 1 375 ? -26.286 -0.468 51.924 1.00 94.81 375 MET A CA 1
ATOM 3062 C C . MET A 1 375 ? -26.752 -0.410 50.465 1.00 94.81 375 MET A C 1
ATOM 3064 O O . MET A 1 375 ? -25.926 -0.298 49.560 1.00 94.81 375 MET A O 1
ATOM 3068 N N . PHE A 1 376 ? -28.063 -0.386 50.231 1.00 95.56 376 PHE A N 1
ATOM 3069 C CA . PHE A 1 376 ? -28.668 -0.204 48.915 1.00 95.56 376 PHE A CA 1
ATOM 3070 C C . PHE A 1 376 ? -28.250 1.121 48.265 1.00 95.56 376 PHE A C 1
ATOM 3072 O O . PHE A 1 376 ? -27.766 1.119 47.135 1.00 95.56 376 PHE A O 1
ATOM 3079 N N . ARG A 1 377 ? -28.350 2.248 48.989 1.00 95.31 377 ARG A N 1
ATOM 3080 C CA . ARG A 1 377 ? -27.918 3.568 48.483 1.00 95.31 377 ARG A CA 1
ATOM 3081 C C . ARG A 1 377 ? -26.431 3.591 48.123 1.00 95.31 377 ARG A C 1
ATOM 3083 O O . ARG A 1 377 ? -26.038 4.226 47.147 1.00 95.31 377 ARG A O 1
ATOM 3090 N N . LEU A 1 378 ? -25.597 2.902 48.903 1.00 95.88 378 LEU A N 1
ATOM 3091 C CA . LEU A 1 378 ? -24.169 2.763 48.614 1.00 95.88 378 LEU A CA 1
ATOM 3092 C C . LEU A 1 378 ? -23.930 1.963 47.321 1.00 95.88 378 LEU A C 1
ATOM 3094 O O . LEU A 1 378 ? -23.095 2.355 46.507 1.00 95.88 378 LEU A O 1
ATOM 3098 N N . ALA A 1 379 ? -24.654 0.856 47.129 1.00 93.94 379 ALA A N 1
ATOM 3099 C CA . ALA A 1 379 ? -24.567 0.034 45.923 1.00 93.94 379 ALA A CA 1
ATOM 3100 C C . ALA A 1 379 ? -25.048 0.792 44.674 1.00 93.94 379 ALA A C 1
ATOM 3102 O O . ALA A 1 379 ? -24.375 0.763 43.647 1.00 93.94 379 ALA A O 1
ATOM 3103 N N . GLU A 1 380 ? -26.150 1.538 44.784 1.00 94.94 380 GLU A N 1
ATOM 3104 C CA . GLU A 1 380 ? -26.661 2.413 43.725 1.00 94.94 380 GLU A CA 1
ATOM 3105 C C . GLU A 1 380 ? -25.629 3.477 43.323 1.00 94.94 380 GLU A C 1
ATOM 3107 O O . GLU A 1 380 ? -25.348 3.648 42.137 1.00 94.94 380 GLU A O 1
ATOM 3112 N N . GLY A 1 381 ? -25.000 4.141 44.299 1.00 95.06 381 GLY A N 1
ATOM 3113 C CA . GLY A 1 381 ? -23.937 5.114 44.038 1.00 95.06 381 GLY A CA 1
ATOM 3114 C C . GLY A 1 381 ? -22.750 4.510 43.279 1.00 95.06 381 GLY A C 1
ATOM 3115 O O . GLY A 1 381 ? -22.321 5.071 42.272 1.00 95.06 381 GLY A O 1
ATOM 3116 N N . ARG A 1 382 ? -22.272 3.333 43.705 1.00 94.25 382 ARG A N 1
ATOM 3117 C CA . ARG A 1 382 ? -21.183 2.610 43.022 1.00 94.25 382 ARG A CA 1
ATOM 3118 C C . ARG A 1 382 ? -21.555 2.201 41.596 1.00 94.25 382 ARG A C 1
ATOM 3120 O O . ARG A 1 382 ? -20.725 2.332 40.703 1.00 94.25 382 ARG A O 1
ATOM 3127 N N . ASN A 1 383 ? -22.789 1.749 41.359 1.00 94.88 383 ASN A N 1
ATOM 3128 C CA . ASN A 1 383 ? -23.247 1.397 40.011 1.00 94.88 383 ASN A CA 1
ATOM 3129 C C . ASN A 1 383 ? -23.297 2.624 39.088 1.00 94.88 383 ASN A C 1
ATOM 3131 O O . ASN A 1 383 ? -22.875 2.551 37.940 1.00 94.88 383 ASN A O 1
ATOM 3135 N N . GLN A 1 384 ? -23.742 3.778 39.595 1.00 95.56 384 GLN A N 1
ATOM 3136 C CA . GLN A 1 384 ? -23.723 5.022 38.820 1.00 95.56 384 GLN A CA 1
ATOM 3137 C C . GLN A 1 384 ? -22.299 5.493 38.494 1.00 95.56 384 GLN A C 1
ATOM 3139 O O . GLN A 1 384 ? -22.077 6.090 37.444 1.00 95.56 384 GLN A O 1
ATOM 3144 N N . GLU A 1 385 ? -21.335 5.306 39.399 1.00 95.31 385 GLU A N 1
ATOM 3145 C CA . GLU A 1 385 ? -19.916 5.569 39.117 1.00 95.31 385 GLU A CA 1
ATOM 3146 C C . GLU A 1 385 ? -19.405 4.632 38.017 1.00 95.31 385 GLU A C 1
ATOM 3148 O O . GLU A 1 385 ? -18.909 5.114 37.001 1.00 95.31 385 GLU A O 1
ATOM 3153 N N . PHE A 1 386 ? -19.662 3.327 38.140 1.00 95.12 386 PHE A N 1
ATOM 3154 C CA . PHE A 1 386 ? -19.282 2.333 37.135 1.00 95.12 386 PHE A CA 1
ATOM 3155 C C . PHE A 1 386 ? -19.883 2.618 35.747 1.00 95.12 386 PHE A C 1
ATOM 3157 O O . PHE A 1 386 ? -19.185 2.540 34.739 1.00 95.12 386 PHE A O 1
ATOM 3164 N N . GLN A 1 387 ? -21.153 3.033 35.676 1.00 96.25 387 GLN A N 1
ATOM 3165 C CA . GLN A 1 387 ? -21.800 3.449 34.425 1.00 96.25 387 GLN A CA 1
ATOM 3166 C C . GLN A 1 387 ? -21.138 4.685 33.791 1.00 96.25 387 GLN A C 1
ATOM 3168 O O . GLN A 1 387 ? -21.056 4.777 32.564 1.00 96.25 387 GLN A O 1
ATOM 3173 N N . ARG A 1 388 ? -20.666 5.648 34.597 1.00 96.50 388 ARG A N 1
ATOM 3174 C CA . ARG A 1 388 ? -19.930 6.818 34.084 1.00 96.50 388 ARG A CA 1
ATOM 3175 C C . ARG A 1 388 ? -18.567 6.414 33.535 1.00 96.50 388 ARG A C 1
ATOM 3177 O O . ARG A 1 388 ? -18.199 6.893 32.467 1.00 96.50 388 ARG A O 1
ATOM 3184 N N . ASP A 1 389 ? -17.860 5.525 34.224 1.00 97.00 389 ASP A N 1
ATOM 3185 C CA . ASP A 1 389 ? -16.564 5.016 33.768 1.00 97.00 389 ASP A CA 1
ATOM 3186 C C . ASP A 1 389 ? -16.707 4.235 32.452 1.00 97.00 389 ASP A C 1
ATOM 3188 O O . ASP A 1 389 ? -15.963 4.485 31.503 1.00 97.00 389 ASP A O 1
ATOM 3192 N N . LEU A 1 390 ? -17.735 3.383 32.345 1.00 97.38 390 LEU A N 1
ATOM 3193 C CA . LEU A 1 390 ? -18.107 2.688 31.107 1.00 97.38 390 LEU A CA 1
ATOM 3194 C C . LEU A 1 390 ? -18.384 3.649 29.943 1.00 97.38 390 LEU A C 1
ATOM 3196 O O . LEU A 1 390 ? -17.991 3.383 28.807 1.00 97.38 390 LEU A O 1
ATOM 3200 N N . LEU A 1 391 ? -19.062 4.771 30.206 1.00 97.81 391 LEU A N 1
ATOM 3201 C CA . LEU A 1 391 ? -19.330 5.783 29.185 1.00 97.81 391 LEU A CA 1
ATOM 3202 C C . LEU A 1 391 ? -18.032 6.429 28.679 1.00 97.81 391 LEU A C 1
ATOM 3204 O O . LEU A 1 391 ? -17.865 6.582 27.471 1.00 97.81 391 LEU A O 1
ATOM 3208 N N . ILE A 1 392 ? -17.110 6.767 29.582 1.00 97.50 392 ILE A N 1
ATOM 3209 C CA . ILE A 1 392 ? -15.810 7.357 29.229 1.00 97.50 392 ILE A CA 1
ATOM 3210 C C . ILE A 1 392 ? -14.964 6.363 28.422 1.00 97.50 392 ILE A C 1
ATOM 3212 O O . ILE A 1 392 ? -14.349 6.742 27.426 1.00 97.50 392 ILE A O 1
ATOM 3216 N N . GLU A 1 393 ? -14.945 5.088 28.818 1.00 97.19 393 GLU A N 1
ATOM 3217 C CA . GLU A 1 393 ? -14.229 4.029 28.096 1.00 97.19 393 GLU A CA 1
ATOM 3218 C C . GLU A 1 393 ? -14.796 3.838 26.680 1.00 97.19 393 GLU A C 1
ATOM 3220 O O . GLU A 1 393 ? -14.039 3.723 25.715 1.00 97.19 393 GLU A O 1
ATOM 3225 N N . LYS A 1 394 ? -16.125 3.911 26.527 1.00 98.00 394 LYS A N 1
ATOM 3226 C CA . LYS A 1 394 ? -16.788 3.881 25.218 1.00 98.00 394 LYS A CA 1
ATOM 3227 C C . LYS A 1 394 ? -16.391 5.061 24.329 1.00 98.00 394 LYS A C 1
ATOM 3229 O O . LYS A 1 394 ? -16.043 4.852 23.171 1.00 98.00 394 LYS A O 1
ATOM 3234 N N . GLU A 1 395 ? -16.412 6.283 24.863 1.00 98.19 395 GLU A N 1
ATOM 3235 C CA . GLU A 1 395 ? -15.995 7.482 24.122 1.00 98.19 395 GLU A CA 1
ATOM 3236 C C . GLU A 1 395 ? -14.521 7.403 23.690 1.00 98.19 395 GLU A C 1
ATOM 3238 O O . GLU A 1 395 ? -14.180 7.794 22.572 1.00 98.19 395 GLU A O 1
ATOM 3243 N N . LEU A 1 396 ? -13.647 6.855 24.543 1.00 98.19 396 LEU A N 1
ATOM 3244 C CA . LEU A 1 396 ? -12.241 6.626 24.211 1.00 98.19 396 LEU A CA 1
ATOM 3245 C C . LEU A 1 396 ? -12.082 5.616 23.067 1.00 98.19 396 LEU A C 1
ATOM 3247 O O . LEU A 1 396 ? -11.313 5.862 22.138 1.00 98.19 396 LEU A O 1
ATOM 3251 N N . ILE A 1 397 ? -12.808 4.498 23.114 1.00 98.38 397 ILE A N 1
ATOM 3252 C CA . ILE A 1 397 ? -12.791 3.484 22.052 1.00 98.38 397 ILE A CA 1
ATOM 3253 C C . ILE A 1 397 ? -13.293 4.075 20.727 1.00 98.38 397 ILE A C 1
ATOM 3255 O O . ILE A 1 397 ? -12.663 3.849 19.693 1.00 98.38 397 ILE A O 1
ATOM 3259 N N . ASP A 1 398 ? -14.365 4.871 20.747 1.00 98.06 398 ASP A N 1
ATOM 3260 C CA . ASP A 1 398 ? -14.894 5.545 19.553 1.00 98.06 398 ASP A CA 1
ATOM 3261 C C . ASP A 1 398 ? -13.854 6.510 18.941 1.00 98.06 398 ASP A C 1
ATOM 3263 O O . ASP A 1 398 ? -13.649 6.534 17.723 1.00 98.06 398 ASP A O 1
ATOM 3267 N N . GLU A 1 399 ? -13.141 7.280 19.770 1.00 98.38 399 GLU A N 1
ATOM 3268 C CA . GLU A 1 399 ? -12.055 8.161 19.318 1.00 98.38 399 GLU A CA 1
ATOM 3269 C C . GLU A 1 399 ? -10.888 7.367 18.707 1.00 98.38 399 GLU A C 1
ATOM 3271 O O . GLU A 1 399 ? -10.406 7.704 17.621 1.00 98.38 399 GLU A O 1
ATOM 3276 N N . LEU A 1 400 ? -10.467 6.271 19.344 1.00 98.06 400 LEU A N 1
ATOM 3277 C CA . LEU A 1 400 ? -9.413 5.398 18.819 1.00 98.06 400 LEU A CA 1
ATOM 3278 C C . LEU A 1 400 ? -9.816 4.741 17.491 1.00 98.06 400 LEU A C 1
ATOM 3280 O O . LEU A 1 400 ? -8.998 4.655 16.574 1.00 98.06 400 LEU A O 1
ATOM 3284 N N . GLN A 1 401 ? -11.080 4.341 17.336 1.00 98.38 401 GLN A N 1
ATOM 3285 C CA . GLN A 1 401 ? -11.615 3.832 16.070 1.00 98.38 401 GLN A CA 1
ATOM 3286 C C . GLN A 1 401 ? -11.602 4.898 14.964 1.00 98.38 401 GLN A C 1
ATOM 3288 O O . GLN A 1 401 ? -11.258 4.595 13.818 1.00 98.38 401 GLN A O 1
ATOM 3293 N N . ASN A 1 402 ? -11.930 6.153 15.283 1.00 97.44 402 ASN A N 1
ATOM 3294 C CA . ASN A 1 402 ? -11.851 7.260 14.327 1.00 97.44 402 ASN A CA 1
ATOM 3295 C C . ASN A 1 402 ? -10.407 7.522 13.880 1.00 97.44 402 ASN A C 1
ATOM 3297 O O . ASN A 1 402 ? -10.147 7.661 12.679 1.00 97.44 402 ASN A O 1
ATOM 3301 N N . GLN A 1 403 ? -9.460 7.528 14.821 1.00 98.06 403 GLN A N 1
ATOM 3302 C CA . GLN A 1 403 ? -8.033 7.657 14.523 1.00 98.06 403 GLN A CA 1
ATOM 3303 C C . GLN A 1 403 ? -7.548 6.502 13.646 1.00 98.06 403 GLN A C 1
ATOM 3305 O O . GLN A 1 403 ? -6.948 6.745 12.597 1.00 98.06 403 GLN A O 1
ATOM 3310 N N . LEU A 1 404 ? -7.898 5.263 13.995 1.00 98.06 404 LEU A N 1
ATOM 3311 C CA . LEU A 1 404 ? -7.584 4.075 13.209 1.00 98.06 404 LEU A CA 1
ATOM 3312 C C . LEU A 1 404 ? -8.120 4.182 11.771 1.00 98.06 404 LEU A C 1
ATOM 3314 O O . LEU A 1 404 ? -7.395 3.916 10.812 1.00 98.06 404 LEU A O 1
ATOM 3318 N N . ASN A 1 405 ? -9.369 4.616 11.592 1.00 97.81 405 ASN A N 1
ATOM 3319 C CA . ASN A 1 405 ? -9.957 4.815 10.266 1.00 97.81 405 ASN A CA 1
ATOM 3320 C C . ASN A 1 405 ? -9.233 5.909 9.464 1.00 97.81 405 ASN A C 1
ATOM 3322 O O . ASN A 1 405 ? -8.986 5.740 8.268 1.00 97.81 405 ASN A O 1
ATOM 3326 N N . SER A 1 406 ? -8.821 6.998 10.114 1.00 98.06 406 SER A N 1
ATOM 3327 C CA . SER A 1 406 ? -8.039 8.057 9.465 1.00 98.06 406 SER A CA 1
ATOM 3328 C C . SER A 1 406 ? -6.638 7.587 9.035 1.00 98.06 406 SER A C 1
ATOM 3330 O O . SER A 1 406 ? -6.149 7.954 7.958 1.00 98.06 406 SER A O 1
ATOM 3332 N N . GLU A 1 407 ? -6.005 6.717 9.829 1.00 97.69 407 GLU A N 1
ATOM 3333 C CA . GLU A 1 407 ? -4.724 6.093 9.493 1.00 97.69 407 GLU A CA 1
ATOM 3334 C C . GLU A 1 407 ? -4.885 5.101 8.331 1.00 97.69 407 GLU A C 1
ATOM 3336 O O . GLU A 1 407 ? -4.077 5.124 7.400 1.00 97.69 407 GLU A O 1
ATOM 3341 N N . LYS A 1 408 ? -5.974 4.315 8.294 1.00 98.06 408 LYS A N 1
ATOM 3342 C CA . LYS A 1 408 ? -6.319 3.446 7.149 1.00 98.06 408 LYS A CA 1
ATOM 3343 C C . LYS A 1 408 ? -6.477 4.227 5.853 1.00 98.06 408 LYS A C 1
ATOM 3345 O O . LYS A 1 408 ? -5.989 3.797 4.808 1.00 98.06 408 LYS A O 1
ATOM 3350 N N . ASP A 1 409 ? -7.157 5.369 5.902 1.00 98.12 409 ASP A N 1
ATOM 3351 C CA . ASP A 1 409 ? -7.330 6.236 4.736 1.00 98.12 409 ASP A CA 1
ATOM 3352 C C . ASP A 1 409 ? -5.994 6.818 4.261 1.00 98.12 409 ASP A C 1
ATOM 3354 O O . ASP A 1 409 ? -5.739 6.890 3.057 1.00 98.12 409 ASP A O 1
ATOM 3358 N N . SER A 1 410 ? -5.116 7.189 5.194 1.00 97.94 410 SER A N 1
ATOM 3359 C CA . SER A 1 410 ? -3.760 7.661 4.886 1.00 97.94 410 SER A CA 1
ATOM 3360 C C . SER A 1 410 ? -2.909 6.557 4.249 1.00 97.94 410 SER A C 1
ATOM 3362 O O . SER A 1 410 ? -2.240 6.789 3.242 1.00 97.94 410 SER A O 1
ATOM 3364 N N . LEU A 1 411 ? -2.998 5.330 4.768 1.00 98.12 411 LEU A N 1
ATOM 3365 C CA . LEU A 1 411 ? -2.342 4.150 4.209 1.00 98.12 411 LEU A CA 1
ATOM 3366 C C . LEU A 1 411 ? -2.872 3.793 2.810 1.00 98.12 411 LEU A C 1
ATOM 3368 O O . LEU A 1 411 ? -2.108 3.356 1.947 1.00 98.12 411 LEU A O 1
ATOM 3372 N N . ARG A 1 412 ? -4.173 3.984 2.557 1.00 98.00 412 ARG A N 1
ATOM 3373 C CA . ARG A 1 412 ? -4.775 3.794 1.229 1.00 98.00 412 ARG A CA 1
ATOM 3374 C C . ARG A 1 412 ? -4.201 4.782 0.216 1.00 98.00 412 ARG A C 1
ATOM 3376 O O . ARG A 1 412 ? -3.735 4.346 -0.830 1.00 98.00 412 ARG A O 1
ATOM 3383 N N . LYS A 1 413 ? -4.135 6.069 0.569 1.00 97.88 413 LYS A N 1
ATOM 3384 C CA . LYS A 1 413 ? -3.512 7.108 -0.270 1.00 97.88 413 LYS A CA 1
ATOM 3385 C C . LYS A 1 413 ? -2.045 6.797 -0.570 1.00 97.88 413 LYS A C 1
ATOM 3387 O O . LYS A 1 413 ? -1.633 6.865 -1.719 1.00 97.88 413 LYS A O 1
ATOM 3392 N N . ALA A 1 414 ? -1.274 6.366 0.430 1.00 97.38 414 ALA A N 1
ATOM 3393 C CA . ALA A 1 414 ? 0.121 5.971 0.222 1.00 97.38 414 ALA A CA 1
ATOM 3394 C C . ALA A 1 414 ? 0.265 4.779 -0.749 1.00 97.38 414 ALA A C 1
ATOM 3396 O O . ALA A 1 414 ? 1.213 4.726 -1.530 1.00 97.38 414 ALA A O 1
ATOM 3397 N N . ASN A 1 415 ? -0.681 3.831 -0.744 1.00 96.69 415 ASN A N 1
ATOM 3398 C CA . ASN A 1 415 ? -0.710 2.744 -1.728 1.00 96.69 415 ASN A CA 1
ATOM 3399 C C . ASN A 1 415 ? -1.064 3.227 -3.139 1.00 96.69 415 ASN A C 1
ATOM 3401 O O . ASN A 1 415 ? -0.479 2.740 -4.104 1.00 96.69 415 ASN A O 1
ATOM 3405 N N . GLU A 1 416 ? -2.003 4.165 -3.264 1.00 97.69 416 GLU A N 1
ATOM 3406 C CA . GLU A 1 416 ? -2.346 4.798 -4.543 1.00 97.69 416 GLU A CA 1
ATOM 3407 C C . GLU A 1 416 ? -1.127 5.530 -5.129 1.00 97.69 416 GLU A C 1
ATOM 3409 O O . GLU A 1 416 ? -0.785 5.299 -6.285 1.00 97.69 416 GLU A O 1
ATOM 3414 N N . GLU A 1 417 ? -0.382 6.289 -4.317 1.00 97.31 417 GLU A N 1
ATOM 3415 C CA . GLU A 1 417 ? 0.873 6.935 -4.737 1.00 97.31 417 GLU A CA 1
ATOM 3416 C C . GLU A 1 417 ? 1.917 5.922 -5.244 1.00 97.31 417 GLU A C 1
ATOM 3418 O O . GLU A 1 417 ? 2.594 6.163 -6.243 1.00 97.31 417 GLU A O 1
ATOM 3423 N N . ILE A 1 418 ? 2.058 4.763 -4.591 1.00 97.94 418 ILE A N 1
ATOM 3424 C CA . ILE A 1 418 ? 2.967 3.701 -5.056 1.00 97.94 418 ILE A CA 1
ATOM 3425 C C . ILE A 1 418 ? 2.535 3.164 -6.423 1.00 97.94 418 ILE A C 1
ATOM 3427 O O . ILE A 1 418 ? 3.395 2.891 -7.264 1.00 97.94 418 ILE A O 1
ATOM 3431 N N . LEU A 1 419 ? 1.229 2.996 -6.655 1.00 97.94 419 LEU A N 1
ATOM 3432 C CA . LEU A 1 419 ? 0.705 2.566 -7.953 1.00 97.94 419 LEU A CA 1
ATOM 3433 C C . LEU A 1 419 ? 0.993 3.610 -9.037 1.00 97.94 419 LEU A C 1
ATOM 3435 O O . LEU A 1 419 ? 1.471 3.239 -10.105 1.00 97.94 419 LEU A O 1
ATOM 3439 N N . GLU A 1 420 ? 0.817 4.898 -8.741 1.00 98.25 420 GLU A N 1
ATOM 3440 C CA . GLU A 1 420 ? 1.161 5.988 -9.663 1.00 98.25 420 GLU A CA 1
ATOM 3441 C C . GLU A 1 420 ? 2.655 5.984 -10.031 1.00 98.25 420 GLU A C 1
ATOM 3443 O O . GLU A 1 420 ? 3.009 6.094 -11.208 1.00 98.25 420 GLU A O 1
ATOM 3448 N N . ILE A 1 421 ? 3.550 5.793 -9.052 1.00 97.62 421 ILE A N 1
ATOM 3449 C CA . ILE A 1 421 ? 4.998 5.699 -9.309 1.00 97.62 421 ILE A CA 1
ATOM 3450 C C . ILE A 1 421 ? 5.332 4.422 -10.103 1.00 97.62 421 ILE A C 1
ATOM 3452 O O . ILE A 1 421 ? 6.192 4.459 -10.986 1.00 97.62 421 ILE A O 1
ATOM 3456 N N . LYS A 1 422 ? 4.654 3.294 -9.841 1.00 98.25 422 LYS A N 1
ATOM 3457 C CA . LYS A 1 422 ? 4.810 2.043 -10.612 1.00 98.25 422 LYS A CA 1
ATOM 3458 C C . LYS A 1 422 ? 4.374 2.216 -12.069 1.00 98.25 422 LYS A C 1
ATOM 3460 O O . LYS A 1 422 ? 5.079 1.757 -12.969 1.00 98.25 422 LYS A O 1
ATOM 3465 N N . ASP A 1 423 ? 3.269 2.907 -12.318 1.00 97.88 423 ASP A N 1
ATOM 3466 C CA . ASP A 1 423 ? 2.801 3.213 -13.672 1.00 97.88 423 ASP A CA 1
ATOM 3467 C C . ASP A 1 423 ? 3.770 4.146 -14.407 1.00 97.88 423 ASP A C 1
ATOM 3469 O O . ASP A 1 423 ? 4.113 3.909 -15.570 1.00 97.88 423 ASP A O 1
ATOM 3473 N N . GLU A 1 424 ? 4.293 5.154 -13.712 1.00 98.00 424 GLU A N 1
ATOM 3474 C CA . GLU A 1 424 ? 5.334 6.035 -14.234 1.00 98.00 424 GLU A CA 1
ATOM 3475 C C . GLU A 1 424 ? 6.625 5.264 -14.562 1.00 98.00 424 GLU A C 1
ATOM 3477 O O . GLU A 1 424 ? 7.192 5.438 -15.644 1.00 98.00 424 GLU A O 1
ATOM 3482 N N . LEU A 1 425 ? 7.060 4.346 -13.692 1.00 98.38 425 LEU A N 1
ATOM 3483 C CA . LEU A 1 425 ? 8.193 3.451 -13.941 1.00 98.38 425 LEU A CA 1
ATOM 3484 C C . LEU A 1 425 ? 7.960 2.590 -15.193 1.00 98.38 425 LEU A C 1
ATOM 3486 O O . LEU A 1 425 ? 8.857 2.452 -16.028 1.00 98.38 425 LEU A O 1
ATOM 3490 N N . ASN A 1 426 ? 6.763 2.026 -15.357 1.00 97.00 426 ASN A N 1
ATOM 3491 C CA . ASN A 1 426 ? 6.407 1.229 -16.533 1.00 97.00 426 ASN A CA 1
ATOM 3492 C C . ASN A 1 426 ? 6.461 2.064 -17.819 1.00 97.00 426 ASN A C 1
ATOM 3494 O O . ASN A 1 426 ? 7.045 1.631 -18.816 1.00 97.00 426 ASN A O 1
ATOM 3498 N N . ARG A 1 427 ? 5.925 3.288 -17.784 1.00 97.94 427 ARG A N 1
ATOM 3499 C CA . ARG A 1 427 ? 5.990 4.231 -18.907 1.00 97.94 427 ARG A CA 1
ATOM 3500 C C . ARG A 1 427 ? 7.436 4.579 -19.272 1.00 97.94 427 ARG A C 1
ATOM 3502 O O . ARG A 1 427 ? 7.798 4.509 -20.445 1.00 97.94 427 ARG A O 1
ATOM 3509 N N . ARG A 1 428 ? 8.284 4.899 -18.286 1.00 97.19 428 ARG A N 1
ATOM 3510 C CA . ARG A 1 428 ? 9.711 5.201 -18.516 1.00 97.19 428 ARG A CA 1
ATOM 3511 C C . ARG A 1 428 ? 10.469 4.007 -19.089 1.00 97.19 428 ARG A C 1
ATOM 3513 O O . ARG A 1 428 ? 11.279 4.196 -19.991 1.00 97.19 428 ARG A O 1
ATOM 3520 N N . ASN A 1 429 ? 10.185 2.789 -18.624 1.00 96.75 429 ASN A N 1
ATOM 3521 C CA . ASN A 1 429 ? 10.772 1.567 -19.182 1.00 96.75 429 ASN A CA 1
ATOM 3522 C C . ASN A 1 429 ? 10.380 1.346 -20.652 1.00 96.75 429 ASN A C 1
ATOM 3524 O O . ASN A 1 429 ? 11.225 0.937 -21.452 1.00 96.75 429 ASN A O 1
ATOM 3528 N N . LEU A 1 430 ? 9.130 1.640 -21.030 1.00 95.69 430 LEU A N 1
ATOM 3529 C CA . LEU A 1 430 ? 8.695 1.562 -22.427 1.00 95.69 430 LEU A CA 1
ATOM 3530 C C . LEU A 1 430 ? 9.462 2.565 -23.299 1.00 95.69 430 LEU A C 1
ATOM 3532 O O . LEU A 1 430 ? 10.047 2.175 -24.307 1.00 95.69 430 LEU A O 1
ATOM 3536 N N . GLU A 1 431 ? 9.538 3.829 -22.875 1.00 94.44 431 GLU A N 1
ATOM 3537 C CA . GLU A 1 431 ? 10.300 4.862 -23.589 1.00 94.44 431 GLU A CA 1
ATOM 3538 C C . GLU A 1 431 ? 11.791 4.517 -23.694 1.00 94.44 431 GLU A C 1
ATOM 3540 O O . GLU A 1 431 ? 12.414 4.724 -24.737 1.00 94.44 431 GLU A O 1
ATOM 3545 N N . PHE A 1 432 ? 12.372 3.957 -22.631 1.00 95.88 432 PHE A N 1
ATOM 3546 C CA . PHE A 1 432 ? 13.750 3.477 -22.630 1.00 95.88 432 PHE A CA 1
ATOM 3547 C C . PHE A 1 432 ? 13.961 2.383 -23.683 1.00 95.88 432 PHE A C 1
ATOM 3549 O O . PHE A 1 432 ? 14.916 2.452 -24.456 1.00 95.88 432 PHE A O 1
ATOM 3556 N N . SER A 1 433 ? 13.042 1.414 -23.771 1.00 93.31 433 SER A N 1
ATOM 3557 C CA . SER A 1 433 ? 13.089 0.355 -24.784 1.00 93.31 433 SER A CA 1
ATOM 3558 C C . SER A 1 433 ? 12.958 0.908 -26.208 1.00 93.31 433 SER A C 1
ATOM 3560 O O . SER A 1 433 ? 13.703 0.506 -27.102 1.00 93.31 433 SER A O 1
ATOM 3562 N N . GLU A 1 434 ? 12.061 1.869 -26.436 1.00 92.38 434 GLU A N 1
ATOM 3563 C CA . GLU A 1 434 ? 11.904 2.525 -27.739 1.00 92.38 434 GLU A CA 1
ATOM 3564 C C . GLU A 1 434 ? 13.174 3.272 -28.170 1.00 92.38 434 GLU A C 1
ATOM 3566 O O . GLU A 1 434 ? 13.616 3.148 -29.319 1.00 92.38 434 GLU A O 1
ATOM 3571 N N . ILE A 1 435 ? 13.800 4.015 -27.252 1.00 90.50 435 ILE A N 1
ATOM 3572 C CA . ILE A 1 435 ? 15.052 4.729 -27.526 1.00 90.50 435 ILE A CA 1
ATOM 3573 C C . ILE A 1 435 ? 16.187 3.742 -27.776 1.00 90.50 435 ILE A C 1
ATOM 3575 O O . ILE A 1 435 ? 16.953 3.951 -28.717 1.00 90.50 435 ILE A O 1
ATOM 3579 N N . GLN A 1 436 ? 16.269 2.660 -27.002 1.00 91.94 436 GLN A N 1
ATOM 3580 C CA . GLN A 1 436 ? 17.255 1.607 -27.212 1.00 91.94 436 GLN A CA 1
ATOM 3581 C C . GLN A 1 436 ? 17.124 0.985 -28.613 1.00 91.94 436 GLN A C 1
ATOM 3583 O O . GLN A 1 436 ? 18.110 0.923 -29.343 1.00 91.94 436 GLN A O 1
ATOM 3588 N N . ASN A 1 437 ? 15.913 0.623 -29.047 1.00 87.50 437 ASN A N 1
ATOM 3589 C CA . ASN A 1 437 ? 15.677 0.079 -30.391 1.00 87.50 437 ASN A CA 1
ATOM 3590 C C . ASN A 1 437 ? 16.080 1.072 -31.499 1.00 87.50 437 ASN A C 1
ATOM 3592 O O . ASN A 1 437 ? 16.666 0.699 -32.519 1.00 87.50 437 ASN A O 1
ATOM 3596 N N . ARG A 1 438 ? 15.781 2.363 -31.307 1.00 87.56 438 ARG A N 1
ATOM 3597 C CA . ARG A 1 438 ? 16.178 3.422 -32.247 1.00 87.56 438 ARG A CA 1
ATOM 3598 C C . ARG A 1 438 ? 17.697 3.601 -32.294 1.00 87.56 438 ARG A C 1
ATOM 3600 O O . ARG A 1 438 ? 18.244 3.814 -33.375 1.00 87.56 438 ARG A O 1
ATOM 3607 N N . LEU A 1 439 ? 18.363 3.508 -31.144 1.00 91.88 439 LEU A N 1
ATOM 3608 C CA . LEU A 1 439 ? 19.816 3.569 -31.027 1.00 91.88 439 LEU A CA 1
ATOM 3609 C C . LEU A 1 439 ? 20.465 2.402 -31.780 1.00 91.88 439 LEU A C 1
ATOM 3611 O O . LEU A 1 439 ? 21.334 2.638 -32.610 1.00 91.88 439 LEU A O 1
ATOM 3615 N N . GLU A 1 440 ? 19.986 1.173 -31.579 1.00 83.19 440 GLU A N 1
ATOM 3616 C CA . GLU A 1 440 ? 20.473 -0.024 -32.283 1.00 83.19 440 GLU A CA 1
ATOM 3617 C C . GLU A 1 440 ? 20.351 0.113 -33.812 1.00 83.19 440 GLU A C 1
ATOM 3619 O O . GLU A 1 440 ? 21.289 -0.203 -34.547 1.00 83.19 440 GLU A O 1
ATOM 3624 N N . SER A 1 441 ? 19.239 0.671 -34.308 1.00 84.69 441 SER A N 1
ATOM 3625 C CA . SER A 1 441 ? 19.079 0.977 -35.738 1.00 84.69 441 SER A CA 1
ATOM 3626 C C . SER A 1 441 ? 20.122 1.982 -36.241 1.00 84.69 441 SER A C 1
ATOM 3628 O O . SER A 1 441 ? 20.653 1.826 -37.340 1.00 84.69 441 SER A O 1
ATOM 3630 N N . LYS A 1 442 ? 20.436 3.013 -35.448 1.00 85.19 442 LYS A N 1
ATOM 3631 C CA . LYS A 1 442 ? 21.438 4.031 -35.799 1.00 85.19 442 LYS A CA 1
ATOM 3632 C C . LYS A 1 442 ? 22.868 3.498 -35.731 1.00 85.19 442 LYS A C 1
ATOM 3634 O O . LYS A 1 442 ? 23.693 3.880 -36.558 1.00 85.19 442 LYS A O 1
ATOM 3639 N N . GLU A 1 443 ? 23.161 2.591 -34.800 1.00 84.88 443 GLU A N 1
ATOM 3640 C CA . GLU A 1 443 ? 24.447 1.885 -34.745 1.00 84.88 443 GLU A CA 1
ATOM 3641 C C . GLU A 1 443 ? 24.683 1.058 -36.013 1.00 84.88 443 GLU A C 1
ATOM 3643 O O . GLU A 1 443 ? 25.786 1.088 -36.561 1.00 84.88 443 GLU A O 1
ATOM 3648 N N . ALA A 1 444 ? 23.648 0.382 -36.524 1.00 80.94 444 ALA A N 1
ATOM 3649 C CA . ALA A 1 444 ? 23.728 -0.345 -37.789 1.00 80.94 444 ALA A CA 1
ATOM 3650 C C . ALA A 1 444 ? 23.994 0.594 -38.983 1.00 80.94 444 ALA A C 1
ATOM 3652 O O . ALA A 1 444 ? 24.919 0.344 -39.754 1.00 80.94 444 ALA A O 1
ATOM 3653 N N . GLU A 1 445 ? 23.265 1.715 -39.088 1.00 84.38 445 GLU A N 1
ATOM 3654 C CA . GLU A 1 445 ? 23.497 2.738 -40.127 1.00 84.38 445 GLU A CA 1
ATOM 3655 C C . GLU A 1 445 ? 24.939 3.281 -40.099 1.00 84.38 445 GLU A C 1
ATOM 3657 O O . GLU A 1 445 ? 25.556 3.485 -41.147 1.00 84.38 445 GLU A O 1
ATOM 3662 N N . LEU A 1 446 ? 25.505 3.492 -38.906 1.00 89.56 446 LEU A N 1
ATOM 3663 C CA . LEU A 1 446 ? 26.885 3.954 -38.748 1.00 89.56 446 LEU A CA 1
ATOM 3664 C C . LEU A 1 446 ? 27.908 2.916 -39.236 1.00 89.56 446 LEU A C 1
ATOM 3666 O O . LEU A 1 446 ? 28.927 3.281 -39.831 1.00 89.56 446 LEU A O 1
ATOM 3670 N N . VAL A 1 447 ? 27.668 1.629 -38.974 1.00 83.06 447 VAL A N 1
ATOM 3671 C CA . VAL A 1 447 ? 28.529 0.542 -39.465 1.00 83.06 447 VAL A CA 1
ATOM 3672 C C . VAL A 1 447 ? 28.488 0.478 -40.991 1.00 83.06 447 VAL A C 1
ATOM 3674 O O . VAL A 1 447 ? 29.550 0.419 -41.614 1.00 83.06 447 VAL A O 1
ATOM 3677 N N . ASP A 1 448 ? 27.301 0.575 -41.591 1.00 80.62 448 ASP A N 1
ATOM 3678 C CA . ASP A 1 448 ? 27.138 0.584 -43.047 1.00 80.62 448 ASP A CA 1
ATOM 3679 C C . ASP A 1 448 ? 27.876 1.771 -43.692 1.00 80.62 448 ASP A C 1
ATOM 3681 O O . ASP A 1 448 ? 28.630 1.583 -44.651 1.00 80.62 448 ASP A O 1
ATOM 3685 N N . ALA A 1 449 ? 27.761 2.974 -43.116 1.00 82.06 449 ALA A N 1
ATOM 3686 C CA . ALA A 1 449 ? 28.484 4.160 -43.584 1.00 82.06 449 ALA A CA 1
ATOM 3687 C C . ALA A 1 449 ? 30.015 3.989 -43.503 1.00 82.06 449 ALA A C 1
ATOM 3689 O O . ALA A 1 449 ? 30.744 4.378 -44.419 1.00 82.06 449 ALA A O 1
ATOM 3690 N N . LYS A 1 450 ? 30.529 3.358 -42.437 1.00 83.00 450 LYS A N 1
ATOM 3691 C CA . LYS A 1 450 ? 31.967 3.057 -42.294 1.00 83.00 450 LYS A CA 1
ATOM 3692 C C . LYS A 1 450 ? 32.465 2.095 -43.373 1.00 83.00 450 LYS A C 1
ATOM 3694 O O . LYS A 1 450 ? 33.555 2.299 -43.915 1.00 83.00 450 LYS A O 1
ATOM 3699 N N . ILE A 1 451 ? 31.675 1.071 -43.698 1.00 80.81 451 ILE A N 1
ATOM 3700 C CA . ILE A 1 451 ? 31.989 0.113 -44.766 1.00 80.81 451 ILE A CA 1
ATOM 3701 C C . ILE A 1 451 ? 31.980 0.814 -46.133 1.00 80.81 451 ILE A C 1
ATOM 3703 O O . ILE A 1 451 ? 32.897 0.600 -46.931 1.00 80.81 451 ILE A O 1
ATOM 3707 N N . GLU A 1 452 ? 31.001 1.686 -46.394 1.00 83.38 452 GLU A N 1
ATOM 3708 C CA . GLU A 1 452 ? 30.922 2.484 -47.625 1.00 83.38 452 GLU A CA 1
ATOM 3709 C C . GLU A 1 452 ? 32.171 3.360 -47.811 1.00 83.38 452 GLU A C 1
ATOM 3711 O O . GLU A 1 452 ? 32.829 3.282 -48.850 1.00 83.38 452 GLU A O 1
ATOM 3716 N N . ILE A 1 453 ? 32.570 4.116 -46.781 1.00 85.38 453 ILE A N 1
ATOM 3717 C CA . ILE A 1 453 ? 33.780 4.955 -46.810 1.00 85.38 453 ILE A CA 1
ATOM 3718 C C . ILE A 1 453 ? 35.026 4.115 -47.093 1.00 85.38 453 ILE A C 1
ATOM 3720 O O . ILE A 1 453 ? 35.882 4.512 -47.887 1.00 85.38 453 ILE A O 1
ATOM 3724 N N . GLN A 1 454 ? 35.158 2.949 -46.455 1.00 83.31 454 GLN A N 1
ATOM 3725 C CA . GLN A 1 454 ? 36.294 2.060 -46.693 1.00 83.31 454 GLN A CA 1
ATOM 3726 C C . GLN A 1 454 ? 36.322 1.541 -48.138 1.00 83.31 454 GLN A C 1
ATOM 3728 O O . GLN A 1 454 ? 37.392 1.513 -48.753 1.00 83.31 454 GLN A O 1
ATOM 3733 N N . SER A 1 455 ? 35.163 1.176 -48.692 1.00 79.19 455 SER A N 1
ATOM 3734 C CA . SER A 1 455 ? 35.029 0.756 -50.089 1.00 79.19 455 SER A CA 1
ATOM 3735 C C . SER A 1 455 ? 35.445 1.875 -51.046 1.00 79.19 455 SER A C 1
ATOM 3737 O O . SER A 1 455 ? 36.328 1.662 -51.878 1.00 79.19 455 SER A O 1
ATOM 3739 N N . LEU A 1 456 ? 34.890 3.081 -50.882 1.00 83.50 456 LEU A N 1
ATOM 3740 C CA . LEU A 1 456 ? 35.201 4.242 -51.723 1.00 83.50 456 LEU A CA 1
ATOM 3741 C C . LEU A 1 456 ? 36.690 4.613 -51.668 1.00 83.50 456 LEU A C 1
ATOM 3743 O O . LEU A 1 456 ? 37.306 4.868 -52.701 1.00 83.50 456 LEU A O 1
ATOM 3747 N N . LYS A 1 457 ? 37.309 4.570 -50.480 1.00 82.88 457 LYS A N 1
ATOM 3748 C CA . LYS A 1 457 ? 38.758 4.781 -50.326 1.00 82.88 457 LYS A CA 1
ATOM 3749 C C . LYS A 1 457 ? 39.584 3.751 -51.090 1.00 82.88 457 LYS A C 1
ATOM 3751 O O . LYS A 1 457 ? 40.568 4.119 -51.726 1.00 82.88 457 LYS A O 1
ATOM 3756 N N . SER A 1 458 ? 39.214 2.471 -51.015 1.00 77.69 458 SER A N 1
ATOM 3757 C CA . SER A 1 458 ? 39.938 1.411 -51.728 1.00 77.69 458 SER A CA 1
ATOM 3758 C C . SER A 1 458 ? 39.835 1.565 -53.250 1.00 77.69 458 SER A C 1
ATOM 3760 O O . SER A 1 458 ? 40.839 1.427 -53.948 1.00 77.69 458 SER A O 1
ATOM 3762 N N . GLU A 1 459 ? 38.655 1.947 -53.751 1.00 78.06 459 GLU A N 1
ATOM 3763 C CA . GLU A 1 459 ? 38.428 2.253 -55.166 1.00 78.06 459 GLU A CA 1
ATOM 3764 C C . GLU A 1 459 ? 39.262 3.463 -55.613 1.00 78.06 459 GLU A C 1
ATOM 3766 O O . GLU A 1 459 ? 39.920 3.403 -56.652 1.00 78.06 459 GLU A O 1
ATOM 3771 N N . ARG A 1 460 ? 39.313 4.529 -54.799 1.00 83.25 460 ARG A N 1
ATOM 3772 C CA . ARG A 1 460 ? 40.137 5.718 -55.064 1.00 83.25 460 ARG A CA 1
ATOM 3773 C C . ARG A 1 460 ? 41.616 5.371 -55.203 1.00 83.25 460 ARG A C 1
ATOM 3775 O O . ARG A 1 460 ? 42.224 5.760 -56.192 1.00 83.25 460 ARG A O 1
ATOM 3782 N N . VAL A 1 461 ? 42.181 4.625 -54.249 1.00 80.06 461 VAL A N 1
ATOM 3783 C CA . VAL A 1 461 ? 43.600 4.221 -54.285 1.00 80.06 461 VAL A CA 1
ATOM 3784 C C . VAL A 1 461 ? 43.900 3.395 -55.538 1.00 80.06 461 VAL A C 1
ATOM 3786 O O . VAL A 1 461 ? 44.925 3.607 -56.182 1.00 80.06 461 VAL A O 1
ATOM 3789 N N . CYS A 1 462 ? 42.996 2.491 -55.928 1.00 76.81 462 CYS A N 1
ATOM 3790 C CA . CYS A 1 462 ? 43.149 1.720 -57.161 1.00 76.81 462 CYS A CA 1
ATOM 3791 C C . CYS A 1 462 ? 43.169 2.626 -58.404 1.00 76.81 462 CYS A C 1
ATOM 3793 O O . CYS A 1 462 ? 44.020 2.459 -59.277 1.00 76.81 462 CYS A O 1
ATOM 3795 N N . LEU A 1 463 ? 42.246 3.588 -58.488 1.00 78.69 463 LEU A N 1
ATOM 3796 C CA . LEU A 1 463 ? 42.165 4.533 -59.605 1.00 78.69 463 LEU A CA 1
ATOM 3797 C C . LEU A 1 463 ? 43.378 5.463 -59.669 1.00 78.69 463 LEU A C 1
ATOM 3799 O O . LEU A 1 463 ? 43.896 5.701 -60.753 1.00 78.69 463 LEU A O 1
ATOM 3803 N N . GLU A 1 464 ? 43.850 5.952 -58.526 1.00 82.06 464 GLU A N 1
ATOM 3804 C CA . GLU A 1 464 ? 45.008 6.841 -58.422 1.00 82.06 464 GLU A CA 1
ATOM 3805 C C . GLU A 1 464 ? 46.292 6.170 -58.935 1.00 82.06 464 GLU A C 1
ATOM 3807 O O . GLU A 1 464 ? 47.025 6.760 -59.728 1.00 82.06 464 GLU A O 1
ATOM 3812 N N . VAL A 1 465 ? 46.527 4.904 -58.566 1.00 77.88 465 VAL A N 1
ATOM 3813 C CA . VAL A 1 465 ? 47.660 4.118 -59.086 1.00 77.88 465 VAL A CA 1
ATOM 3814 C C . VAL A 1 465 ? 47.555 3.943 -60.602 1.00 77.88 465 VAL A C 1
ATOM 3816 O O . VAL A 1 465 ? 48.530 4.186 -61.313 1.00 77.88 465 VAL A O 1
ATOM 3819 N N . MET A 1 466 ? 46.374 3.579 -61.114 1.00 74.06 466 MET A N 1
ATOM 3820 C CA . MET A 1 466 ? 46.164 3.427 -62.561 1.00 74.06 466 MET A CA 1
ATOM 3821 C C . MET A 1 466 ? 46.391 4.740 -63.318 1.00 74.06 466 MET A C 1
ATOM 3823 O O . MET A 1 466 ? 46.952 4.735 -64.413 1.00 74.06 466 MET A O 1
ATOM 3827 N N . LEU A 1 467 ? 45.973 5.862 -62.735 1.00 82.44 467 LEU A N 1
ATOM 3828 C CA . LEU A 1 467 ? 46.074 7.176 -63.351 1.00 82.44 467 LEU A CA 1
ATOM 3829 C C . LEU A 1 467 ? 47.524 7.670 -63.419 1.00 82.44 467 LEU A C 1
ATOM 3831 O O . LEU A 1 467 ? 47.952 8.131 -64.475 1.00 82.44 467 LEU A O 1
ATOM 3835 N N . ASN A 1 468 ? 48.295 7.511 -62.339 1.00 80.25 468 ASN A N 1
ATOM 3836 C CA . ASN A 1 468 ? 49.717 7.876 -62.302 1.00 80.25 468 ASN A CA 1
ATOM 3837 C C . ASN A 1 468 ? 50.547 7.076 -63.313 1.00 80.25 468 ASN A C 1
ATOM 3839 O O . ASN A 1 468 ? 51.444 7.613 -63.960 1.00 80.25 468 ASN A O 1
ATOM 3843 N N . GLU A 1 469 ? 50.239 5.789 -63.473 1.00 77.75 469 GLU A N 1
ATOM 3844 C CA . GLU A 1 469 ? 50.910 4.946 -64.463 1.00 77.75 469 GLU A CA 1
ATOM 3845 C C . GLU A 1 469 ? 50.585 5.390 -65.890 1.00 77.75 469 GLU A C 1
ATOM 3847 O O . GLU A 1 469 ? 51.496 5.532 -66.703 1.00 77.75 469 GLU A O 1
ATOM 3852 N N . LYS A 1 470 ? 49.312 5.690 -66.179 1.00 80.25 470 LYS A N 1
ATOM 3853 C CA . LYS A 1 470 ? 48.899 6.223 -67.485 1.00 80.25 470 LYS A CA 1
ATOM 3854 C C . LYS A 1 470 ? 49.521 7.579 -67.794 1.00 80.25 470 LYS A C 1
ATOM 3856 O O . LYS A 1 470 ? 49.910 7.825 -68.931 1.00 80.25 470 LYS A O 1
ATOM 3861 N N . GLU A 1 471 ? 49.651 8.444 -66.796 1.00 85.44 471 GLU A N 1
ATOM 3862 C CA . GLU A 1 471 ? 50.329 9.730 -66.939 1.00 85.44 471 GLU A CA 1
ATOM 3863 C C . GLU A 1 471 ? 51.822 9.566 -67.264 1.00 85.44 471 GLU A C 1
ATOM 3865 O O . GLU A 1 471 ? 52.323 10.260 -68.148 1.00 85.44 471 GLU A O 1
ATOM 3870 N N . SER A 1 472 ? 52.508 8.611 -66.623 1.00 82.94 472 SER A N 1
ATOM 3871 C CA . SER A 1 472 ? 53.900 8.266 -66.949 1.00 82.94 472 SER A CA 1
ATOM 3872 C C . SER A 1 472 ? 54.029 7.725 -68.373 1.00 82.94 472 SER A C 1
ATOM 3874 O O . SER A 1 472 ? 54.869 8.207 -69.125 1.00 82.94 472 SER A O 1
ATOM 3876 N N . GLU A 1 473 ? 53.175 6.773 -68.766 1.00 81.19 473 GLU A N 1
ATOM 3877 C CA . GLU A 1 473 ? 53.179 6.189 -70.117 1.00 81.19 473 GLU A CA 1
ATOM 3878 C C . GLU A 1 473 ? 52.952 7.259 -71.201 1.00 81.19 473 GLU A C 1
ATOM 3880 O O . GLU A 1 473 ? 53.653 7.277 -72.214 1.00 81.19 473 GLU A O 1
ATOM 3885 N N . LEU A 1 474 ? 52.000 8.177 -70.991 1.00 83.81 474 LEU A N 1
ATOM 3886 C CA . LEU A 1 474 ? 51.721 9.264 -71.934 1.00 83.81 474 LEU A CA 1
ATOM 3887 C C . LEU A 1 474 ? 52.835 10.314 -71.976 1.00 83.81 474 LEU A C 1
ATOM 3889 O O . LEU A 1 474 ? 53.113 10.849 -73.050 1.00 83.81 474 LEU A O 1
ATOM 3893 N N . SER A 1 475 ? 53.486 10.591 -70.843 1.00 85.44 475 SER A N 1
ATOM 3894 C CA . SER A 1 475 ? 54.655 11.473 -70.790 1.00 85.44 475 SER A CA 1
ATOM 3895 C C . SER A 1 475 ? 55.826 10.893 -71.582 1.00 85.44 475 SER A C 1
ATOM 3897 O O . SER A 1 475 ? 56.406 11.602 -72.403 1.00 85.44 475 SER A O 1
ATOM 3899 N N . ASP A 1 476 ? 56.125 9.605 -71.390 1.00 84.00 476 ASP A N 1
ATOM 3900 C CA . ASP A 1 476 ? 57.181 8.903 -72.125 1.00 84.00 476 ASP A CA 1
ATOM 3901 C C . ASP A 1 476 ? 56.880 8.901 -73.634 1.00 84.00 476 ASP A C 1
ATOM 3903 O O . ASP A 1 476 ? 57.737 9.237 -74.451 1.00 84.00 476 ASP A O 1
ATOM 3907 N N . ALA A 1 477 ? 55.638 8.584 -74.024 1.00 82.88 477 ALA A N 1
ATOM 3908 C CA . ALA A 1 477 ? 55.218 8.595 -75.426 1.00 82.88 477 ALA A CA 1
ATOM 3909 C C . ALA A 1 477 ? 55.345 9.989 -76.063 1.00 82.88 477 ALA A C 1
ATOM 3911 O O . ALA A 1 477 ? 55.790 10.112 -77.207 1.00 82.88 477 ALA A O 1
ATOM 3912 N N . ARG A 1 478 ? 54.994 11.043 -75.317 1.00 86.06 478 ARG A N 1
ATOM 3913 C CA . ARG A 1 478 ? 55.119 12.430 -75.767 1.00 86.06 478 ARG A CA 1
ATOM 3914 C C . ARG A 1 478 ? 56.575 12.861 -75.924 1.00 86.06 478 ARG A C 1
ATOM 3916 O O . ARG A 1 478 ? 56.894 13.481 -76.931 1.00 86.06 478 ARG A O 1
ATOM 3923 N N . GLU A 1 479 ? 57.452 12.521 -74.981 1.00 87.12 479 GLU A N 1
ATOM 3924 C CA . GLU A 1 479 ? 58.883 12.841 -75.078 1.00 87.12 479 GLU A CA 1
ATOM 3925 C C . GLU A 1 479 ? 59.514 12.198 -76.318 1.00 87.12 479 GLU A C 1
ATOM 3927 O O . GLU A 1 479 ? 60.268 12.848 -77.047 1.00 87.12 479 GLU A O 1
ATOM 3932 N N . ILE A 1 480 ? 59.167 10.937 -76.598 1.00 83.88 480 ILE A N 1
ATOM 3933 C CA . ILE A 1 480 ? 59.646 10.249 -77.799 1.00 83.88 480 ILE A CA 1
ATOM 3934 C C . ILE A 1 480 ? 59.078 10.922 -79.060 1.00 83.88 480 ILE A C 1
ATOM 3936 O O . ILE A 1 480 ? 59.833 11.134 -80.008 1.00 83.88 480 ILE A O 1
ATOM 3940 N N . LEU A 1 481 ? 57.795 11.305 -79.086 1.00 84.94 481 LEU A N 1
ATOM 3941 C CA . LEU A 1 481 ? 57.198 12.023 -80.222 1.00 84.94 481 LEU A CA 1
ATOM 3942 C C . LEU A 1 481 ? 57.866 13.391 -80.461 1.00 84.94 481 LEU A C 1
ATOM 3944 O O . LEU A 1 481 ? 58.173 13.735 -81.602 1.00 84.94 481 LEU A O 1
ATOM 3948 N N . ASP A 1 482 ? 58.142 14.151 -79.401 1.00 84.50 482 ASP A N 1
ATOM 3949 C CA . ASP A 1 482 ? 58.848 15.433 -79.482 1.00 84.50 482 ASP A CA 1
ATOM 3950 C C . ASP A 1 482 ? 60.277 15.251 -80.018 1.00 84.50 482 ASP A C 1
ATOM 3952 O O . ASP A 1 482 ? 60.737 16.039 -80.847 1.00 84.50 482 ASP A O 1
ATOM 3956 N N . GLU A 1 483 ? 60.973 14.189 -79.604 1.00 86.12 483 GLU A N 1
ATOM 3957 C CA . GLU A 1 483 ? 62.281 13.823 -80.153 1.00 86.12 483 GLU A CA 1
ATOM 3958 C C . GLU A 1 483 ? 62.194 13.463 -81.645 1.00 86.12 483 GLU A C 1
ATOM 3960 O O . GLU A 1 483 ? 63.004 13.951 -82.435 1.00 86.12 483 GLU A O 1
ATOM 3965 N N . VAL A 1 484 ? 61.195 12.674 -82.059 1.00 83.62 484 VAL A N 1
ATOM 3966 C CA . VAL A 1 484 ? 60.954 12.377 -83.481 1.00 83.62 484 VAL A CA 1
ATOM 3967 C C . VAL A 1 484 ? 60.741 13.675 -84.263 1.00 83.62 484 VAL A C 1
ATOM 3969 O O . VAL A 1 484 ? 61.375 13.881 -85.297 1.00 83.62 484 VAL A O 1
ATOM 3972 N N . ASN A 1 485 ? 59.912 14.586 -83.752 1.00 83.56 485 ASN A N 1
ATOM 3973 C CA . ASN A 1 485 ? 59.649 15.877 -84.380 1.00 83.56 485 ASN A CA 1
ATOM 3974 C C . ASN A 1 485 ? 60.905 16.760 -84.466 1.00 83.56 485 ASN A C 1
ATOM 3976 O O . ASN A 1 485 ? 61.140 17.387 -85.505 1.00 83.56 485 ASN A O 1
ATOM 3980 N N . ARG A 1 486 ? 61.752 16.786 -83.424 1.00 85.31 486 ARG A N 1
ATOM 3981 C CA . ARG A 1 486 ? 63.054 17.479 -83.451 1.00 85.31 486 ARG A CA 1
ATOM 3982 C C . ARG A 1 486 ? 63.952 16.937 -84.551 1.00 85.31 486 ARG A C 1
ATOM 3984 O O . ARG A 1 486 ? 64.508 17.723 -85.318 1.00 85.31 486 ARG A O 1
ATOM 3991 N N . GLU A 1 487 ? 64.066 15.619 -84.658 1.00 81.75 487 GLU A N 1
ATOM 3992 C CA . GLU A 1 487 ? 64.914 14.995 -85.670 1.00 81.75 487 GLU A CA 1
ATOM 3993 C C . GLU A 1 487 ? 64.343 15.165 -87.085 1.00 81.75 487 GLU A C 1
ATOM 3995 O O . GLU A 1 487 ? 65.098 15.396 -88.029 1.00 81.75 487 GLU A O 1
ATOM 4000 N N . ILE A 1 488 ? 63.015 15.169 -87.256 1.00 81.31 488 ILE A N 1
ATOM 4001 C CA . ILE A 1 488 ? 62.372 15.534 -88.531 1.00 81.31 488 ILE A CA 1
ATOM 4002 C C . ILE A 1 488 ? 62.721 16.978 -88.915 1.00 81.31 488 ILE A C 1
ATOM 4004 O O . ILE A 1 488 ? 63.032 17.248 -90.078 1.00 81.31 488 ILE A O 1
ATOM 4008 N N . MET A 1 489 ? 62.702 17.920 -87.968 1.00 81.06 489 MET A N 1
ATOM 4009 C CA . MET A 1 489 ? 63.112 19.305 -88.231 1.00 81.06 489 MET A CA 1
ATOM 4010 C C . MET A 1 489 ? 64.606 19.415 -88.540 1.00 81.06 489 MET A C 1
ATOM 4012 O O . MET A 1 489 ? 64.982 20.160 -89.446 1.00 81.06 489 MET A O 1
ATOM 4016 N N . ASN A 1 490 ? 65.447 18.640 -87.854 1.00 80.50 490 ASN A N 1
ATOM 4017 C CA . ASN A 1 490 ? 66.874 18.529 -88.140 1.00 80.50 490 ASN A CA 1
ATOM 4018 C C . ASN A 1 490 ? 67.111 18.021 -89.574 1.00 80.50 490 ASN A C 1
ATOM 4020 O O . ASN A 1 490 ? 67.822 18.663 -90.347 1.00 80.50 490 ASN A O 1
ATOM 4024 N N . LEU A 1 491 ? 66.412 16.957 -89.993 1.00 79.25 491 LEU A N 1
ATOM 4025 C CA . LEU A 1 491 ? 66.424 16.494 -91.384 1.00 79.25 491 LEU A CA 1
ATOM 4026 C C . LEU A 1 491 ? 65.976 17.576 -92.362 1.00 79.25 491 LEU A C 1
ATOM 4028 O O . LEU A 1 491 ? 66.653 17.796 -93.364 1.00 79.25 491 LEU A O 1
ATOM 4032 N N . LYS A 1 492 ? 64.860 18.264 -92.094 1.00 78.94 492 LYS A N 1
ATOM 4033 C CA . LYS A 1 492 ? 64.361 19.348 -92.959 1.00 78.94 492 LYS A CA 1
ATOM 4034 C C . LYS A 1 492 ? 65.399 20.465 -93.107 1.00 78.94 492 LYS A C 1
ATOM 4036 O O . LYS A 1 492 ? 65.616 20.946 -94.216 1.00 78.94 492 LYS A O 1
ATOM 4041 N N . MET A 1 493 ? 66.079 20.838 -92.023 1.00 76.88 493 MET A N 1
ATOM 4042 C CA . MET A 1 493 ? 67.148 21.842 -92.022 1.00 76.88 493 MET A CA 1
ATOM 4043 C C . MET A 1 493 ? 68.395 21.385 -92.791 1.00 76.88 493 MET A C 1
ATOM 4045 O O . MET A 1 493 ? 68.944 22.169 -93.568 1.00 76.88 493 MET A O 1
ATOM 4049 N N . LEU A 1 494 ? 68.833 20.133 -92.614 1.00 72.56 494 LEU A N 1
ATOM 4050 C CA . LEU A 1 494 ? 69.950 19.541 -93.363 1.00 72.56 494 LEU A CA 1
ATOM 4051 C C . LEU A 1 494 ? 69.641 19.463 -94.866 1.00 72.56 494 LEU A C 1
ATOM 4053 O O . LEU A 1 494 ? 70.481 19.815 -95.696 1.00 72.56 494 LEU A O 1
ATOM 4057 N N . LEU A 1 495 ? 68.415 19.071 -95.222 1.00 70.31 495 LEU A N 1
ATOM 4058 C CA . LEU A 1 495 ? 67.935 19.057 -96.605 1.00 70.31 495 LEU A CA 1
ATOM 4059 C C . LEU A 1 495 ? 67.835 20.479 -97.187 1.00 70.31 495 LEU A C 1
ATOM 4061 O O . LEU A 1 495 ? 68.216 20.686 -98.337 1.00 70.31 495 LEU A O 1
ATOM 4065 N N . GLY A 1 496 ? 67.397 21.463 -96.392 1.00 65.81 496 GLY A N 1
ATOM 4066 C CA . GLY A 1 496 ? 67.301 22.871 -96.788 1.00 65.81 496 GLY A CA 1
ATOM 4067 C C . GLY A 1 496 ? 68.659 23.542 -97.026 1.00 65.81 496 GLY A C 1
ATOM 4068 O O . GLY A 1 496 ? 68.852 24.160 -98.069 1.00 65.81 496 GLY A O 1
ATOM 4069 N N . ARG A 1 497 ? 69.636 23.363 -96.121 1.00 65.06 497 ARG A N 1
ATOM 4070 C CA . ARG A 1 497 ? 71.011 23.892 -96.280 1.00 65.06 497 ARG A CA 1
ATOM 4071 C C . ARG A 1 497 ? 71.723 23.346 -97.516 1.00 65.06 497 ARG A C 1
ATOM 4073 O O . ARG A 1 497 ? 72.551 24.030 -98.116 1.00 65.06 497 ARG A O 1
ATOM 4080 N N . LYS A 1 498 ? 71.416 22.114 -97.923 1.00 56.94 498 LYS A N 1
ATOM 4081 C CA . LYS A 1 498 ? 72.050 21.511 -99.096 1.00 56.94 498 LYS A CA 1
ATOM 4082 C C . LYS A 1 498 ? 71.618 22.133 -100.423 1.00 56.94 498 LYS A C 1
ATOM 4084 O O . LYS A 1 498 ? 72.418 22.097 -101.359 1.00 56.94 498 LYS A O 1
ATOM 4089 N N . ILE A 1 499 ? 70.418 22.708 -100.522 1.00 53.12 499 ILE A N 1
ATOM 4090 C CA . ILE A 1 499 ? 70.013 23.443 -101.734 1.00 53.12 499 ILE A CA 1
ATOM 4091 C C . ILE A 1 499 ? 71.062 24.529 -102.071 1.00 53.12 499 ILE A C 1
ATOM 4093 O O . ILE A 1 499 ? 71.200 24.910 -103.229 1.00 53.12 499 ILE A O 1
ATOM 4097 N N . GLU A 1 500 ? 71.879 24.934 -101.088 1.00 49.44 500 GLU A N 1
ATOM 4098 C CA . GLU A 1 500 ? 72.941 25.926 -101.227 1.00 49.44 500 GLU A CA 1
ATOM 4099 C C . GLU A 1 500 ? 74.386 25.361 -101.317 1.00 49.44 500 GLU A C 1
ATOM 4101 O O . GLU A 1 500 ? 75.202 26.012 -101.966 1.00 49.44 500 GLU A O 1
ATOM 4106 N N . THR A 1 501 ? 74.763 24.204 -100.721 1.00 52.78 501 THR A N 1
ATOM 4107 C CA . THR A 1 501 ? 76.203 23.782 -100.646 1.00 52.78 501 THR A CA 1
ATOM 4108 C C . THR A 1 501 ? 76.594 22.280 -100.769 1.00 52.78 501 THR A C 1
ATOM 4110 O O . THR A 1 501 ? 77.777 21.970 -100.647 1.00 52.78 501 THR A O 1
ATOM 4113 N N . GLY A 1 502 ? 75.706 21.328 -101.105 1.00 53.66 502 GLY A N 1
ATOM 4114 C CA . GLY A 1 502 ? 76.074 19.884 -101.226 1.00 53.66 502 GLY A CA 1
ATOM 4115 C C . GLY A 1 502 ? 76.052 19.104 -99.882 1.00 53.66 502 GLY A C 1
ATOM 4116 O O . GLY A 1 502 ? 76.204 19.704 -98.831 1.00 53.66 502 GLY A O 1
ATOM 4117 N N . ILE A 1 503 ? 75.764 17.783 -99.870 1.00 56.38 503 ILE A N 1
ATOM 4118 C CA . ILE A 1 503 ? 75.414 16.995 -98.633 1.00 56.38 503 ILE A CA 1
ATOM 4119 C C . ILE A 1 503 ? 76.620 16.266 -98.083 1.00 56.38 503 ILE A C 1
ATOM 4121 O O . ILE A 1 503 ? 77.428 15.760 -98.861 1.00 56.38 503 ILE A O 1
ATOM 4125 N N . ASP A 1 504 ? 76.574 16.029 -96.773 1.00 58.69 504 ASP A N 1
ATOM 4126 C CA . ASP A 1 504 ? 77.241 14.903 -96.127 1.00 58.69 504 ASP A CA 1
ATOM 4127 C C . ASP A 1 504 ? 76.218 13.781 -95.828 1.00 58.69 504 ASP A C 1
ATOM 4129 O O . ASP A 1 504 ? 75.365 13.882 -94.944 1.00 58.69 504 ASP A O 1
ATOM 4133 N N . TYR A 1 505 ? 76.194 12.737 -96.668 1.00 63.59 505 TYR A N 1
ATOM 4134 C CA . TYR A 1 505 ? 75.107 11.729 -96.715 1.00 63.59 505 TYR A CA 1
ATOM 4135 C C . TYR A 1 505 ? 75.035 10.897 -95.441 1.00 63.59 505 TYR A C 1
ATOM 4137 O O . TYR A 1 505 ? 73.967 10.446 -95.028 1.00 63.59 505 TYR A O 1
ATOM 4145 N N . SER A 1 506 ? 76.193 10.746 -94.810 1.00 65.38 506 SER A N 1
ATOM 4146 C CA . SER A 1 506 ? 76.358 10.063 -93.539 1.00 65.38 506 SER A CA 1
ATOM 4147 C C . SER A 1 506 ? 75.490 10.691 -92.442 1.00 65.38 506 SER A C 1
ATOM 4149 O O . SER A 1 506 ? 74.838 9.976 -91.687 1.00 65.38 506 SER A O 1
ATOM 4151 N N . GLU A 1 507 ? 75.396 12.022 -92.395 1.00 66.94 507 GLU A N 1
ATOM 4152 C CA . GLU A 1 507 ? 74.678 12.735 -91.334 1.00 66.94 507 GLU A CA 1
ATOM 4153 C C . GLU A 1 507 ? 73.154 12.616 -91.491 1.00 66.94 507 GLU A C 1
ATOM 4155 O O . GLU A 1 507 ? 72.465 12.205 -90.558 1.00 66.94 507 GLU A O 1
ATOM 4160 N N . ALA A 1 508 ? 72.623 12.846 -92.698 1.00 68.50 508 ALA A N 1
ATOM 4161 C CA . ALA A 1 508 ? 71.195 12.665 -92.981 1.00 68.50 508 ALA A CA 1
ATOM 4162 C C . ALA A 1 508 ? 70.741 11.201 -92.812 1.00 68.50 508 ALA A C 1
ATOM 4164 O O . ALA A 1 508 ? 69.626 10.942 -92.353 1.00 68.50 508 ALA A O 1
ATOM 4165 N N . LYS A 1 509 ? 71.607 10.233 -93.146 1.00 69.19 509 LYS A N 1
ATOM 4166 C CA . LYS A 1 509 ? 71.360 8.802 -92.921 1.00 69.19 509 LYS A CA 1
ATOM 4167 C C . LYS A 1 509 ? 71.226 8.475 -91.431 1.00 69.19 509 LYS A C 1
ATOM 4169 O O . LYS A 1 509 ? 70.295 7.762 -91.063 1.00 69.19 509 LYS A O 1
ATOM 4174 N N . ASN A 1 510 ? 72.105 9.021 -90.589 1.00 75.25 510 ASN A N 1
ATOM 4175 C CA . ASN A 1 510 ? 72.070 8.795 -89.142 1.00 75.25 510 ASN A CA 1
ATOM 4176 C C . ASN A 1 510 ? 70.806 9.385 -88.500 1.00 75.25 510 ASN A C 1
ATOM 4178 O O . ASN A 1 510 ? 70.169 8.725 -87.681 1.00 75.25 510 ASN A O 1
ATOM 4182 N N . VAL A 1 511 ? 70.398 10.591 -88.906 1.00 74.62 511 VAL A N 1
ATOM 4183 C CA . VAL A 1 511 ? 69.173 11.217 -88.385 1.00 74.62 511 VAL A CA 1
ATOM 4184 C C . VAL A 1 511 ? 67.919 10.442 -88.825 1.00 74.62 511 VAL A C 1
ATOM 4186 O O . VAL A 1 511 ? 67.009 10.233 -88.027 1.00 74.62 511 VAL A O 1
ATOM 4189 N N . MET A 1 512 ? 67.873 9.921 -90.057 1.00 73.50 512 MET A N 1
ATOM 4190 C CA . MET A 1 512 ? 66.777 9.039 -90.494 1.00 73.50 512 MET A CA 1
ATOM 4191 C C . MET A 1 512 ? 66.719 7.713 -89.726 1.00 73.50 512 MET A C 1
ATOM 4193 O O . MET A 1 512 ? 65.629 7.229 -89.428 1.00 73.50 512 MET A O 1
ATOM 4197 N N . GLU A 1 513 ? 67.871 7.115 -89.413 1.00 74.50 513 GLU A N 1
ATOM 4198 C CA . GLU A 1 513 ? 67.950 5.897 -88.597 1.00 74.50 513 GLU A CA 1
ATOM 4199 C C . GLU A 1 513 ? 67.425 6.156 -87.185 1.00 74.50 513 GLU A C 1
ATOM 4201 O O . GLU A 1 513 ? 66.593 5.400 -86.682 1.00 74.50 513 GLU A O 1
ATOM 4206 N N . ARG A 1 514 ? 67.792 7.305 -86.611 1.00 78.81 514 ARG A N 1
ATOM 4207 C CA . ARG A 1 514 ? 67.280 7.764 -85.324 1.00 78.81 514 ARG A CA 1
ATOM 4208 C C . ARG A 1 514 ? 65.765 7.989 -85.340 1.00 78.81 514 ARG A C 1
ATOM 4210 O O . ARG A 1 514 ? 65.083 7.491 -84.449 1.00 78.81 514 ARG A O 1
ATOM 4217 N N . ILE A 1 515 ? 65.220 8.662 -86.356 1.00 78.12 515 ILE A N 1
ATOM 4218 C CA . ILE A 1 515 ? 63.766 8.860 -86.514 1.00 78.12 515 ILE A CA 1
ATOM 4219 C C . ILE A 1 515 ? 63.039 7.529 -86.634 1.00 78.12 515 ILE A C 1
ATOM 4221 O O . ILE A 1 515 ? 62.014 7.341 -85.987 1.00 78.12 515 ILE A O 1
ATOM 4225 N N . PHE A 1 516 ? 63.556 6.594 -87.430 1.00 72.06 516 PHE A N 1
ATOM 4226 C CA . PHE A 1 516 ? 62.928 5.289 -87.615 1.00 72.06 516 PHE A CA 1
ATOM 4227 C C . PHE A 1 516 ? 62.905 4.477 -86.311 1.00 72.06 516 PHE A C 1
ATOM 4229 O O . PHE A 1 516 ? 61.869 3.923 -85.945 1.00 72.06 516 PHE A O 1
ATOM 4236 N N . GLU A 1 517 ? 64.016 4.450 -85.571 1.00 78.06 517 GLU A N 1
ATOM 4237 C CA . GLU A 1 517 ? 64.085 3.800 -84.258 1.00 78.06 517 GLU A CA 1
ATOM 4238 C C . GLU A 1 517 ? 63.130 4.427 -83.241 1.00 78.06 517 GLU A C 1
ATOM 4240 O O . GLU A 1 517 ? 62.462 3.710 -82.498 1.00 78.06 517 GLU A O 1
ATOM 4245 N N . LEU A 1 518 ? 63.067 5.758 -83.190 1.00 78.69 518 LEU A N 1
ATOM 4246 C CA . LEU A 1 518 ? 62.193 6.475 -82.268 1.00 78.69 518 LEU A CA 1
ATOM 4247 C C . LEU A 1 518 ? 60.717 6.319 -82.645 1.00 78.69 518 LEU A C 1
ATOM 4249 O O . LEU A 1 518 ? 59.903 6.088 -81.763 1.00 78.69 518 LEU A O 1
ATOM 4253 N N . THR A 1 519 ? 60.377 6.345 -83.935 1.00 71.75 519 THR A N 1
ATOM 4254 C CA . THR A 1 519 ? 59.002 6.137 -84.424 1.00 71.75 519 THR A CA 1
ATOM 4255 C C . THR A 1 519 ? 58.500 4.740 -84.056 1.00 71.75 519 THR A C 1
ATOM 4257 O O . THR A 1 519 ? 57.412 4.601 -83.508 1.00 71.75 519 THR A O 1
ATOM 4260 N N . ASN A 1 520 ? 59.327 3.704 -84.239 1.00 73.75 520 ASN A N 1
ATOM 4261 C CA . ASN A 1 520 ? 58.974 2.349 -83.805 1.00 73.75 520 ASN A CA 1
ATOM 4262 C C . ASN A 1 520 ? 58.845 2.241 -82.275 1.00 73.75 520 ASN A C 1
ATOM 4264 O O . ASN A 1 520 ? 58.036 1.458 -81.787 1.00 73.75 520 ASN A O 1
ATOM 4268 N N . LYS A 1 521 ? 59.611 3.031 -81.506 1.00 76.00 521 LYS A N 1
ATOM 4269 C CA . LYS A 1 521 ? 59.453 3.122 -80.044 1.00 76.00 521 LYS A CA 1
ATOM 4270 C C . LYS A 1 521 ? 58.163 3.836 -79.636 1.00 76.00 521 LYS A C 1
ATOM 4272 O O . LYS A 1 521 ? 57.583 3.440 -78.632 1.00 76.00 521 LYS A O 1
ATOM 4277 N N . VAL A 1 522 ? 57.707 4.850 -80.379 1.00 70.62 522 VAL A N 1
ATOM 4278 C CA . VAL A 1 522 ? 56.388 5.480 -80.166 1.00 70.62 522 VAL A CA 1
ATOM 4279 C C . VAL A 1 522 ? 55.281 4.450 -80.396 1.00 70.62 522 VAL A C 1
ATOM 4281 O O . VAL A 1 522 ? 54.442 4.263 -79.518 1.00 70.62 522 VAL A O 1
ATOM 4284 N N . ASP A 1 523 ? 55.325 3.718 -81.511 1.00 65.44 523 ASP A N 1
ATOM 4285 C CA . ASP A 1 523 ? 54.347 2.664 -81.815 1.00 65.44 523 ASP A CA 1
ATOM 4286 C C . ASP A 1 523 ? 54.356 1.542 -80.766 1.00 65.44 523 ASP A C 1
ATOM 4288 O O . ASP A 1 523 ? 53.298 1.129 -80.287 1.00 65.44 523 ASP A O 1
ATOM 4292 N N . ASP A 1 524 ? 55.535 1.086 -80.328 1.00 66.31 524 ASP A N 1
ATOM 4293 C CA . ASP A 1 524 ? 55.648 0.075 -79.271 1.00 66.31 524 ASP A CA 1
ATOM 4294 C C . ASP A 1 524 ? 55.114 0.581 -77.917 1.00 66.31 524 ASP A C 1
ATOM 4296 O O . ASP A 1 524 ? 54.433 -0.170 -77.213 1.00 66.31 524 ASP A O 1
ATOM 4300 N N . SER A 1 525 ? 55.357 1.847 -77.563 1.00 64.56 525 SER A N 1
ATOM 4301 C CA . SER A 1 525 ? 54.839 2.473 -76.335 1.00 64.56 525 SER A CA 1
ATOM 4302 C C . SER A 1 525 ? 53.324 2.718 -76.373 1.00 64.56 525 SER A C 1
ATOM 4304 O O . SER A 1 525 ? 52.691 2.757 -75.321 1.00 64.56 525 SER A O 1
ATOM 4306 N N . ILE A 1 526 ? 52.722 2.830 -77.563 1.00 61.09 526 ILE A N 1
ATOM 4307 C CA . ILE A 1 526 ? 51.289 3.105 -77.763 1.00 61.09 526 ILE A CA 1
ATOM 4308 C C . ILE A 1 526 ? 50.455 1.827 -77.996 1.00 61.09 526 ILE A C 1
ATOM 4310 O O . ILE A 1 526 ? 49.274 1.801 -77.641 1.00 61.09 526 ILE A O 1
ATOM 4314 N N . VAL A 1 527 ? 51.023 0.771 -78.599 1.00 53.53 527 VAL A N 1
ATOM 4315 C CA . VAL A 1 527 ? 50.293 -0.448 -79.025 1.00 53.53 527 VAL A CA 1
ATOM 4316 C C . VAL A 1 527 ? 50.500 -1.650 -78.085 1.00 53.53 527 VAL A C 1
ATOM 4318 O O . VAL A 1 527 ? 49.564 -2.419 -77.874 1.00 53.53 527 VAL A O 1
ATOM 4321 N N . LYS A 1 528 ? 51.659 -1.801 -77.419 1.00 53.19 528 LYS A N 1
ATOM 4322 C CA . LYS A 1 528 ? 51.875 -2.859 -76.401 1.00 53.19 528 LYS A CA 1
ATOM 4323 C C . LYS A 1 528 ? 51.403 -2.590 -74.960 1.00 53.19 528 LYS A C 1
ATOM 4325 O O . LYS A 1 528 ? 51.428 -3.562 -74.193 1.00 53.19 528 LYS A O 1
ATOM 4330 N N . PRO A 1 529 ? 50.968 -1.390 -74.518 1.00 51.69 529 PRO A N 1
ATOM 4331 C CA . PRO A 1 529 ? 50.517 -1.247 -73.141 1.00 51.69 529 PRO A CA 1
ATOM 4332 C C . PRO A 1 529 ? 49.272 -2.106 -72.874 1.00 51.69 529 PRO A C 1
ATOM 4334 O O . PRO A 1 529 ? 49.110 -2.521 -71.731 1.00 51.69 529 PRO A O 1
ATOM 4337 N N . GLU A 1 530 ? 48.488 -2.479 -73.904 1.00 50.66 530 GLU A N 1
ATOM 4338 C CA . GLU A 1 530 ? 47.319 -3.378 -73.824 1.00 50.66 530 GLU A CA 1
ATOM 4339 C C . GLU A 1 530 ? 47.485 -4.592 -72.929 1.00 50.66 530 GLU A C 1
ATOM 4341 O O . GLU A 1 530 ? 46.871 -4.689 -71.867 1.00 50.66 530 GLU A O 1
ATOM 4346 N N . SER A 1 531 ? 48.430 -5.460 -73.249 1.00 55.25 531 SER A N 1
ATOM 4347 C CA . SER A 1 531 ? 48.631 -6.668 -72.454 1.00 55.25 531 SER A CA 1
ATOM 4348 C C . SER A 1 531 ? 49.189 -6.397 -71.046 1.00 55.25 531 SER A C 1
ATOM 4350 O O . SER A 1 531 ? 48.969 -7.201 -70.134 1.00 55.25 531 SER A O 1
ATOM 4352 N N . LYS A 1 532 ? 49.920 -5.292 -70.850 1.00 56.19 532 LYS A N 1
ATOM 4353 C CA . LYS A 1 532 ? 50.550 -4.946 -69.566 1.00 56.19 532 LYS A CA 1
ATOM 4354 C C . LYS A 1 532 ? 49.535 -4.330 -68.602 1.00 56.19 532 LYS A C 1
ATOM 4356 O O . LYS A 1 532 ? 49.518 -4.714 -67.431 1.00 56.19 532 LYS A O 1
ATOM 4361 N N . TRP A 1 533 ? 48.668 -3.441 -69.087 1.00 54.12 533 TRP A N 1
ATOM 4362 C CA . TRP A 1 533 ? 47.613 -2.831 -68.279 1.00 54.12 533 TRP A CA 1
ATOM 4363 C C . TRP A 1 533 ? 46.528 -3.832 -67.919 1.00 54.12 533 TRP A C 1
ATOM 4365 O O . TRP A 1 533 ? 46.029 -3.812 -66.801 1.00 54.12 533 TRP A O 1
ATOM 4375 N N . GLU A 1 534 ? 46.215 -4.762 -68.813 1.00 58.00 534 GLU A N 1
ATOM 4376 C CA . GLU A 1 534 ? 45.193 -5.780 -68.580 1.00 58.00 534 GLU A CA 1
ATOM 4377 C C . GLU A 1 534 ? 45.620 -6.742 -67.469 1.00 58.00 534 GLU A C 1
ATOM 4379 O O . GLU A 1 534 ? 44.849 -7.040 -66.557 1.00 58.00 534 GLU A O 1
ATOM 4384 N N . LYS A 1 535 ? 46.896 -7.146 -67.482 1.00 67.38 535 LYS A N 1
ATOM 4385 C CA . LYS A 1 535 ? 47.497 -7.969 -66.431 1.00 67.38 535 LYS A CA 1
ATOM 4386 C C . LYS A 1 535 ? 47.537 -7.243 -65.087 1.00 67.38 535 LYS A C 1
ATOM 4388 O O . LYS A 1 535 ? 47.157 -7.823 -64.075 1.00 67.38 535 LYS A O 1
ATOM 4393 N N . LYS A 1 536 ? 47.983 -5.986 -65.075 1.00 64.19 536 LYS A N 1
ATOM 4394 C CA . LYS A 1 536 ? 48.158 -5.223 -63.836 1.00 64.19 536 LYS A CA 1
ATOM 4395 C C . LYS A 1 536 ? 46.828 -4.752 -63.240 1.00 64.19 536 LYS A C 1
ATOM 4397 O O . LYS A 1 536 ? 46.691 -4.766 -62.026 1.00 64.19 536 LYS A O 1
ATOM 4402 N N . ARG A 1 537 ? 45.825 -4.455 -64.077 1.00 59.00 537 ARG A N 1
ATOM 4403 C CA . ARG A 1 537 ? 44.425 -4.234 -63.671 1.00 59.00 537 ARG A CA 1
ATOM 4404 C C . ARG A 1 537 ? 43.864 -5.455 -62.956 1.00 59.00 537 ARG A C 1
ATOM 4406 O O . ARG A 1 537 ? 43.301 -5.329 -61.880 1.00 59.00 537 ARG A O 1
ATOM 4413 N N . VAL A 1 538 ? 44.040 -6.641 -63.538 1.00 66.56 538 VAL A N 1
ATOM 4414 C CA . VAL A 1 538 ? 43.599 -7.884 -62.892 1.00 66.56 538 VAL A CA 1
ATOM 4415 C C . VAL A 1 538 ? 44.361 -8.109 -61.582 1.00 66.56 538 VAL A C 1
ATOM 4417 O O . VAL A 1 538 ? 43.775 -8.564 -60.607 1.00 66.56 538 VAL A O 1
ATOM 4420 N N . GLU A 1 539 ? 45.645 -7.760 -61.516 1.00 71.50 539 GLU A N 1
ATOM 4421 C CA . GLU A 1 539 ? 46.458 -7.886 -60.301 1.00 71.50 539 GLU A CA 1
ATOM 4422 C C . GLU A 1 539 ? 45.998 -6.939 -59.177 1.00 71.50 539 GLU A C 1
ATOM 4424 O O . GLU A 1 539 ? 45.837 -7.383 -58.039 1.00 71.50 539 GLU A O 1
ATOM 4429 N N . THR A 1 540 ? 45.683 -5.676 -59.485 1.00 62.62 540 THR A N 1
ATOM 4430 C CA . THR A 1 540 ? 45.136 -4.719 -58.508 1.00 62.62 540 THR A CA 1
ATOM 4431 C C . THR A 1 540 ? 43.699 -5.051 -58.113 1.00 62.62 540 THR A C 1
ATOM 4433 O O . THR A 1 540 ? 43.376 -4.995 -56.928 1.00 62.62 540 THR A O 1
ATOM 4436 N N . GLU A 1 541 ? 42.846 -5.472 -59.051 1.00 65.94 541 GLU A N 1
ATOM 4437 C CA . GLU A 1 541 ? 41.498 -5.976 -58.753 1.00 65.94 541 GLU A CA 1
ATOM 4438 C C . GLU A 1 541 ? 41.556 -7.196 -57.827 1.00 65.94 541 GLU A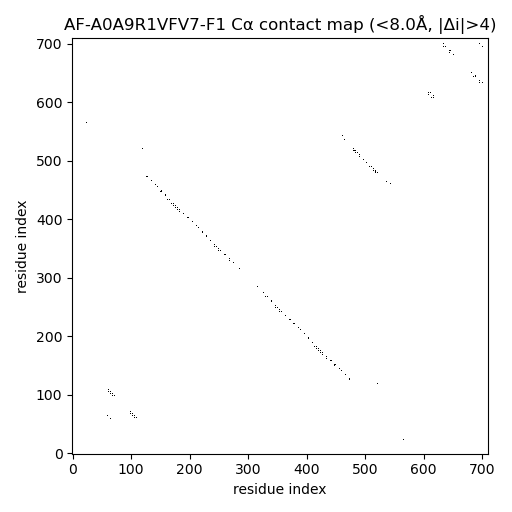 C 1
ATOM 4440 O O . GLU A 1 541 ? 40.800 -7.274 -56.858 1.00 65.94 541 GLU A O 1
ATOM 4445 N N . LEU A 1 542 ? 42.483 -8.130 -58.070 1.00 72.31 542 LEU A N 1
ATOM 4446 C CA . LEU A 1 542 ? 42.698 -9.284 -57.200 1.00 72.31 542 LEU A CA 1
ATOM 4447 C C . LEU A 1 542 ? 43.191 -8.878 -55.811 1.00 72.31 542 LEU A C 1
ATOM 4449 O O . LEU A 1 542 ? 42.751 -9.476 -54.829 1.00 72.31 542 LEU A O 1
ATOM 4453 N N . ASP A 1 543 ? 44.069 -7.884 -55.699 1.00 71.50 543 ASP A N 1
ATOM 4454 C CA . ASP A 1 543 ? 44.534 -7.381 -54.404 1.00 71.50 543 ASP A CA 1
ATOM 4455 C C . ASP A 1 543 ? 43.427 -6.641 -53.637 1.00 71.50 543 ASP A C 1
ATOM 4457 O O . ASP A 1 543 ? 43.274 -6.862 -52.431 1.00 71.50 543 ASP A O 1
ATOM 4461 N N . VAL A 1 544 ? 42.587 -5.858 -54.322 1.00 64.62 544 VAL A N 1
ATOM 4462 C CA . VAL A 1 544 ? 41.393 -5.225 -53.737 1.00 64.62 544 VAL A CA 1
ATOM 4463 C C . VAL A 1 544 ? 40.400 -6.290 -53.270 1.00 64.62 544 VAL A C 1
ATOM 4465 O O . VAL A 1 544 ? 40.007 -6.274 -52.104 1.00 64.62 544 VAL A O 1
ATOM 4468 N N . ILE A 1 545 ? 40.061 -7.272 -54.114 1.00 69.75 545 ILE A N 1
ATOM 4469 C CA . ILE A 1 545 ? 39.176 -8.393 -53.753 1.00 69.75 545 ILE A CA 1
ATOM 4470 C C . ILE A 1 545 ? 39.747 -9.167 -52.564 1.00 69.75 545 ILE A C 1
ATOM 4472 O O . ILE A 1 545 ? 39.004 -9.519 -51.649 1.00 69.75 545 ILE A O 1
ATOM 4476 N N . ARG A 1 546 ? 41.061 -9.409 -52.529 1.00 73.06 546 ARG A N 1
ATOM 4477 C CA . ARG A 1 546 ? 41.730 -10.083 -51.409 1.00 73.06 546 ARG A CA 1
ATOM 4478 C C . ARG A 1 546 ? 41.649 -9.252 -50.127 1.00 73.06 546 ARG A C 1
ATOM 4480 O O . ARG A 1 546 ? 41.432 -9.818 -49.058 1.00 73.06 546 ARG A O 1
ATOM 4487 N N . GLY A 1 547 ? 41.774 -7.929 -50.219 1.00 66.38 547 GLY A N 1
ATOM 4488 C CA . GLY A 1 547 ? 41.553 -7.003 -49.106 1.00 66.38 547 GLY A CA 1
ATOM 4489 C C . GLY A 1 547 ? 40.112 -7.037 -48.588 1.00 66.38 547 GLY A C 1
ATOM 4490 O O . GLY A 1 547 ? 39.893 -7.192 -47.386 1.00 66.38 547 GLY A O 1
ATOM 4491 N N . THR A 1 548 ? 39.123 -6.977 -49.485 1.00 66.12 548 THR A N 1
ATOM 4492 C CA . THR A 1 548 ? 37.696 -7.078 -49.139 1.00 66.12 548 THR A CA 1
ATOM 4493 C C . THR A 1 548 ? 37.345 -8.443 -48.545 1.00 66.12 548 THR A C 1
ATOM 4495 O O . THR A 1 548 ? 36.564 -8.520 -47.598 1.00 66.12 548 THR A O 1
ATOM 4498 N N . LEU A 1 549 ? 37.929 -9.525 -49.068 1.00 73.25 549 LEU A N 1
ATOM 4499 C CA . LEU A 1 549 ? 37.736 -10.878 -48.552 1.00 73.25 549 LEU A CA 1
ATOM 4500 C C . LEU A 1 549 ? 38.278 -10.998 -47.126 1.00 73.25 549 LEU A C 1
ATOM 4502 O O . LEU A 1 549 ? 37.563 -11.485 -46.261 1.00 73.25 549 LEU A O 1
ATOM 4506 N N . ARG A 1 550 ? 39.483 -10.479 -46.854 1.00 75.69 550 ARG A N 1
ATOM 4507 C CA . ARG A 1 550 ? 40.061 -10.454 -45.498 1.00 75.69 550 ARG A CA 1
ATOM 4508 C C . ARG A 1 550 ? 39.203 -9.665 -44.510 1.00 75.69 550 ARG A C 1
ATOM 4510 O O . ARG A 1 550 ? 39.066 -10.076 -43.361 1.00 75.69 550 ARG A O 1
ATOM 4517 N N . LEU A 1 551 ? 38.612 -8.549 -44.942 1.00 71.38 551 LEU A N 1
ATOM 4518 C CA . LEU A 1 551 ? 37.693 -7.781 -44.099 1.00 71.38 551 LEU A CA 1
ATOM 4519 C C . LEU A 1 551 ? 36.433 -8.594 -43.769 1.00 71.38 551 LEU A C 1
ATOM 4521 O O . LEU A 1 551 ? 36.055 -8.690 -42.605 1.00 71.38 551 LEU A O 1
ATOM 4525 N N . ARG A 1 552 ? 35.843 -9.254 -44.773 1.00 70.56 552 ARG A N 1
ATOM 4526 C CA . ARG A 1 552 ? 34.693 -10.152 -44.586 1.00 70.56 552 ARG A CA 1
ATOM 4527 C C . ARG A 1 552 ? 35.019 -11.371 -43.733 1.00 70.56 552 ARG A C 1
ATOM 4529 O O . ARG A 1 552 ? 34.198 -11.768 -42.917 1.00 70.56 552 ARG A O 1
ATOM 4536 N N . GLU A 1 553 ? 36.210 -11.945 -43.862 1.00 75.56 553 GLU A N 1
ATOM 4537 C CA . GLU A 1 553 ? 36.691 -12.998 -42.961 1.00 75.56 553 GLU A CA 1
ATOM 4538 C C . GLU A 1 553 ? 36.766 -12.490 -41.517 1.00 75.56 553 GLU A C 1
ATOM 4540 O O . GLU A 1 553 ? 36.332 -13.183 -40.597 1.00 75.56 553 GLU A O 1
ATOM 4545 N N . PHE A 1 554 ? 37.247 -11.262 -41.306 1.00 71.50 554 PHE A N 1
ATOM 4546 C CA . PHE A 1 554 ? 37.297 -10.650 -39.981 1.00 71.50 554 PHE A CA 1
ATOM 4547 C C . PHE A 1 554 ? 35.897 -10.373 -39.405 1.00 71.50 554 PHE A C 1
ATOM 4549 O O . PHE A 1 554 ? 35.662 -10.625 -38.222 1.00 71.50 554 PHE A O 1
ATOM 4556 N N . GLU A 1 555 ? 34.946 -9.918 -40.225 1.00 74.25 555 GLU A N 1
ATOM 4557 C CA . GLU A 1 555 ? 33.534 -9.762 -39.844 1.00 74.25 555 GLU A CA 1
ATOM 4558 C C . GLU A 1 555 ? 32.895 -11.102 -39.480 1.00 74.25 555 GLU A C 1
ATOM 4560 O O . GLU A 1 555 ? 32.301 -11.222 -38.412 1.00 74.25 555 GLU A O 1
ATOM 4565 N N . VAL A 1 556 ? 33.082 -12.138 -40.303 1.00 79.06 556 VAL A N 1
ATOM 4566 C CA . VAL A 1 556 ? 32.585 -13.492 -40.019 1.00 79.06 556 VAL A CA 1
ATOM 4567 C C . VAL A 1 556 ? 33.174 -14.022 -38.713 1.00 79.06 556 VAL A C 1
ATOM 4569 O O . VAL A 1 556 ? 32.449 -14.608 -37.910 1.00 79.06 556 VAL A O 1
ATOM 4572 N N . LEU A 1 557 ? 34.465 -13.797 -38.453 1.00 84.88 557 LEU A N 1
ATOM 4573 C CA . LEU A 1 557 ? 35.100 -14.177 -37.189 1.00 84.88 557 LEU A CA 1
ATOM 4574 C C . LEU A 1 557 ? 34.534 -13.396 -35.996 1.00 84.88 557 LEU A C 1
ATOM 4576 O O . LEU A 1 557 ? 34.301 -13.991 -34.940 1.00 84.88 557 LEU A O 1
ATOM 4580 N N . ARG A 1 558 ? 34.272 -12.093 -36.153 1.00 78.56 558 ARG A N 1
ATOM 4581 C CA . ARG A 1 558 ? 33.626 -11.267 -35.123 1.00 78.56 558 ARG A CA 1
ATOM 4582 C C . ARG A 1 558 ? 32.213 -11.773 -34.828 1.00 78.56 558 ARG A C 1
ATOM 4584 O O . ARG A 1 558 ? 31.926 -12.071 -33.672 1.00 78.56 558 ARG A O 1
ATOM 4591 N N . SER A 1 559 ? 31.378 -11.947 -35.852 1.00 76.50 559 SER A N 1
ATOM 4592 C CA . SER A 1 559 ? 30.024 -12.492 -35.710 1.00 76.50 559 SER A CA 1
ATOM 4593 C C . SER A 1 559 ? 30.041 -13.896 -35.106 1.00 76.50 559 SER A C 1
ATOM 4595 O O . SER A 1 559 ? 29.215 -14.207 -34.257 1.00 76.50 559 SER A O 1
ATOM 4597 N N . ARG A 1 560 ? 31.011 -14.746 -35.466 1.00 81.06 560 ARG A N 1
ATOM 4598 C CA . ARG A 1 560 ? 31.162 -16.082 -34.869 1.00 81.06 560 ARG A CA 1
ATOM 4599 C C . ARG A 1 560 ? 31.487 -16.019 -33.377 1.00 81.06 560 ARG A C 1
ATOM 4601 O O . ARG A 1 560 ? 30.932 -16.798 -32.608 1.00 81.06 560 ARG A O 1
ATOM 4608 N N . ARG A 1 561 ? 32.361 -15.101 -32.952 1.00 83.75 561 ARG A N 1
ATOM 4609 C CA . ARG A 1 561 ? 32.657 -14.883 -31.526 1.00 83.75 561 ARG A CA 1
ATOM 4610 C C . ARG A 1 561 ? 31.439 -14.340 -30.776 1.00 83.75 561 ARG A C 1
ATOM 4612 O O . ARG A 1 561 ? 31.176 -14.768 -29.660 1.00 83.75 561 ARG A O 1
ATOM 4619 N N . GLU A 1 562 ? 30.690 -13.431 -31.382 1.00 85.56 562 GLU A N 1
ATOM 4620 C CA . GLU A 1 562 ? 29.464 -12.887 -30.800 1.00 85.56 562 GLU A CA 1
ATOM 4621 C C . GLU A 1 562 ? 28.365 -13.949 -30.655 1.00 85.56 562 GLU A C 1
ATOM 4623 O O . GLU A 1 562 ? 27.727 -14.029 -29.606 1.00 85.56 562 GLU A O 1
ATOM 4628 N N . ILE A 1 563 ? 28.201 -14.821 -31.655 1.00 85.06 563 ILE A N 1
ATOM 4629 C CA . ILE A 1 563 ? 27.314 -15.990 -31.579 1.00 85.06 563 ILE A CA 1
ATOM 4630 C C . ILE A 1 563 ? 27.726 -16.899 -30.421 1.00 85.06 563 ILE A C 1
ATOM 4632 O O . ILE A 1 563 ? 26.868 -17.231 -29.613 1.00 85.06 563 ILE A O 1
ATOM 4636 N N . MET A 1 564 ? 29.014 -17.227 -30.283 1.00 88.06 564 MET A N 1
ATOM 4637 C CA . MET A 1 564 ? 29.520 -18.053 -29.175 1.00 88.06 564 MET A CA 1
ATOM 4638 C C . MET A 1 564 ? 29.179 -17.444 -27.804 1.00 88.06 564 MET A C 1
ATOM 4640 O O . MET A 1 564 ? 28.637 -18.124 -26.941 1.00 88.06 564 MET A O 1
ATOM 4644 N N . ILE A 1 565 ? 29.392 -16.134 -27.620 1.00 86.69 565 ILE A N 1
ATOM 4645 C CA . ILE A 1 565 ? 29.023 -15.436 -26.374 1.00 86.69 565 ILE A CA 1
ATOM 4646 C C . ILE A 1 565 ? 27.508 -15.501 -26.137 1.00 86.69 565 ILE A C 1
ATOM 4648 O O . ILE A 1 565 ? 27.053 -15.686 -25.006 1.00 86.69 565 ILE A O 1
ATOM 4652 N N . LYS A 1 566 ? 26.699 -15.326 -27.189 1.00 88.38 566 LYS A N 1
ATOM 4653 C CA . LYS A 1 566 ? 25.239 -15.440 -27.089 1.00 88.38 566 LYS A CA 1
ATOM 4654 C C . LYS A 1 566 ? 24.820 -16.875 -26.758 1.00 88.38 566 LYS A C 1
ATOM 4656 O O . LYS A 1 566 ? 23.867 -17.023 -25.994 1.00 88.38 566 LYS A O 1
ATOM 4661 N N . GLU A 1 567 ? 25.466 -17.898 -27.313 1.00 85.56 567 GLU A N 1
ATOM 4662 C CA . GLU A 1 567 ? 25.229 -19.317 -27.008 1.00 85.56 567 GLU A CA 1
ATOM 4663 C C . GLU A 1 567 ? 25.509 -19.612 -25.531 1.00 85.56 567 GLU A C 1
ATOM 4665 O O . GLU A 1 567 ? 24.624 -20.134 -24.855 1.00 85.56 567 GLU A O 1
ATOM 4670 N N . ASP A 1 568 ? 26.647 -19.159 -24.997 1.00 89.62 568 ASP A N 1
ATOM 4671 C CA . ASP A 1 568 ? 26.996 -19.309 -23.577 1.00 89.62 568 ASP A CA 1
ATOM 4672 C C . ASP A 1 568 ? 25.991 -18.600 -22.653 1.00 89.62 568 ASP A C 1
ATOM 4674 O O . ASP A 1 568 ? 25.544 -19.167 -21.655 1.00 89.62 568 ASP A O 1
ATOM 4678 N N . LYS A 1 569 ? 25.565 -17.376 -23.007 1.00 90.06 569 LYS A N 1
ATOM 4679 C CA . LYS A 1 569 ? 24.517 -16.655 -22.261 1.00 90.06 569 LYS A CA 1
ATOM 4680 C C . LYS A 1 569 ? 23.205 -17.437 -22.231 1.00 90.06 569 LYS A C 1
ATOM 4682 O O . LYS A 1 569 ? 22.572 -17.506 -21.184 1.00 90.06 569 LYS A O 1
ATOM 4687 N N . VAL A 1 570 ? 22.785 -18.020 -23.358 1.00 89.44 570 VAL A N 1
ATOM 4688 C CA . VAL A 1 570 ? 21.559 -18.833 -23.374 1.00 89.44 570 VAL A CA 1
ATOM 4689 C C . VAL A 1 570 ? 21.712 -20.110 -22.586 1.00 89.44 570 VAL A C 1
ATOM 4691 O O . VAL A 1 570 ? 20.772 -20.476 -21.896 1.00 89.44 570 VAL A O 1
ATOM 4694 N N . LYS A 1 571 ? 22.879 -20.749 -22.634 1.00 94.69 571 LYS A N 1
ATOM 4695 C CA . LYS A 1 571 ? 23.150 -21.916 -21.805 1.00 94.69 571 LYS A CA 1
ATOM 4696 C C . LYS A 1 571 ? 22.981 -21.588 -20.317 1.00 94.69 571 LYS A C 1
ATOM 4698 O O . LYS A 1 571 ? 22.264 -22.300 -19.630 1.00 94.69 571 LYS A O 1
ATOM 4703 N N . SER A 1 572 ? 23.534 -20.465 -19.853 1.00 91.75 572 SER A N 1
ATOM 4704 C CA . SER A 1 572 ? 23.363 -20.016 -18.463 1.00 91.75 572 SER A CA 1
ATOM 4705 C C . SER A 1 572 ? 21.908 -19.674 -18.109 1.00 91.75 572 SER A C 1
ATOM 4707 O O . SER A 1 572 ? 21.465 -19.950 -16.999 1.00 91.75 572 SER A O 1
ATOM 4709 N N . VAL A 1 573 ? 21.149 -19.071 -19.032 1.00 93.25 573 VAL A N 1
ATOM 4710 C CA . VAL A 1 573 ? 19.717 -18.792 -18.811 1.00 93.25 573 VAL A CA 1
ATOM 4711 C C . VAL A 1 573 ? 18.901 -20.083 -18.749 1.00 93.25 573 VAL A C 1
ATOM 4713 O O . VAL A 1 573 ? 17.998 -20.169 -17.927 1.00 93.25 573 VAL A O 1
ATOM 4716 N N . LEU A 1 574 ? 19.221 -21.075 -19.584 1.00 91.50 574 LEU A N 1
ATOM 4717 C CA . LEU A 1 574 ? 18.580 -22.389 -19.545 1.00 91.50 574 LEU A CA 1
ATOM 4718 C C . LEU A 1 574 ? 18.873 -23.115 -18.230 1.00 91.50 574 LEU A C 1
ATOM 4720 O O . LEU A 1 574 ? 17.937 -23.603 -17.617 1.00 91.50 574 LEU A O 1
ATOM 4724 N N . GLU A 1 575 ? 20.121 -23.106 -17.751 1.00 94.44 575 GLU A N 1
ATOM 4725 C CA . GLU A 1 575 ? 20.474 -23.685 -16.441 1.00 94.44 575 GLU A CA 1
ATOM 4726 C C . GLU A 1 575 ? 19.663 -23.045 -15.299 1.00 94.44 575 GLU A C 1
ATOM 4728 O O . GLU A 1 575 ? 19.082 -23.753 -14.484 1.00 94.44 575 GLU A O 1
ATOM 4733 N N . LYS A 1 576 ? 19.520 -21.712 -15.285 1.00 94.69 576 LYS A N 1
ATOM 4734 C CA . LYS A 1 576 ? 18.681 -21.014 -14.290 1.00 94.69 576 LYS A CA 1
ATOM 4735 C C . LYS A 1 576 ? 17.191 -21.326 -14.413 1.00 94.69 576 LYS A C 1
ATOM 4737 O O . LYS A 1 576 ? 16.464 -21.260 -13.424 1.00 94.69 576 LYS A O 1
ATOM 4742 N N . LEU A 1 577 ? 16.709 -21.569 -15.631 1.00 93.75 577 LEU A N 1
ATOM 4743 C CA . LEU A 1 577 ? 15.316 -21.937 -15.858 1.00 93.75 577 LEU A CA 1
ATOM 4744 C C . LEU A 1 577 ? 15.048 -23.351 -15.335 1.00 93.75 577 LEU A C 1
ATOM 4746 O O . LEU A 1 577 ? 14.051 -23.535 -14.648 1.00 93.75 577 LEU A O 1
ATOM 4750 N N . ASP A 1 578 ? 15.964 -24.291 -15.581 1.00 94.12 578 ASP A N 1
ATOM 4751 C CA . ASP A 1 578 ? 15.915 -25.644 -15.016 1.00 94.12 578 ASP A CA 1
ATOM 4752 C C . ASP A 1 578 ? 15.945 -25.605 -13.478 1.00 94.12 578 ASP A C 1
ATOM 4754 O O . ASP A 1 578 ? 15.165 -26.298 -12.830 1.00 94.12 578 ASP A O 1
ATOM 4758 N N . GLU A 1 579 ? 16.797 -24.770 -12.869 1.00 95.44 579 GLU A N 1
ATOM 4759 C CA . GLU A 1 579 ? 16.811 -24.557 -11.411 1.00 95.44 579 GLU A CA 1
ATOM 4760 C C . GLU A 1 579 ? 15.441 -24.089 -10.900 1.00 95.44 579 GLU A C 1
ATOM 4762 O O . GLU A 1 579 ? 14.895 -24.677 -9.970 1.00 95.44 579 GLU A O 1
ATOM 4767 N N . ARG A 1 580 ? 14.840 -23.085 -11.551 1.00 92.75 580 ARG A N 1
ATOM 4768 C CA . ARG A 1 580 ? 13.508 -22.572 -11.190 1.00 92.75 580 ARG A CA 1
ATOM 4769 C C . ARG A 1 580 ? 12.397 -23.593 -11.391 1.00 92.75 580 ARG A C 1
ATOM 4771 O O . ARG A 1 580 ? 11.451 -23.626 -10.609 1.00 92.75 580 ARG A O 1
ATOM 4778 N N . GLU A 1 581 ? 12.481 -24.399 -12.441 1.00 93.94 581 GLU A N 1
ATOM 4779 C CA . GLU A 1 581 ? 11.520 -25.468 -12.698 1.00 93.94 581 GLU A CA 1
ATOM 4780 C C . GLU A 1 581 ? 11.617 -26.561 -11.626 1.00 93.94 581 GLU A C 1
ATOM 4782 O O . GLU A 1 581 ? 10.584 -27.023 -11.141 1.00 93.94 581 GLU A O 1
ATOM 4787 N N . ASN A 1 582 ? 12.832 -26.897 -11.179 1.00 94.94 582 ASN A N 1
ATOM 4788 C CA . ASN A 1 582 ? 13.053 -27.814 -10.062 1.00 94.94 582 ASN A CA 1
ATOM 4789 C C . ASN A 1 582 ? 12.537 -27.242 -8.731 1.00 94.94 582 ASN A C 1
ATOM 4791 O O . ASN A 1 582 ? 11.817 -27.946 -8.029 1.00 94.94 582 ASN A O 1
ATOM 4795 N N . GLU A 1 583 ? 12.816 -25.970 -8.419 1.00 95.19 583 GLU A N 1
ATOM 4796 C CA . GLU A 1 583 ? 12.264 -25.280 -7.236 1.00 95.19 583 GLU A CA 1
ATOM 4797 C C . GLU A 1 583 ? 10.725 -25.307 -7.251 1.00 95.19 583 GLU A C 1
ATOM 4799 O O . GLU A 1 583 ? 10.084 -25.621 -6.249 1.00 95.19 583 GLU A O 1
ATOM 4804 N N . MET A 1 584 ? 10.101 -25.029 -8.403 1.00 92.00 584 MET A N 1
ATOM 4805 C CA . MET A 1 584 ? 8.644 -25.119 -8.538 1.00 92.00 584 MET A CA 1
ATOM 4806 C C . MET A 1 584 ? 8.118 -26.548 -8.405 1.00 92.00 584 MET A C 1
ATOM 4808 O O . MET A 1 584 ? 7.033 -26.747 -7.857 1.00 92.00 584 MET A O 1
ATOM 4812 N N . ALA A 1 585 ? 8.847 -27.544 -8.910 1.00 94.31 585 ALA A N 1
ATOM 4813 C CA . ALA A 1 585 ? 8.480 -28.944 -8.752 1.00 94.31 585 ALA A CA 1
ATOM 4814 C C . ALA A 1 585 ? 8.548 -29.383 -7.280 1.00 94.31 585 ALA A C 1
ATOM 4816 O O . ALA A 1 585 ? 7.651 -30.096 -6.830 1.00 94.31 585 ALA A O 1
ATOM 4817 N N . GLU A 1 586 ? 9.552 -28.918 -6.535 1.00 94.75 586 GLU A N 1
ATOM 4818 C CA . GLU A 1 586 ? 9.715 -29.173 -5.101 1.00 94.75 586 GLU A CA 1
ATOM 4819 C C . GLU A 1 586 ? 8.602 -28.507 -4.288 1.00 94.75 586 GLU A C 1
ATOM 4821 O O . GLU A 1 586 ? 7.870 -29.206 -3.592 1.00 94.75 586 GLU A O 1
ATOM 4826 N N . MET A 1 587 ? 8.345 -27.209 -4.492 1.00 94.12 587 MET A N 1
ATOM 4827 C CA . MET A 1 587 ? 7.219 -26.512 -3.849 1.00 94.12 587 MET A CA 1
ATOM 4828 C C . MET A 1 587 ? 5.872 -27.183 -4.149 1.00 94.12 587 MET A C 1
ATOM 4830 O O . MET A 1 587 ? 4.998 -27.280 -3.291 1.00 94.12 587 MET A O 1
ATOM 4834 N N . LYS A 1 588 ? 5.675 -27.669 -5.380 1.00 92.94 588 LYS A N 1
ATOM 4835 C CA . LYS A 1 588 ? 4.455 -28.394 -5.755 1.00 92.94 588 LYS A CA 1
ATOM 4836 C C . LYS A 1 588 ? 4.360 -29.756 -5.063 1.00 92.94 588 LYS A C 1
ATOM 4838 O O . LYS A 1 588 ? 3.251 -30.200 -4.763 1.00 92.94 588 LYS A O 1
ATOM 4843 N N . TRP A 1 589 ? 5.488 -30.427 -4.847 1.00 94.25 589 TRP A N 1
ATOM 4844 C CA . TRP A 1 589 ? 5.542 -31.682 -4.106 1.00 94.25 589 TRP A CA 1
ATOM 4845 C C . TRP A 1 589 ? 5.228 -31.459 -2.624 1.00 94.25 589 TRP A C 1
ATOM 4847 O O . TRP A 1 589 ? 4.370 -32.162 -2.096 1.00 94.25 589 TRP A O 1
ATOM 4857 N N . GLU A 1 590 ? 5.827 -30.443 -1.998 1.00 93.94 590 GLU A N 1
ATOM 4858 C CA . GLU A 1 590 ? 5.530 -30.031 -0.619 1.00 93.94 590 GLU A CA 1
ATOM 4859 C C . GLU A 1 590 ? 4.051 -29.677 -0.452 1.00 93.94 590 GLU A C 1
ATOM 4861 O O . GLU A 1 590 ? 3.371 -30.253 0.390 1.00 93.94 590 GLU A O 1
ATOM 4866 N N . LEU A 1 591 ? 3.500 -28.847 -1.342 1.00 94.31 591 LEU A N 1
ATOM 4867 C CA . LEU A 1 591 ? 2.076 -28.511 -1.317 1.00 94.31 591 LEU A CA 1
ATOM 4868 C C . LEU A 1 591 ? 1.184 -29.755 -1.452 1.00 94.31 591 LEU A C 1
ATOM 4870 O O . LEU A 1 591 ? 0.120 -29.831 -0.843 1.00 94.31 591 LEU A O 1
ATOM 4874 N N . SER A 1 592 ? 1.594 -30.743 -2.253 1.00 92.00 592 SER A N 1
ATOM 4875 C CA . SER A 1 592 ? 0.859 -32.006 -2.358 1.00 92.00 592 SER A CA 1
ATOM 4876 C C . SER A 1 592 ? 0.927 -32.815 -1.062 1.00 92.00 592 SER A C 1
ATOM 4878 O O . SER A 1 592 ? -0.077 -33.424 -0.701 1.00 92.00 592 SER A O 1
ATOM 4880 N N . GLN A 1 593 ? 2.071 -32.823 -0.369 1.00 93.69 593 GLN A N 1
ATOM 4881 C CA . GLN A 1 593 ? 2.201 -33.449 0.950 1.00 93.69 593 GLN A CA 1
ATOM 4882 C C . GLN A 1 593 ? 1.304 -32.753 1.976 1.00 93.69 593 GLN A C 1
ATOM 4884 O O . GLN A 1 593 ? 0.564 -33.433 2.680 1.00 93.69 593 GLN A O 1
ATOM 4889 N N . ASP A 1 594 ? 1.290 -31.420 2.005 1.00 93.19 594 ASP A N 1
ATOM 4890 C CA . ASP A 1 594 ? 0.435 -30.645 2.909 1.00 93.19 594 ASP A CA 1
ATOM 4891 C C . ASP A 1 594 ? -1.054 -30.911 2.655 1.00 93.19 594 ASP A C 1
ATOM 4893 O O . ASP A 1 594 ? -1.839 -31.063 3.591 1.00 93.19 594 ASP A O 1
ATOM 4897 N N . VAL A 1 595 ? -1.462 -31.015 1.385 1.00 94.25 595 VAL A N 1
ATOM 4898 C CA . VAL A 1 595 ? -2.838 -31.379 1.012 1.00 94.25 595 VAL A CA 1
ATOM 4899 C C . VAL A 1 595 ? -3.184 -32.795 1.473 1.00 94.25 595 VAL A C 1
ATOM 4901 O O . VAL A 1 595 ? -4.296 -33.022 1.963 1.00 94.25 595 VAL A O 1
ATOM 4904 N N . ASP A 1 596 ? -2.263 -33.747 1.332 1.00 94.12 596 ASP A N 1
ATOM 4905 C CA . ASP A 1 596 ? -2.461 -35.117 1.804 1.00 94.12 596 ASP A CA 1
ATOM 4906 C C . ASP A 1 596 ? -2.529 -35.181 3.339 1.00 94.12 596 ASP A C 1
ATOM 4908 O O . ASP A 1 596 ? -3.385 -35.887 3.882 1.00 94.12 596 ASP A O 1
ATOM 4912 N N . GLU A 1 597 ? -1.708 -34.401 4.045 1.00 94.25 597 GLU A N 1
ATOM 4913 C CA . GLU A 1 597 ? -1.724 -34.293 5.506 1.00 94.25 597 GLU A CA 1
ATOM 4914 C C . GLU A 1 597 ? -3.024 -33.648 5.997 1.00 94.25 597 GLU A C 1
ATOM 4916 O O . GLU A 1 597 ? -3.694 -34.194 6.872 1.00 94.25 597 GLU A O 1
ATOM 4921 N N . LEU A 1 598 ? -3.470 -32.554 5.372 1.00 93.62 598 LEU A N 1
ATOM 4922 C CA . LEU A 1 598 ? -4.771 -31.938 5.648 1.00 93.62 598 LEU A CA 1
ATOM 4923 C C . LEU A 1 598 ? -5.922 -32.911 5.401 1.00 93.62 598 LEU A C 1
ATOM 4925 O O . LEU A 1 598 ? -6.845 -32.995 6.210 1.00 93.62 598 LEU A O 1
ATOM 4929 N N . ARG A 1 599 ? -5.875 -33.684 4.311 1.00 93.44 599 ARG A N 1
ATOM 4930 C CA . ARG A 1 599 ? -6.871 -34.726 4.030 1.00 93.44 599 ARG A CA 1
ATOM 4931 C C . ARG A 1 599 ? -6.852 -35.811 5.107 1.00 93.44 599 ARG A C 1
ATOM 4933 O O . ARG A 1 599 ? -7.916 -36.307 5.476 1.00 93.44 599 ARG A O 1
ATOM 4940 N N . ARG A 1 600 ? -5.676 -36.175 5.624 1.00 92.50 600 ARG A N 1
ATOM 4941 C CA . ARG A 1 600 ? -5.522 -37.148 6.711 1.00 92.50 600 ARG A CA 1
ATOM 4942 C C . ARG A 1 600 ? -6.062 -36.608 8.032 1.00 92.50 600 ARG A C 1
ATOM 4944 O O . ARG A 1 600 ? -6.834 -37.304 8.684 1.00 92.50 600 ARG A O 1
ATOM 4951 N N . LEU A 1 601 ? -5.721 -35.371 8.393 1.00 91.12 601 LEU A N 1
ATOM 4952 C CA . LEU A 1 601 ? -6.257 -34.664 9.558 1.00 91.12 601 LEU A CA 1
ATOM 4953 C C . LEU A 1 601 ? -7.778 -34.546 9.474 1.00 91.12 601 LEU A C 1
ATOM 4955 O O . LEU A 1 601 ? -8.468 -34.849 10.443 1.00 91.12 601 LEU A O 1
ATOM 4959 N N . TYR A 1 602 ? -8.304 -34.192 8.302 1.00 85.56 602 TYR A N 1
ATOM 4960 C CA . TYR A 1 602 ? -9.739 -34.137 8.054 1.00 85.56 602 TYR A CA 1
ATOM 4961 C C . TYR A 1 602 ? -10.392 -35.513 8.199 1.00 85.56 602 TYR A C 1
ATOM 4963 O O . TYR A 1 602 ? -11.415 -35.625 8.859 1.00 85.56 602 TYR A O 1
ATOM 4971 N N . ALA A 1 603 ? -9.792 -36.578 7.660 1.00 87.75 603 ALA A N 1
ATOM 4972 C CA . ALA A 1 603 ? -10.304 -37.936 7.832 1.00 87.75 603 ALA A CA 1
ATOM 4973 C C . ALA A 1 603 ? -10.280 -38.389 9.301 1.00 87.75 603 ALA A C 1
ATOM 4975 O O . ALA A 1 603 ? -11.253 -38.976 9.759 1.00 87.75 603 ALA A O 1
ATOM 4976 N N . MET A 1 604 ? -9.221 -38.075 10.055 1.00 86.88 604 MET A N 1
ATOM 4977 C CA . MET A 1 604 ? -9.146 -38.366 11.493 1.00 86.88 604 MET A CA 1
ATOM 4978 C C . MET A 1 604 ? -10.173 -37.561 12.292 1.00 86.88 604 MET A C 1
ATOM 4980 O O . MET A 1 604 ? -10.782 -38.091 13.217 1.00 86.88 604 MET A O 1
ATOM 4984 N N . ALA A 1 605 ? -10.391 -36.293 11.936 1.00 82.31 605 ALA A N 1
ATOM 4985 C CA . ALA A 1 605 ? -11.449 -35.483 12.523 1.00 82.31 605 ALA A CA 1
ATOM 4986 C C . ALA A 1 605 ? -12.820 -36.091 12.205 1.00 82.31 605 ALA A C 1
ATOM 4988 O O . ALA A 1 605 ? -13.611 -36.302 13.114 1.00 82.31 605 ALA A O 1
ATOM 4989 N N . GLN A 1 606 ? -13.069 -36.467 10.951 1.00 80.00 606 GLN A N 1
ATOM 4990 C CA . GLN A 1 606 ? -14.309 -37.108 10.520 1.00 80.00 606 GLN A CA 1
ATOM 4991 C C . GLN A 1 606 ? -14.531 -38.469 11.197 1.00 80.00 606 GLN A C 1
ATOM 4993 O O . GLN A 1 606 ? -15.660 -38.801 11.518 1.00 80.00 606 GLN A O 1
ATOM 4998 N N . GLU A 1 607 ? -13.482 -39.256 11.440 1.00 79.94 607 GLU A N 1
ATOM 4999 C CA . GLU A 1 607 ? -13.566 -40.539 12.151 1.00 79.94 607 GLU A CA 1
ATOM 5000 C C . GLU A 1 607 ? -13.857 -40.341 13.644 1.00 79.94 607 GLU A C 1
ATOM 5002 O O . GLU A 1 607 ? -14.688 -41.050 14.208 1.00 79.94 607 GLU A O 1
ATOM 5007 N N . ARG A 1 608 ? -13.225 -39.343 14.280 1.00 75.12 608 ARG A N 1
ATOM 5008 C CA . ARG A 1 608 ? -13.515 -38.966 15.675 1.00 75.12 608 ARG A CA 1
ATOM 5009 C C . ARG A 1 608 ? -14.929 -38.418 15.840 1.00 75.12 608 ARG A C 1
ATOM 5011 O O . ARG A 1 608 ? -15.589 -38.717 16.830 1.00 75.12 608 ARG A O 1
ATOM 5018 N N . ILE A 1 609 ? -15.382 -37.628 14.873 1.00 71.88 609 ILE A N 1
ATOM 5019 C CA . ILE A 1 609 ? -16.729 -37.059 14.840 1.00 71.88 609 ILE A CA 1
ATOM 5020 C C . ILE A 1 609 ? -17.756 -38.149 14.468 1.00 71.88 609 ILE A C 1
ATOM 5022 O O . ILE A 1 609 ? -18.856 -38.181 15.013 1.00 71.88 609 ILE A O 1
ATOM 5026 N N . GLY A 1 610 ? -17.392 -39.114 13.622 1.00 72.94 610 GLY A N 1
ATOM 5027 C CA . GLY A 1 610 ? -18.284 -40.167 13.139 1.00 72.94 610 GLY A CA 1
ATOM 5028 C C . GLY A 1 610 ? -19.448 -39.597 12.320 1.00 72.94 610 GLY A C 1
ATOM 5029 O O . GLY A 1 610 ? -19.274 -38.677 11.526 1.00 72.94 610 GLY A O 1
ATOM 5030 N N . GLU A 1 611 ? -20.654 -40.132 12.523 1.00 71.25 611 GLU A N 1
ATOM 5031 C CA . GLU A 1 611 ? -21.904 -39.546 12.001 1.00 71.25 611 GLU A CA 1
ATOM 5032 C C . GLU A 1 611 ? -22.455 -38.429 12.902 1.00 71.25 611 GLU A C 1
ATOM 5034 O O . GLU A 1 611 ? -23.511 -37.870 12.604 1.00 71.25 611 GLU A O 1
ATOM 5039 N N . ARG A 1 612 ? -21.762 -38.106 14.004 1.00 70.69 612 ARG A N 1
ATOM 5040 C CA . ARG A 1 612 ? -22.276 -37.164 14.992 1.00 70.69 612 ARG A CA 1
ATOM 5041 C C . ARG A 1 612 ? -22.181 -35.742 14.469 1.00 70.69 612 ARG A C 1
ATOM 5043 O O . ARG A 1 612 ? -21.169 -35.320 13.910 1.00 70.69 612 ARG A O 1
ATOM 5050 N N . THR A 1 613 ? -23.232 -34.969 14.667 1.00 74.38 613 THR A N 1
ATOM 5051 C CA . THR A 1 613 ? -23.204 -33.544 14.340 1.00 74.38 613 THR A CA 1
ATOM 5052 C C . THR A 1 613 ? -22.406 -32.774 15.394 1.00 74.38 613 THR A C 1
ATOM 5054 O O . THR A 1 613 ? -22.287 -33.193 16.544 1.00 74.38 613 THR A O 1
ATOM 5057 N N . MET A 1 614 ? -21.872 -31.603 15.031 1.00 71.31 614 MET A N 1
ATOM 5058 C CA . MET A 1 614 ? -21.178 -30.729 15.990 1.00 71.31 614 MET A CA 1
ATOM 5059 C C . MET A 1 614 ? -22.071 -30.380 17.201 1.00 71.31 614 MET A C 1
ATOM 5061 O O . MET A 1 614 ? -21.568 -30.209 18.306 1.00 71.31 614 MET A O 1
ATOM 5065 N N . GLY A 1 615 ? -23.396 -30.330 16.998 1.00 71.81 615 GLY A N 1
ATOM 5066 C CA . GLY A 1 615 ? -24.377 -30.153 18.069 1.00 71.81 615 GLY A CA 1
ATOM 5067 C C . GLY A 1 615 ? -24.467 -31.353 19.013 1.00 71.81 615 GLY A C 1
ATOM 5068 O O . GLY A 1 615 ? -24.541 -31.158 20.217 1.00 71.81 615 GLY A O 1
ATOM 5069 N N . GLU A 1 616 ? -24.389 -32.582 18.501 1.00 76.88 616 GLU A N 1
ATOM 5070 C CA . GLU A 1 616 ? -24.390 -33.798 19.329 1.00 76.88 616 GLU A CA 1
ATOM 5071 C C . GLU A 1 616 ? -23.110 -33.925 20.167 1.00 76.88 616 GLU A C 1
ATOM 5073 O O . GLU A 1 616 ? -23.194 -34.259 21.342 1.00 76.88 616 GLU A O 1
ATOM 5078 N N . LEU A 1 617 ? -21.942 -33.575 19.614 1.00 78.56 617 LEU A N 1
ATOM 5079 C CA . LEU A 1 617 ? -20.685 -33.535 20.377 1.00 78.56 617 LEU A CA 1
ATOM 5080 C C . LEU A 1 617 ? -20.670 -32.425 21.436 1.00 78.56 617 LEU A C 1
ATOM 5082 O O . LEU A 1 617 ? -20.098 -32.602 22.507 1.00 78.56 617 LEU A O 1
ATOM 5086 N N . ALA A 1 618 ? -21.289 -31.277 21.150 1.00 78.38 618 ALA A N 1
ATOM 5087 C CA . ALA A 1 618 ? -21.434 -30.205 22.131 1.00 78.38 618 ALA A CA 1
ATOM 5088 C C . ALA A 1 618 ? -22.356 -30.621 23.283 1.00 78.38 618 ALA A C 1
ATOM 5090 O O . ALA A 1 618 ? -22.066 -30.308 24.434 1.00 78.38 618 ALA A O 1
ATOM 5091 N N . ILE A 1 619 ? -23.430 -31.356 22.983 1.00 79.19 619 ILE A N 1
ATOM 5092 C CA . ILE A 1 619 ? -24.315 -31.933 23.998 1.00 79.19 619 ILE A CA 1
ATOM 5093 C C . ILE A 1 619 ? -23.554 -32.963 24.837 1.00 79.19 619 ILE A C 1
ATOM 5095 O O . ILE A 1 619 ? -23.549 -32.833 26.052 1.00 79.19 619 ILE A O 1
ATOM 5099 N N . GLU A 1 620 ? -22.832 -33.900 24.218 1.00 82.94 620 GLU A N 1
ATOM 5100 C CA . GLU A 1 620 ? -22.034 -34.907 24.937 1.00 82.94 620 GLU A CA 1
ATOM 5101 C C . GLU A 1 620 ? -20.945 -34.263 25.819 1.00 82.94 620 GLU A C 1
ATOM 5103 O O . GLU A 1 620 ? -20.729 -34.693 26.950 1.00 82.94 620 GLU A O 1
ATOM 5108 N N . LYS A 1 621 ? -20.299 -33.182 25.352 1.00 86.62 621 LYS A N 1
ATOM 5109 C CA . LYS A 1 621 ? -19.347 -32.397 26.158 1.00 86.62 621 LYS A CA 1
ATOM 5110 C C . LYS A 1 621 ? -20.026 -31.735 27.359 1.00 86.62 621 LYS A C 1
ATOM 5112 O O . LYS A 1 621 ? -19.493 -31.812 28.459 1.00 86.62 621 LYS A O 1
ATOM 5117 N N . MET A 1 622 ? -21.185 -31.107 27.157 1.00 85.69 622 MET A N 1
ATOM 5118 C CA . MET A 1 622 ? -21.952 -30.492 28.246 1.00 85.69 622 MET A CA 1
ATOM 5119 C C . MET A 1 622 ? -22.468 -31.537 29.243 1.00 85.69 622 MET A C 1
ATOM 5121 O O . MET A 1 622 ? -22.478 -31.280 30.441 1.00 85.69 622 MET A O 1
ATOM 5125 N N . GLU A 1 623 ? -22.867 -32.720 28.775 1.00 85.44 623 GLU A N 1
ATOM 5126 C CA . GLU A 1 623 ? -23.286 -33.836 29.630 1.00 85.44 623 GLU A CA 1
ATOM 5127 C C . GLU A 1 623 ? -22.116 -34.392 30.455 1.00 85.44 623 GLU A C 1
ATOM 5129 O O . GLU A 1 623 ? -22.291 -34.683 31.637 1.00 85.44 623 GLU A O 1
ATOM 5134 N N . LEU A 1 624 ? -20.915 -34.491 29.874 1.00 84.94 624 LEU A N 1
ATOM 5135 C CA . LEU A 1 624 ? -19.697 -34.870 30.599 1.00 84.94 624 LEU A CA 1
ATOM 5136 C C . LEU A 1 624 ? -19.290 -33.826 31.641 1.00 84.94 624 LEU A C 1
ATOM 5138 O O . LEU A 1 624 ? -19.005 -34.199 32.774 1.00 84.94 624 LEU A O 1
ATOM 5142 N N . GLU A 1 625 ? -19.302 -32.540 31.285 1.00 86.31 625 GLU A N 1
ATOM 5143 C CA . GLU A 1 625 ? -19.020 -31.444 32.224 1.00 86.31 625 GLU A CA 1
ATOM 5144 C C . GLU A 1 625 ? -20.047 -31.421 33.370 1.00 86.31 625 GLU A C 1
ATOM 5146 O O . GLU A 1 625 ? -19.680 -31.246 34.529 1.00 86.31 625 GLU A O 1
ATOM 5151 N N . ALA A 1 626 ? -21.329 -31.678 33.083 1.00 84.81 626 ALA A N 1
ATOM 5152 C CA . ALA A 1 626 ? -22.359 -31.805 34.113 1.00 84.81 626 ALA A CA 1
ATOM 5153 C C . ALA A 1 626 ? -22.110 -33.011 35.036 1.00 84.81 626 ALA A C 1
ATOM 5155 O O . ALA A 1 626 ? -22.216 -32.881 36.255 1.00 84.81 626 ALA A O 1
ATOM 5156 N N . ALA A 1 627 ? -21.734 -34.164 34.476 1.00 84.06 627 ALA A N 1
ATOM 5157 C CA . ALA A 1 627 ? -21.395 -35.351 35.256 1.00 84.06 627 ALA A CA 1
ATOM 5158 C C . ALA A 1 627 ? -20.139 -35.142 36.122 1.00 84.06 627 ALA A C 1
ATOM 5160 O O . ALA A 1 627 ? -20.086 -35.619 37.253 1.00 84.06 627 ALA A O 1
ATOM 5161 N N . GLU A 1 628 ? -19.138 -34.415 35.621 1.00 86.88 628 GLU A N 1
ATOM 5162 C CA . GLU A 1 628 ? -17.928 -34.067 36.371 1.00 86.88 628 GLU A CA 1
ATOM 5163 C C . GLU A 1 628 ? -18.257 -33.166 37.569 1.00 86.88 628 GLU A C 1
ATOM 5165 O O . GLU A 1 628 ? -17.835 -33.456 38.689 1.00 86.88 628 GLU A O 1
ATOM 5170 N N . ILE A 1 629 ? -19.111 -32.158 37.369 1.00 85.38 629 ILE A N 1
ATOM 5171 C CA . ILE A 1 629 ? -19.611 -31.294 38.448 1.00 85.38 629 ILE A CA 1
ATOM 5172 C C . ILE A 1 629 ? -20.428 -32.097 39.474 1.00 85.38 629 ILE A C 1
ATOM 5174 O O . ILE A 1 629 ? -20.285 -31.886 40.679 1.00 85.38 629 ILE A O 1
ATOM 5178 N N . GLU A 1 630 ? -21.274 -33.036 39.037 1.00 84.44 630 GLU A N 1
ATOM 5179 C CA . GLU A 1 630 ? -22.023 -33.915 39.949 1.00 84.44 630 GLU A CA 1
ATOM 5180 C C . GLU A 1 630 ? -21.094 -34.802 40.788 1.00 84.44 630 GLU A C 1
ATOM 5182 O O . GLU A 1 630 ? -21.321 -34.975 41.990 1.00 84.44 630 GLU A O 1
ATOM 5187 N N . ILE A 1 631 ? -20.031 -35.338 40.181 1.00 85.19 631 ILE A N 1
ATOM 5188 C CA . ILE A 1 631 ? -19.010 -36.120 40.885 1.00 85.19 631 ILE A CA 1
ATOM 5189 C C . ILE A 1 631 ? -18.286 -35.240 41.905 1.00 85.19 631 ILE A C 1
ATOM 5191 O O . ILE A 1 631 ? -18.164 -35.636 43.063 1.00 85.19 631 ILE A O 1
ATOM 5195 N N . GLU A 1 632 ? -17.843 -34.046 41.518 1.00 84.56 632 GLU A N 1
ATOM 5196 C CA . GLU A 1 632 ? -17.132 -33.120 42.404 1.00 84.56 632 GLU A CA 1
ATOM 5197 C C . GLU A 1 632 ? -18.008 -32.673 43.590 1.00 84.56 632 GLU A C 1
ATOM 5199 O O . GLU A 1 632 ? -17.552 -32.626 44.739 1.00 84.56 632 GLU A O 1
ATOM 5204 N N . ALA A 1 633 ? -19.304 -32.453 43.349 1.00 84.44 633 ALA A N 1
ATOM 5205 C CA . ALA A 1 633 ? -20.287 -32.166 44.390 1.00 84.44 633 ALA A CA 1
ATOM 5206 C C . ALA A 1 633 ? -20.502 -33.361 45.335 1.00 84.44 633 ALA A C 1
ATOM 5208 O O . ALA A 1 633 ? -20.558 -33.184 46.556 1.00 84.44 633 ALA A O 1
ATOM 5209 N N . ALA A 1 634 ? -20.593 -34.582 44.801 1.00 84.06 634 ALA A N 1
ATOM 5210 C CA . ALA A 1 634 ? -20.731 -35.798 45.601 1.00 84.06 634 ALA A CA 1
ATOM 5211 C C . ALA A 1 634 ? -19.480 -36.074 46.454 1.00 84.06 634 ALA A C 1
ATOM 5213 O O . ALA A 1 634 ? -19.601 -36.450 47.623 1.00 84.06 634 ALA A O 1
ATOM 5214 N N . VAL A 1 635 ? -18.287 -35.838 45.900 1.00 83.75 635 VAL A N 1
ATOM 5215 C CA . VAL A 1 635 ? -17.004 -35.915 46.614 1.00 83.75 635 VAL A CA 1
ATOM 5216 C C . VAL A 1 635 ? -16.963 -34.887 47.743 1.00 83.75 635 VAL A C 1
ATOM 5218 O O . VAL A 1 635 ? -16.727 -35.259 48.893 1.00 83.75 635 VAL A O 1
ATOM 5221 N N . SER A 1 636 ? -17.305 -33.628 47.458 1.00 83.50 636 SER A N 1
ATOM 5222 C CA . SER A 1 636 ? -17.374 -32.565 48.471 1.00 83.50 636 SER A CA 1
ATOM 5223 C C . SER A 1 636 ? -18.378 -32.882 49.586 1.00 83.50 636 SER A C 1
ATOM 5225 O O . SER A 1 636 ? -18.118 -32.627 50.764 1.00 83.50 636 SER A O 1
ATOM 5227 N N . ALA A 1 637 ? -19.528 -33.473 49.248 1.00 84.31 637 ALA A N 1
ATOM 5228 C CA . ALA A 1 637 ? -20.522 -33.892 50.232 1.00 84.31 637 ALA A CA 1
ATOM 5229 C C . ALA A 1 637 ? -20.002 -35.028 51.130 1.00 84.31 637 ALA A C 1
ATOM 5231 O O . ALA A 1 637 ? -20.195 -34.985 52.347 1.00 84.31 637 ALA A O 1
ATOM 5232 N N . LEU A 1 638 ? -19.310 -36.018 50.557 1.00 84.06 638 LEU A N 1
ATOM 5233 C CA . LEU A 1 638 ? -18.682 -37.104 51.315 1.00 84.06 638 LEU A CA 1
ATOM 5234 C C . LEU A 1 638 ? -17.584 -36.591 52.255 1.00 84.06 638 LEU A C 1
ATOM 5236 O O . LEU A 1 638 ? -17.534 -37.012 53.412 1.00 84.06 638 LEU A O 1
ATOM 5240 N N . GLU A 1 639 ? -16.746 -35.656 51.802 1.00 81.06 639 GLU A N 1
ATOM 5241 C CA . GLU A 1 639 ? -15.741 -35.001 52.648 1.00 81.06 639 GLU A CA 1
ATOM 5242 C C . GLU A 1 639 ? -16.389 -34.230 53.803 1.00 81.06 639 GLU A C 1
ATOM 5244 O O . GLU A 1 639 ? -15.953 -34.342 54.950 1.00 81.06 639 GLU A O 1
ATOM 5249 N N . LYS A 1 640 ? -17.486 -33.511 53.540 1.00 84.81 640 LYS A N 1
ATOM 5250 C CA . LYS A 1 640 ? -18.224 -32.776 54.574 1.00 84.81 640 LYS A CA 1
ATOM 5251 C C . LYS A 1 640 ? -18.836 -33.705 55.622 1.00 84.81 640 LYS A C 1
ATOM 5253 O O . LYS A 1 640 ? -18.734 -33.426 56.814 1.00 84.81 640 LYS A O 1
ATOM 5258 N N . ILE A 1 641 ? -19.441 -34.817 55.199 1.00 81.88 641 ILE A N 1
ATOM 5259 C CA . ILE A 1 641 ? -19.999 -35.834 56.105 1.00 81.88 641 ILE A CA 1
ATOM 5260 C C . ILE A 1 641 ? -18.885 -36.466 56.946 1.00 81.88 641 ILE A C 1
ATOM 5262 O O . ILE A 1 641 ? -19.057 -36.667 58.149 1.00 81.88 641 ILE A O 1
ATOM 5266 N N . MET A 1 642 ? -17.726 -36.731 56.341 1.00 79.56 642 MET A N 1
ATOM 5267 C CA . MET A 1 642 ? -16.557 -37.235 57.055 1.00 79.56 642 MET A CA 1
ATOM 5268 C C . MET A 1 642 ? -16.082 -36.239 58.123 1.00 79.56 642 MET A C 1
ATOM 5270 O O . MET A 1 642 ? -15.873 -36.638 59.269 1.00 79.56 642 MET A O 1
ATOM 5274 N N . GLU A 1 643 ? -15.970 -34.952 57.794 1.00 79.75 643 GLU A N 1
ATOM 5275 C CA . GLU A 1 643 ? -15.601 -33.895 58.747 1.00 79.75 643 GLU A CA 1
ATOM 5276 C C . GLU A 1 643 ? -16.613 -33.808 59.900 1.00 79.75 643 GLU A C 1
ATOM 5278 O O . GLU A 1 643 ? -16.231 -33.889 61.066 1.00 79.75 643 GLU A O 1
ATOM 5283 N N . MET A 1 644 ? -17.913 -33.771 59.586 1.00 81.12 644 MET A N 1
ATOM 5284 C CA . MET A 1 644 ? -18.987 -33.736 60.584 1.00 81.12 644 MET A CA 1
ATOM 5285 C C . MET A 1 644 ? -18.982 -34.976 61.483 1.00 81.12 644 MET A C 1
ATOM 5287 O O . MET A 1 644 ? -19.155 -34.856 62.693 1.00 81.12 644 MET A O 1
ATOM 5291 N N . SER A 1 645 ? -18.744 -36.170 60.932 1.00 75.75 645 SER A N 1
ATOM 5292 C CA . SER A 1 645 ? -18.631 -37.394 61.735 1.00 75.75 645 SER A CA 1
ATOM 5293 C C . SER A 1 645 ? -17.417 -37.366 62.672 1.00 75.75 645 SER A C 1
ATOM 5295 O O . SER A 1 645 ? -17.525 -37.803 63.819 1.00 75.75 645 SER A O 1
ATOM 5297 N N . ARG A 1 646 ? -16.287 -36.776 62.245 1.00 79.25 646 ARG A N 1
ATOM 5298 C CA . ARG A 1 646 ? -15.104 -36.566 63.097 1.00 79.25 646 ARG A CA 1
ATOM 5299 C C . ARG A 1 646 ? -15.368 -35.533 64.184 1.00 79.25 646 ARG A C 1
ATOM 5301 O O . ARG A 1 646 ? -14.938 -35.732 65.317 1.00 79.25 646 ARG A O 1
ATOM 5308 N N . GLU A 1 647 ? -16.058 -34.443 63.865 1.00 77.56 647 GLU A N 1
ATOM 5309 C CA . GLU A 1 647 ? -16.460 -33.423 64.837 1.00 77.56 647 GLU A CA 1
ATOM 5310 C C . GLU A 1 647 ? -17.437 -33.984 65.872 1.00 77.56 647 GLU A C 1
ATOM 5312 O O . GLU A 1 647 ? -17.267 -33.737 67.063 1.00 77.56 647 GLU A O 1
ATOM 5317 N N . LEU A 1 648 ? -18.402 -34.803 65.452 1.00 75.94 648 LEU A N 1
ATOM 5318 C CA . LEU A 1 648 ? -19.371 -35.446 66.339 1.00 75.94 648 LEU A CA 1
ATOM 5319 C C . LEU A 1 648 ? -18.702 -36.492 67.249 1.00 75.94 648 LEU A C 1
ATOM 5321 O O . LEU A 1 648 ? -19.009 -36.554 68.442 1.00 75.94 648 LEU A O 1
ATOM 5325 N N . LEU A 1 649 ? -17.715 -37.236 66.734 1.00 72.12 649 LEU A N 1
ATOM 5326 C CA . LEU A 1 649 ? -16.818 -38.085 67.532 1.00 72.12 649 LEU A CA 1
ATOM 5327 C C . LEU A 1 649 ? -15.982 -37.275 68.538 1.00 72.12 649 LEU A C 1
ATOM 5329 O O . LEU A 1 649 ? -15.855 -37.675 69.695 1.00 72.12 649 LEU A O 1
ATOM 5333 N N . ARG A 1 650 ? -15.442 -36.114 68.143 1.00 72.75 650 ARG A N 1
ATOM 5334 C CA . ARG A 1 650 ? -14.709 -35.220 69.061 1.00 72.75 650 ARG A CA 1
ATOM 5335 C C . ARG A 1 650 ? -15.630 -34.634 70.136 1.00 72.75 650 ARG A C 1
ATOM 5337 O O . ARG A 1 650 ? -15.281 -34.673 71.310 1.00 72.75 650 ARG A O 1
ATOM 5344 N N . ALA A 1 651 ? -16.818 -34.152 69.782 1.00 67.44 651 ALA A N 1
ATOM 5345 C CA . ALA A 1 651 ? -17.778 -33.573 70.723 1.00 67.44 651 ALA A CA 1
ATOM 5346 C C . ALA A 1 651 ? -18.293 -34.603 71.745 1.00 67.44 651 ALA A C 1
ATOM 5348 O O . ALA A 1 651 ? -18.341 -34.320 72.940 1.00 67.44 651 ALA A O 1
ATOM 5349 N N . THR A 1 652 ? -18.600 -35.828 71.305 1.00 62.53 652 THR A N 1
ATOM 5350 C CA . THR A 1 652 ? -18.978 -36.933 72.208 1.00 62.53 652 THR A CA 1
ATOM 5351 C C . THR A 1 652 ? -17.822 -37.429 73.080 1.00 62.53 652 THR A C 1
ATOM 5353 O O . THR A 1 652 ? -18.088 -37.977 74.150 1.00 62.53 652 THR A O 1
ATOM 5356 N N . SER A 1 653 ? -16.561 -37.214 72.678 1.00 59.31 653 SER A N 1
ATOM 5357 C CA . SER A 1 653 ? -15.388 -37.440 73.539 1.00 59.31 653 SER A CA 1
ATOM 5358 C C . SER A 1 653 ? -15.188 -36.330 74.584 1.00 59.31 653 SER A C 1
ATOM 5360 O O . SER A 1 653 ? -14.911 -36.633 75.737 1.00 59.31 653 SER A O 1
ATOM 5362 N N . VAL A 1 654 ? -15.447 -35.060 74.240 1.00 56.62 654 VAL A N 1
ATOM 5363 C CA . VAL A 1 654 ? -15.334 -33.908 75.163 1.00 56.62 654 VAL A CA 1
ATOM 5364 C C . VAL A 1 654 ? -16.404 -33.928 76.265 1.00 56.62 654 VAL A C 1
ATOM 5366 O O . VAL A 1 654 ? -16.151 -33.468 77.373 1.00 56.62 654 VAL A O 1
ATOM 5369 N N . ILE A 1 655 ? -17.581 -34.509 76.010 1.00 51.09 655 ILE A N 1
ATOM 5370 C CA . ILE A 1 655 ? -18.641 -34.669 77.025 1.00 51.09 655 ILE A CA 1
ATOM 5371 C C . ILE A 1 655 ? -18.269 -35.717 78.097 1.00 51.09 655 ILE A C 1
ATOM 5373 O O . ILE A 1 655 ? -18.784 -35.650 79.208 1.00 51.09 655 ILE A O 1
ATOM 5377 N N . VAL A 1 656 ? -17.335 -36.635 77.815 1.00 46.00 656 VAL A N 1
ATOM 5378 C CA . VAL A 1 656 ? -16.801 -37.588 78.812 1.00 46.00 656 VAL A CA 1
ATOM 5379 C C . VAL A 1 656 ? -15.742 -36.944 79.715 1.00 46.00 656 VAL A C 1
ATOM 5381 O O . VAL A 1 656 ? -15.586 -37.365 80.857 1.00 46.00 656 VAL A O 1
ATOM 5384 N N . ASP A 1 657 ? -15.068 -35.890 79.247 1.00 40.19 657 ASP A N 1
ATOM 5385 C CA . ASP A 1 657 ? -13.977 -35.227 79.977 1.00 40.19 657 ASP A CA 1
ATOM 5386 C C . ASP A 1 657 ? -14.433 -34.006 80.812 1.00 40.19 657 ASP A C 1
ATOM 5388 O O . ASP A 1 657 ? -13.626 -33.409 81.523 1.00 40.19 657 ASP A O 1
ATOM 5392 N N . ALA A 1 658 ? -15.718 -33.626 80.763 1.00 40.88 658 ALA A N 1
ATOM 5393 C CA . ALA A 1 658 ? -16.258 -32.438 81.442 1.00 40.88 658 ALA A CA 1
ATOM 5394 C C . ALA A 1 658 ? -16.854 -32.689 82.847 1.00 40.88 658 ALA A C 1
ATOM 5396 O O . ALA A 1 658 ? -17.474 -31.784 83.406 1.00 40.88 658 ALA A O 1
ATOM 5397 N N . ASP A 1 659 ? -16.648 -33.870 83.439 1.00 37.00 659 ASP A N 1
ATOM 5398 C CA . ASP A 1 659 ? -17.052 -34.196 84.818 1.00 37.00 659 ASP A CA 1
ATOM 5399 C C . ASP A 1 659 ? -15.816 -34.315 85.739 1.00 37.00 659 ASP A C 1
ATOM 5401 O O . ASP A 1 659 ? -15.549 -35.333 86.374 1.00 37.00 659 ASP A O 1
ATOM 5405 N N . SER A 1 660 ? -15.022 -33.241 85.819 1.00 41.03 660 SER A N 1
ATOM 5406 C CA . SER A 1 660 ? -14.179 -32.985 86.991 1.00 41.03 660 SER A CA 1
ATOM 5407 C C . SER A 1 660 ? -14.085 -31.488 87.295 1.00 41.03 660 SER A C 1
ATOM 5409 O O . SER A 1 660 ? -13.352 -30.748 86.642 1.00 41.03 660 SER A O 1
ATOM 5411 N N . ASP A 1 661 ? -14.801 -31.121 88.356 1.00 35.19 661 ASP A N 1
ATOM 5412 C CA . ASP A 1 661 ? -14.552 -30.022 89.289 1.00 35.19 661 ASP A CA 1
ATOM 5413 C C . ASP A 1 661 ? -14.857 -28.553 88.906 1.00 35.19 661 ASP A C 1
ATOM 5415 O O . ASP A 1 661 ? -14.105 -27.883 88.203 1.00 35.19 661 ASP A O 1
ATOM 5419 N N . VAL A 1 662 ? -15.880 -28.052 89.633 1.00 39.38 662 VAL A N 1
ATOM 5420 C CA . VAL A 1 662 ? -16.001 -26.725 90.293 1.00 39.38 662 VAL A CA 1
ATOM 5421 C C . VAL A 1 662 ? -16.525 -25.567 89.419 1.00 39.38 662 VAL A C 1
ATOM 5423 O O . VAL A 1 662 ? -15.991 -25.297 88.356 1.00 39.38 662 VAL A O 1
ATOM 5426 N N . ASP A 1 663 ? -17.495 -24.726 89.805 1.00 34.41 663 ASP A N 1
ATOM 5427 C CA . ASP A 1 663 ? -18.495 -24.672 90.886 1.00 34.41 663 ASP A CA 1
ATOM 5428 C C . ASP A 1 663 ? -19.443 -23.472 90.598 1.00 34.41 663 ASP A C 1
ATOM 5430 O O . ASP A 1 663 ? -18.991 -22.412 90.168 1.00 34.41 663 ASP A O 1
ATOM 5434 N N . VAL A 1 664 ? -20.737 -23.670 90.886 1.00 36.12 664 VAL A N 1
ATOM 5435 C CA . VAL A 1 664 ? -21.831 -22.711 91.195 1.00 36.12 664 VAL A CA 1
ATOM 5436 C C . VAL A 1 664 ? -22.446 -21.741 90.143 1.00 36.12 664 VAL A C 1
ATOM 5438 O O . VAL A 1 664 ? -21.896 -20.707 89.778 1.00 36.12 664 VAL A O 1
ATOM 5441 N N . SER A 1 665 ? -23.748 -22.027 89.913 1.00 33.91 665 SER A N 1
ATOM 5442 C CA . SER A 1 665 ? -24.939 -21.170 89.662 1.00 33.91 665 SER A CA 1
ATOM 5443 C C . SER A 1 665 ? -25.103 -20.473 88.300 1.00 33.91 665 SER A C 1
ATOM 5445 O O . SER A 1 665 ? -24.255 -19.704 87.886 1.00 33.91 665 SER A O 1
ATOM 5447 N N . MET A 1 666 ? -26.230 -20.578 87.581 1.00 35.28 666 MET A N 1
ATOM 5448 C CA . MET A 1 666 ? -27.606 -20.872 88.004 1.00 35.28 666 MET A CA 1
ATOM 5449 C C . MET A 1 666 ? -28.447 -21.318 86.782 1.00 35.28 666 MET A C 1
ATOM 5451 O O . MET A 1 666 ? -28.457 -20.629 85.769 1.00 35.28 666 MET A O 1
ATOM 5455 N N . GLY A 1 667 ? -29.180 -22.432 86.915 1.00 36.25 667 GLY A N 1
ATOM 5456 C CA . GLY A 1 667 ? -30.483 -22.645 86.266 1.00 36.25 667 GLY A CA 1
ATOM 5457 C C . GLY A 1 667 ? -30.547 -23.194 84.835 1.00 36.25 667 GLY A C 1
ATOM 5458 O O . GLY A 1 667 ? -30.936 -22.446 83.955 1.00 36.25 667 GLY A O 1
ATOM 5459 N N . ILE A 1 668 ? -30.316 -24.503 84.642 1.00 36.69 668 ILE A N 1
ATOM 5460 C CA . ILE A 1 668 ? -31.215 -25.419 83.897 1.00 36.69 668 ILE A CA 1
ATOM 5461 C C . ILE A 1 668 ? -31.098 -26.802 84.562 1.00 36.69 668 ILE A C 1
ATOM 5463 O O . ILE A 1 668 ? -29.995 -27.291 84.812 1.00 36.69 668 ILE A O 1
ATOM 5467 N N . GLU A 1 669 ? -32.247 -27.393 84.888 1.00 37.84 669 GLU A N 1
ATOM 5468 C CA . GLU A 1 669 ? -32.413 -28.724 85.476 1.00 37.84 669 GLU A CA 1
ATOM 5469 C C . GLU A 1 669 ? -31.661 -29.800 84.680 1.00 37.84 669 GLU A C 1
ATOM 5471 O O . GLU A 1 669 ? -31.991 -30.115 83.538 1.00 37.84 669 GLU A O 1
ATOM 5476 N N . ARG A 1 670 ? -30.643 -30.393 85.310 1.00 35.59 670 ARG A N 1
ATOM 5477 C CA . ARG A 1 670 ? -29.918 -31.555 84.795 1.00 35.59 670 ARG A CA 1
ATOM 5478 C C . ARG A 1 670 ? -30.580 -32.814 85.361 1.00 35.59 670 ARG A C 1
ATOM 5480 O O . ARG A 1 670 ? -30.350 -33.177 86.513 1.00 35.59 670 ARG A O 1
ATOM 5487 N N . CYS A 1 671 ? -31.421 -33.464 84.558 1.00 34.25 671 CYS A N 1
ATOM 5488 C CA . CYS A 1 671 ? -31.857 -34.834 84.817 1.00 34.25 671 CYS A CA 1
ATOM 5489 C C . CYS A 1 671 ? -30.692 -35.776 84.491 1.00 34.25 671 CYS A C 1
ATOM 5491 O O . CYS A 1 671 ? -30.370 -35.999 83.327 1.00 34.25 671 CYS A O 1
ATOM 5493 N N . GLY A 1 672 ? -30.045 -36.299 85.531 1.00 39.50 672 GLY A N 1
ATOM 5494 C CA . GLY A 1 672 ? -29.122 -37.418 85.422 1.00 39.50 672 GLY A CA 1
ATOM 5495 C C . GLY A 1 672 ? -29.895 -38.702 85.143 1.00 39.50 672 GLY A C 1
ATOM 5496 O O . GLY A 1 672 ? -30.528 -39.257 86.037 1.00 39.50 672 GLY A O 1
ATOM 5497 N N . PHE A 1 673 ? -29.820 -39.162 83.902 1.00 38.00 673 PHE A N 1
ATOM 5498 C CA . PHE A 1 673 ? -29.929 -40.568 83.547 1.00 38.00 673 PHE A CA 1
ATOM 5499 C C . PHE A 1 673 ? -28.698 -40.881 82.699 1.00 38.00 673 PHE A C 1
ATOM 5501 O O . PHE A 1 673 ? -28.428 -40.189 81.720 1.00 38.00 673 PHE A O 1
ATOM 5508 N N . GLU A 1 674 ? -27.937 -41.898 83.098 1.00 45.38 674 GLU A N 1
ATOM 5509 C CA . GLU A 1 674 ? -27.046 -42.623 82.196 1.00 45.38 674 GLU A CA 1
ATOM 5510 C C . GLU A 1 674 ? -27.930 -43.169 81.065 1.00 45.38 674 GLU A C 1
ATOM 5512 O O . GLU A 1 674 ? -28.572 -44.208 81.214 1.00 45.38 674 GLU A O 1
ATOM 5517 N N . ASP A 1 675 ? -28.077 -42.400 79.985 1.00 44.34 675 ASP A N 1
ATOM 5518 C CA . ASP A 1 675 ? -28.905 -42.786 78.851 1.00 44.34 675 ASP A CA 1
ATOM 5519 C C . ASP A 1 675 ? -28.098 -43.768 77.985 1.00 44.34 675 ASP A C 1
ATOM 5521 O O . ASP A 1 675 ? -27.081 -43.369 77.403 1.00 44.34 675 ASP A O 1
ATOM 5525 N N . PRO A 1 676 ? -28.502 -45.049 77.874 1.00 54.06 676 PRO A N 1
ATOM 5526 C CA . PRO A 1 676 ? -27.869 -45.997 76.956 1.00 54.06 676 PRO A CA 1
ATOM 5527 C C . PRO A 1 676 ? -27.847 -45.490 75.503 1.00 54.06 676 PRO A C 1
ATOM 5529 O O . PRO A 1 676 ? -27.027 -45.963 74.716 1.00 54.06 676 PRO A O 1
ATOM 5532 N N . GLY A 1 677 ? -28.661 -44.482 75.164 1.00 56.16 677 GLY A N 1
ATOM 5533 C CA . GLY A 1 677 ? -28.635 -43.808 73.871 1.00 56.16 677 GLY A CA 1
ATOM 5534 C C . GLY A 1 677 ? -27.334 -43.062 73.552 1.00 56.16 677 GLY A C 1
ATOM 5535 O O . GLY A 1 677 ? -26.995 -42.954 72.380 1.00 56.16 677 GLY A O 1
ATOM 5536 N N . PHE A 1 678 ? -26.555 -42.578 74.530 1.00 60.06 678 PHE A N 1
ATOM 5537 C CA . PHE A 1 678 ? -25.351 -41.778 74.233 1.00 60.06 678 PHE A CA 1
ATOM 5538 C C . PHE A 1 678 ? -24.152 -42.634 73.798 1.00 60.06 678 PHE A C 1
ATOM 5540 O O . PHE A 1 678 ? -23.401 -42.265 72.893 1.00 60.06 678 PHE A O 1
ATOM 5547 N N . GLU A 1 679 ? -23.994 -43.811 74.405 1.00 61.00 679 GLU A N 1
ATOM 5548 C CA . GLU A 1 679 ? -22.968 -44.781 74.009 1.00 61.00 679 GLU A CA 1
ATOM 5549 C C . GLU A 1 679 ? -23.334 -45.456 72.676 1.00 61.00 679 GLU A C 1
ATOM 5551 O O . GLU A 1 679 ? -22.464 -45.724 71.846 1.00 61.00 679 GLU A O 1
ATOM 5556 N N . GLU A 1 680 ? -24.634 -45.648 72.429 1.00 65.62 680 GLU A N 1
ATOM 5557 C CA . GLU A 1 680 ? -25.174 -46.076 71.137 1.00 65.62 680 GLU A CA 1
ATOM 5558 C C . GLU A 1 680 ? -24.925 -45.011 70.053 1.00 65.62 680 GLU A C 1
ATOM 5560 O O . GLU A 1 680 ? -24.450 -45.344 68.971 1.00 65.62 680 GLU A O 1
ATOM 5565 N N . LEU A 1 681 ? -25.098 -43.723 70.370 1.00 70.50 681 LEU A N 1
ATOM 5566 C CA . LEU A 1 681 ? -24.817 -42.592 69.478 1.00 70.50 681 LEU A CA 1
ATOM 5567 C C . LEU A 1 681 ? -23.316 -42.442 69.180 1.00 70.50 681 LEU A C 1
ATOM 5569 O O . LEU A 1 681 ? -22.950 -42.157 68.041 1.00 70.50 681 LEU A O 1
ATOM 5573 N N . ARG A 1 682 ? -22.429 -42.714 70.149 1.00 68.69 682 ARG A N 1
ATOM 5574 C CA . ARG A 1 682 ? -20.969 -42.765 69.929 1.00 68.69 682 ARG A CA 1
ATOM 5575 C C . ARG A 1 682 ? -20.560 -43.948 69.050 1.00 68.69 682 ARG A C 1
ATOM 5577 O O . ARG A 1 682 ? -19.767 -43.771 68.126 1.00 68.69 682 ARG A O 1
ATOM 5584 N N . MET A 1 683 ? -21.083 -45.146 69.319 1.00 71.81 683 MET A N 1
ATOM 5585 C CA . MET A 1 683 ? -20.811 -46.324 68.489 1.00 71.81 683 MET A CA 1
ATOM 5586 C C . MET A 1 683 ? -21.337 -46.148 67.066 1.00 71.81 683 MET A C 1
ATOM 5588 O O . MET A 1 683 ? -20.663 -46.540 66.113 1.00 71.81 683 MET A O 1
ATOM 5592 N N . GLU A 1 684 ? -22.505 -45.531 66.910 1.00 72.25 684 GLU A N 1
ATOM 5593 C CA . GLU A 1 684 ? -23.087 -45.288 65.598 1.00 72.25 684 GLU A CA 1
ATOM 5594 C C . GLU A 1 684 ? -22.366 -44.151 64.861 1.00 72.25 684 GLU A C 1
ATOM 5596 O O . GLU A 1 684 ? -22.125 -44.278 63.667 1.00 72.25 684 GLU A O 1
ATOM 5601 N N . ALA A 1 685 ? -21.884 -43.113 65.557 1.00 72.12 685 ALA A N 1
ATOM 5602 C CA . ALA A 1 685 ? -20.999 -42.094 64.983 1.00 72.12 685 ALA A CA 1
ATOM 5603 C C . ALA A 1 685 ? -19.642 -42.671 64.533 1.00 72.12 685 ALA A C 1
ATOM 5605 O O . ALA A 1 685 ? -19.149 -42.317 63.462 1.00 72.12 685 ALA A O 1
ATOM 5606 N N . ALA A 1 686 ? -19.061 -43.600 65.303 1.00 74.56 686 ALA A N 1
ATOM 5607 C CA . ALA A 1 686 ? -17.846 -44.323 64.920 1.00 74.56 686 ALA A CA 1
ATOM 5608 C C . ALA A 1 686 ? -18.076 -45.203 63.682 1.00 74.56 686 ALA A C 1
ATOM 5610 O O . ALA A 1 686 ? -17.294 -45.159 62.736 1.00 74.56 686 ALA A O 1
ATOM 5611 N N . ARG A 1 687 ? -19.196 -45.935 63.634 1.00 77.81 687 ARG A N 1
ATOM 5612 C CA . ARG A 1 687 ? -19.594 -46.720 62.455 1.00 77.81 687 ARG A CA 1
ATOM 5613 C C . ARG A 1 687 ? -19.857 -45.849 61.235 1.00 77.81 687 ARG A C 1
ATOM 5615 O O . ARG A 1 687 ? -19.462 -46.233 60.139 1.00 77.81 687 ARG A O 1
ATOM 5622 N N . LEU A 1 688 ? -20.502 -44.694 61.410 1.00 77.62 688 LEU A N 1
ATOM 5623 C CA . LEU A 1 688 ? -20.758 -43.740 60.333 1.00 77.62 688 LEU A CA 1
ATOM 5624 C C . LEU A 1 688 ? -19.438 -43.176 59.791 1.00 77.62 688 LEU A C 1
ATOM 5626 O O . LEU A 1 688 ? -19.266 -43.103 58.578 1.00 77.62 688 LEU A O 1
ATOM 5630 N N . SER A 1 689 ? -18.483 -42.849 60.666 1.00 77.38 689 SER A N 1
ATOM 5631 C CA . SER A 1 689 ? -17.138 -42.404 60.283 1.00 77.38 689 SER A CA 1
ATOM 5632 C C . SER A 1 689 ? -16.375 -43.492 59.519 1.00 77.38 689 SER A C 1
ATOM 5634 O O . SER A 1 689 ? -15.883 -43.232 58.422 1.00 77.38 689 SER A O 1
ATOM 5636 N N . ASP A 1 690 ? -16.338 -44.726 60.031 1.00 78.38 690 ASP A N 1
ATOM 5637 C CA . ASP A 1 690 ? -15.674 -45.862 59.375 1.00 78.38 690 ASP A CA 1
ATOM 5638 C C . ASP A 1 690 ? -16.315 -46.197 58.017 1.00 78.38 690 ASP A C 1
ATOM 5640 O O . ASP A 1 690 ? -15.629 -46.513 57.039 1.00 78.38 690 ASP A O 1
ATOM 5644 N N . PHE A 1 691 ? -17.646 -46.116 57.934 1.00 78.69 691 PHE A N 1
ATOM 5645 C CA . PHE A 1 691 ? -18.398 -46.338 56.703 1.00 78.69 691 PHE A CA 1
ATOM 5646 C C . PHE A 1 691 ? -18.132 -45.235 55.672 1.00 78.69 691 PHE A C 1
ATOM 5648 O O . PHE A 1 691 ? -17.885 -45.535 54.504 1.00 78.69 691 PHE A O 1
ATOM 5655 N N . THR A 1 692 ? -18.096 -43.973 56.102 1.00 76.56 692 THR A N 1
ATOM 5656 C CA . THR A 1 692 ? -17.782 -42.830 55.232 1.00 76.56 692 THR A CA 1
ATOM 5657 C C . THR A 1 692 ? -16.326 -42.889 54.754 1.00 76.56 692 THR A C 1
ATOM 5659 O O . THR A 1 692 ? -16.049 -42.670 53.579 1.00 76.56 692 THR A O 1
ATOM 5662 N N . GLU A 1 693 ? -15.385 -43.300 55.605 1.00 76.56 693 GLU A N 1
ATOM 5663 C CA . GLU A 1 693 ? -13.983 -43.526 55.228 1.00 76.56 693 GLU A CA 1
ATOM 5664 C C . GLU A 1 693 ? -13.800 -44.721 54.281 1.00 76.56 693 GLU A C 1
ATOM 5666 O O . GLU A 1 693 ? -12.887 -44.745 53.450 1.00 76.56 693 GLU A O 1
ATOM 5671 N N . LYS A 1 694 ? -14.675 -45.726 54.356 1.00 80.25 694 LYS A N 1
ATOM 5672 C CA . LYS A 1 694 ? -14.722 -46.806 53.367 1.00 80.25 694 LYS A CA 1
ATOM 5673 C C . LYS A 1 694 ? -15.237 -46.307 52.012 1.00 80.25 694 LYS A C 1
ATOM 5675 O O . LYS A 1 694 ? -14.601 -46.607 51.004 1.00 80.25 694 LYS A O 1
ATOM 5680 N N . LEU A 1 695 ? -16.310 -45.512 51.995 1.00 77.69 695 LEU A N 1
ATOM 5681 C CA . LEU A 1 695 ? -16.868 -44.916 50.773 1.00 77.69 695 LEU A CA 1
ATOM 5682 C C . LEU A 1 695 ? -15.870 -43.985 50.075 1.00 77.69 695 LEU A C 1
ATOM 5684 O O . LEU A 1 695 ? -15.686 -44.087 48.867 1.00 77.69 695 LEU A O 1
ATOM 5688 N N . VAL A 1 696 ? -15.147 -43.150 50.826 1.00 75.00 696 VAL A N 1
ATOM 5689 C CA . VAL A 1 696 ? -14.113 -42.256 50.272 1.00 75.00 696 VAL A CA 1
ATOM 5690 C C . VAL A 1 696 ? -12.949 -43.032 49.640 1.00 75.00 696 VAL A C 1
ATOM 5692 O O . VAL A 1 696 ? -12.385 -42.628 48.622 1.00 75.00 696 VAL A O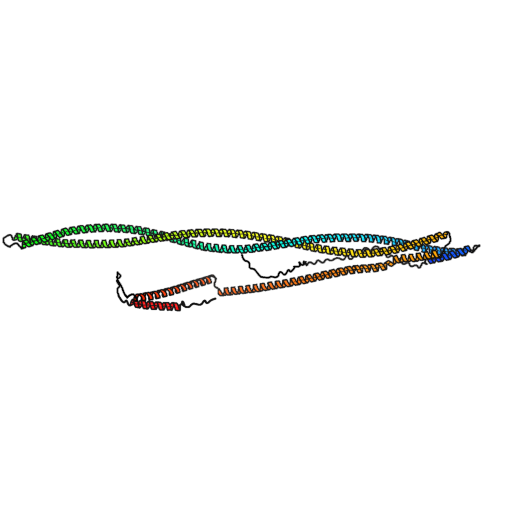 1
ATOM 5695 N N . ARG A 1 697 ? -12.613 -44.198 50.198 1.00 75.06 697 ARG A N 1
ATOM 5696 C CA . ARG A 1 697 ? -11.551 -45.079 49.688 1.00 75.06 697 ARG A CA 1
ATOM 5697 C C . ARG A 1 697 ? -11.984 -45.874 48.456 1.00 75.06 697 ARG A C 1
ATOM 5699 O O . ARG A 1 697 ? -11.170 -46.067 47.558 1.00 75.06 697 ARG A O 1
ATOM 5706 N N . GLU A 1 698 ? -13.238 -46.324 48.414 1.00 72.75 698 GLU A N 1
ATOM 5707 C CA . GLU A 1 698 ? -13.848 -46.965 47.239 1.00 72.75 698 GLU A CA 1
ATOM 5708 C C . GLU A 1 698 ? -14.049 -45.968 46.085 1.00 72.75 698 GLU A C 1
ATOM 5710 O O . GLU A 1 698 ? -13.866 -46.345 44.931 1.00 72.75 698 GLU A O 1
ATOM 5715 N N . ALA A 1 699 ? -14.315 -44.693 46.390 1.00 67.81 699 ALA A N 1
ATOM 5716 C CA . ALA A 1 699 ? -14.386 -43.599 45.419 1.00 67.81 699 ALA A CA 1
ATOM 5717 C C . ALA A 1 699 ? -13.008 -43.103 44.924 1.00 67.81 699 ALA A C 1
ATOM 5719 O O . ALA A 1 699 ? -12.942 -42.264 44.032 1.00 67.81 699 ALA A O 1
ATOM 5720 N N . GLY A 1 700 ? -11.895 -43.613 45.469 1.00 66.50 700 GLY A N 1
ATOM 5721 C CA . GLY A 1 700 ? -10.545 -43.304 44.981 1.00 66.50 700 GLY A CA 1
ATOM 5722 C C . GLY A 1 700 ? -9.991 -41.923 45.362 1.00 66.50 700 GLY A C 1
ATOM 5723 O O . GLY A 1 700 ? -8.907 -41.574 44.905 1.00 66.50 700 GLY A O 1
ATOM 5724 N N . ILE A 1 701 ? -10.661 -41.185 46.252 1.00 63.72 701 ILE A N 1
ATOM 5725 C CA . ILE A 1 701 ? -10.392 -39.774 46.611 1.00 63.72 701 ILE A CA 1
ATOM 5726 C C . ILE A 1 701 ? -9.026 -39.571 47.328 1.00 63.72 701 ILE A C 1
ATOM 5728 O O . ILE A 1 701 ? -8.573 -38.454 47.530 1.00 63.72 701 ILE A O 1
ATOM 5732 N N . GLY A 1 702 ? -8.310 -40.649 47.682 1.00 50.34 702 GLY A N 1
ATOM 5733 C CA . GLY A 1 702 ? -7.037 -40.607 48.426 1.00 50.34 702 GLY A CA 1
ATOM 5734 C C . GLY A 1 702 ? -5.780 -41.067 47.676 1.00 50.34 702 GLY A C 1
ATOM 5735 O O . GLY A 1 702 ? -4.746 -41.272 48.313 1.00 50.34 702 GLY A O 1
ATOM 5736 N N . LYS A 1 703 ? -5.836 -41.300 46.360 1.00 44.44 703 LYS A N 1
ATOM 5737 C CA . LYS A 1 703 ? -4.628 -41.543 45.555 1.00 44.44 703 LYS A CA 1
ATOM 5738 C C . LYS A 1 703 ? -4.427 -40.373 44.615 1.00 44.44 703 LYS A C 1
ATOM 5740 O O . LYS A 1 703 ? -5.243 -40.189 43.723 1.00 44.44 703 LYS A O 1
ATOM 5745 N N . ASP A 1 704 ? -3.304 -39.676 44.786 1.00 44.00 704 ASP A N 1
ATOM 5746 C CA . ASP A 1 704 ? -2.707 -38.829 43.758 1.00 44.00 704 ASP A CA 1
ATOM 5747 C C . ASP A 1 704 ? -2.721 -39.591 42.428 1.00 44.00 704 ASP A C 1
ATOM 5749 O O . ASP A 1 704 ? -1.896 -40.477 42.166 1.00 44.00 704 ASP A O 1
ATOM 5753 N N . LEU A 1 705 ? -3.716 -39.278 41.602 1.00 39.12 705 LEU A N 1
ATOM 5754 C CA . LEU A 1 705 ? -3.746 -39.628 40.199 1.00 39.12 705 LEU A CA 1
ATOM 5755 C C . LEU A 1 705 ? -2.688 -38.748 39.556 1.00 39.12 705 LEU A C 1
ATOM 5757 O O . LEU A 1 705 ? -2.921 -37.604 39.178 1.00 39.12 705 LEU A O 1
ATOM 5761 N N . ALA A 1 706 ? -1.478 -39.301 39.506 1.00 37.94 706 ALA A N 1
ATOM 5762 C CA . ALA A 1 706 ? -0.447 -38.854 38.601 1.00 37.94 706 ALA A CA 1
ATOM 5763 C C . ALA A 1 706 ? -1.086 -38.664 37.223 1.00 37.94 706 ALA A C 1
ATOM 5765 O O . ALA A 1 706 ? -1.569 -39.622 36.621 1.00 37.94 706 ALA A O 1
ATOM 5766 N N . VAL A 1 707 ? -1.093 -37.401 36.804 1.00 36.56 707 VAL A N 1
ATOM 5767 C CA . VAL A 1 707 ? -1.353 -36.883 35.465 1.00 36.56 707 VAL A CA 1
ATOM 5768 C C . VAL A 1 707 ? -1.067 -37.953 34.410 1.00 36.56 707 VAL A C 1
ATOM 5770 O O . VAL A 1 707 ? 0.086 -38.302 34.144 1.00 36.56 707 VAL A O 1
ATOM 5773 N N . VAL A 1 708 ? -2.138 -38.484 33.833 1.00 44.00 708 VAL A N 1
ATOM 5774 C CA . VAL A 1 708 ? -2.121 -39.263 32.601 1.00 44.00 708 VAL A CA 1
ATOM 5775 C C . VAL A 1 708 ? -2.989 -38.513 31.603 1.00 44.00 708 VAL A C 1
ATOM 5777 O O . VAL A 1 708 ? -4.052 -38.017 31.960 1.00 44.00 708 VAL A O 1
ATOM 5780 N N . ASP A 1 709 ? -2.481 -38.516 30.371 1.00 35.97 709 ASP A N 1
ATOM 5781 C CA . ASP A 1 709 ? -3.058 -38.055 29.106 1.00 35.97 709 ASP A CA 1
ATOM 5782 C C . ASP A 1 709 ? -2.909 -36.570 28.749 1.00 35.97 709 ASP A C 1
ATOM 5784 O O . ASP A 1 709 ? -2.958 -35.694 29.603 1.00 35.97 709 ASP A O 1
ATOM 5788 N N . LYS A 1 710 ? -2.783 -36.197 27.472 1.00 36.72 710 LYS A N 1
ATOM 5789 C CA . LYS A 1 710 ? -2.179 -36.764 26.244 1.00 36.72 710 LYS A CA 1
ATOM 5790 C C . LYS A 1 710 ? -2.437 -35.744 25.143 1.00 36.72 710 LYS A C 1
ATOM 5792 O O . LYS A 1 710 ? -3.557 -35.191 25.138 1.00 36.72 710 LYS A O 1
#

Nearest PDB structures (foldseek):
  8glv-assembly1_Cn  TM=4.778E-01  e=1.383E-02  Chlamydomonas reinhardtii
  6z9l-assembly1_A  TM=2.817E-01  e=5.289E-04  Enterococcus faecalis
  3ja6-assembly1_H  TM=4.112E-01  e=5.113E-01  Escherichia coli
  6zyw-assembly1_B  TM=2.087E-01  e=2.630E-02  Tetrahymena thermophila SB210
  7yqh-assembly1_A  TM=3.071E-01  e=2.824E-01  Saccharomyces cerevisiae S288C

Sequence (710 aa):
MAAVSPSLQASFNASSSKLCFVRLDRFNRRSFHCKKKSDSCSWIIKSVINNKSINGDEAIEPARILLERLFVQTQKLEEKINKNSNPPQDIELEHYLGKLESDLQTALTVLRKKEEDLEAAENKISLEYRDLNNAKNELNKREENISDAFLRQEKLENELNLANLDLASRATEIEDLKLQIEKRDHEVMLARSMLELKEDEIKVMVDELRVKSEESANFELEIMEKSRVLIETNEILKKQEVEIEELKETIREKNEELEISTMLLESENEKLKVVEENLEKQTMDWLVANEEMTELPSTVEYFDDLTRVRMLLSDVRSELVSSRESLILSRKKMEDQQAVLEHEILELEEHRKSLSDYTRSVKDAETEVEKERVMFRLAEGRNQEFQRDLLIEKELIDELQNQLNSEKDSLRKANEEILEIKDELNRRNLEFSEIQNRLESKEAELVDAKIEIQSLKSERVCLEVMLNEKESELSDAREILDEVNREIMNLKMLLGRKIETGIDYSEAKNVMERIFELTNKVDDSIVKPESKWEKKRVETELDVIRGTLRLREFEVLRSRREIMIKEDKVKSVLEKLDERENEMAEMKWELSQDVDELRRLYAMAQERIGERTMGELAIEKMELEAAEIEIEAAVSALEKIMEMSRELLRATSVIVDADSDVDVSMGIERCGFEDPGFEELRMEAARLSDFTEKLVREAGIGKDLAVVDK

Radius of gyration: 84.57 Å; Cα contacts (8 Å, |Δi|>4): 215; chains: 1; bounding box: 177×73×269 Å

Mean predicted aligned error: 20.82 Å

Secondary structure (DSSP, 8-state):
---------------------------------------TTSSSSSSS-----------PPPHHHHHHHHHHHHHHHHHHHHT-SSPPPHHHHHHHHHHHHHHHHHHHHHHHHHHHHHHHHHHHHHHHHHHHHHHHHHHHHHHHHHHHHHHHHHHHHHHHHHHHHHHHHHHHHHHHHHHHHHHHHHHHHHHHHHHHHHHHHHHHHHHHHHHHHHHHHHHHHHHHHHHHHHHHHHHHHHHHHHHHHHHHHHHHHHHHHHHHHHHHHHHHHHHHHHHHHHHHHHHHHHHHHHHHHHSS---SS-HHHHHHHHHHHHHHHHHHHHHHHHHHHHHHHHHHHHHHHHHHHHHHHHHHHHHHHHHHHHHHHHHHHHHHHHHHHHHHHHHHHHHHHHHHHHHHHHHHHHHHHHHHHHHHHHHHHHHHHHHHHHHHHHHHHHHHHHHHHHHHHHHHHHHHHHHHHHHHHHHHHHHHHHHHHHHHHHHHHHHHHHHHHHHHHHHHHHHHH---HHHHHHHHHHHHHHHHHHHHHHHTHHHHHHHHHHHHHHHHHHHHHHHHHHHHHHHHHHHHHHHHHHHHHHHHHHHHHHHHHHHHHHHHHHHHHHHHHHHHHHHHHTT--HHHHHHHHHHHHHHHHHHHHHHHHHHHHHHHHHHHHHHHHHTTS--S---------------HHHHHHHHHHHHHHHHHHHHHHHTTTTS-------

Foldseek 3Di:
DDDDDDDDDDDDPPDPPDPPPDDDDDDDDDDPPPPDDPPVVPPLPPPPPPDPPPDDPPPQPALLVLVVVLVVLVVVVVCVVVVDPDDDDPPVVVVSVVVSVVSVVSSVVNVVVLVVVLVVLVVVLVVLVVSLVVLVVVLVVLVVVLVVLVVVLVVLVVVLVVLVVVLVVLVVVLVVLVVVLVVLVVVLVVLVVVLVVLVVVLVVLVVVLVVLVVVLVVLVVVLVVLVVVLVVLVVVLVVLVVVLVVLVVVLVVLVVVLVVVVVVLVVVVVVLVVVVVVLVVLVVVLVVVVVVLVPDDDDDDDVVVNVVVVVVSVVSVVVSVVSVVVSVVVVVVSVVSVVVSVVSVVVSVVSVVVSVVSVVVSVVSVVVSVVSVVVSVVSVVVSVVSVVVSVVSVVVSVVSVVVSVVSVVVSVVSVVVSVVSVVVSVVSVVVSVVSVVVSVVSVVVSVVSVVVSVLSVLVSVLSVVLSVVSVVLSVVLVVLSVVLVVLVVVLVVQVVCCVPPHHDVVVNSVSVVSSVVSSVVSVCSSPPVVVVSVVVNVVSVVVSVVVVVVVVVVVVVVVVVVVVVVVVVVVVVVVVVVVVVVVVVVVVVVVVVVVVVVVVVVVVVCVVCPPPDPVNVVVVVVVVVVVVVVLVVVLVVLVVQLVVLVVQLVVLVVVVVPPDDDDDDDDDDDDDDPDPVSVVVNVVSVVSNVVSVVVCVVSVVPDPPDDDDD

Organism: Lactuca sativa (NCBI:txid4236)

pLDDT: mean 77.47, std 20.56, range [25.59, 98.38]

Solvent-accessible surface area (backbone atoms only — not comparable to full-atom values): 39880 Å² total; per-residue (Å²): 134,82,90,85,87,87,89,82,93,75,86,85,75,87,71,83,78,76,84,73,85,73,84,82,83,85,85,81,93,72,90,73,80,76,73,85,78,93,54,80,86,59,69,82,74,72,83,81,77,81,85,75,83,80,84,73,91,68,91,65,79,52,49,65,61,38,50,52,52,43,49,57,52,49,51,57,49,52,52,58,59,75,72,44,101,63,90,77,68,70,68,63,54,50,54,54,49,52,50,48,49,52,42,46,53,51,30,50,53,48,47,51,51,51,51,52,52,49,52,50,49,54,53,48,55,53,49,51,53,51,51,51,51,52,50,51,55,53,51,51,53,49,51,50,53,46,52,54,46,47,54,52,40,52,50,46,51,53,52,48,54,52,52,51,52,51,50,52,52,51,52,50,53,49,50,54,46,49,54,49,45,54,53,49,55,49,54,51,49,56,50,49,58,55,48,52,53,51,51,53,53,51,49,52,52,52,53,52,50,51,53,54,52,52,51,52,52,53,52,50,52,53,51,54,51,52,52,51,50,57,50,54,52,51,54,48,49,55,50,51,53,52,52,51,51,55,51,51,50,55,52,49,55,50,53,52,53,49,52,55,51,49,56,50,52,52,57,51,51,53,52,50,48,55,53,47,55,51,50,52,49,53,49,52,56,48,51,51,53,52,50,58,64,69,69,60,78,94,78,83,99,53,67,68,59,59,50,49,52,51,49,50,54,49,49,52,48,51,51,51,50,51,50,49,53,51,46,53,54,51,50,51,51,49,52,54,52,46,54,50,51,55,48,54,50,50,53,51,52,50,50,51,51,52,52,52,53,50,54,48,53,52,51,53,49,51,54,50,53,50,52,50,51,53,53,49,54,52,51,52,52,52,50,56,50,51,54,50,52,52,50,53,53,49,54,51,52,54,51,52,50,52,51,51,51,54,50,52,52,52,52,49,50,55,52,51,53,45,50,54,51,50,51,50,43,51,52,52,51,51,54,51,51,54,51,49,55,54,46,54,55,49,54,51,54,43,51,53,44,52,52,50,46,53,51,52,51,53,52,48,54,54,49,51,55,54,47,55,51,51,52,50,53,51,49,54,38,47,53,40,48,52,50,32,52,50,39,52,50,48,47,51,50,57,59,54,56,30,81,77,72,65,80,65,65,69,60,59,51,50,46,51,52,50,34,54,55,35,49,54,49,36,49,49,61,69,64,55,46,59,69,55,51,56,53,50,51,52,50,50,50,50,51,50,49,50,51,54,47,53,52,50,52,52,49,52,52,48,54,51,53,51,48,51,54,49,51,53,53,49,51,55,51,49,53,53,47,52,51,52,52,48,52,51,52,49,53,52,48,52,54,50,50,51,51,50,49,50,51,48,52,49,48,52,49,46,60,74,46,54,92,54,49,75,66,55,54,51,48,52,50,52,52,48,54,51,50,51,51,51,49,52,51,52,50,53,50,51,53,48,52,40,51,51,28,51,51,50,50,50,52,63,52,51,66,72,69,70,83,71,84,89,84,86,88,84,91,77,92,80,82,90,64,95,54,72,62,58,62,50,50,50,52,50,34,51,50,50,34,55,50,44,55,47,51,43,57,75,68,48,79,82,58,89,75,73,89,75,88,133